Protein AF-A0A923PJD8-F1 (afdb_monomer)

Organism: NCBI:txid1517758

Solvent-accessible surface area (backbone atoms only — not comparable to full-atom values): 26876 Å² total; per-residue (Å²): 124,65,66,47,57,54,46,52,59,72,41,63,91,60,83,82,80,68,60,62,88,42,73,60,31,44,49,24,49,54,50,49,56,49,63,75,71,47,96,70,90,48,65,64,58,57,13,54,79,65,73,49,58,65,87,30,72,68,45,53,50,32,51,55,51,36,38,55,45,40,55,51,50,70,72,38,77,58,95,77,63,70,80,73,82,43,68,71,48,51,51,53,50,33,54,46,30,43,52,54,25,55,50,43,60,77,69,75,48,82,79,53,64,62,36,52,52,37,22,53,53,24,22,52,54,16,58,78,70,65,36,45,67,54,25,19,53,24,21,46,51,45,18,54,43,24,58,74,63,68,64,36,61,70,60,17,54,53,24,45,51,50,18,52,43,27,48,51,33,40,52,54,46,52,52,52,50,49,50,49,48,50,51,50,51,40,54,74,72,66,55,58,55,67,64,48,43,52,51,41,49,55,49,47,54,53,65,70,67,55,54,78,88,48,68,49,71,70,54,55,54,47,49,34,53,43,49,28,52,36,21,55,68,69,68,34,40,68,52,27,39,52,31,28,52,52,47,48,51,53,46,55,76,73,38,87,87,49,65,77,64,47,51,57,35,52,52,51,39,48,52,23,23,57,48,65,60,38,52,69,66,34,49,56,52,44,56,56,46,58,73,75,42,60,77,74,38,74,64,41,54,53,42,33,50,50,49,22,44,37,19,39,50,63,66,41,54,69,60,19,50,55,31,44,51,54,38,53,53,41,33,78,73,59,48,59,56,85,79,47,42,65,58,51,26,50,54,32,27,52,52,42,47,37,41,78,69,65,74,46,81,76,63,97,81,68,58,75,62,60,61,50,52,27,52,46,20,40,64,50,31,66,72,69,80,40,71,66,40,43,30,50,43,23,53,48,50,20,52,52,25,40,64,70,66,39,55,76,59,19,50,53,25,59,73,67,31,75,56,58,89,79,51,79,39,66,52,52,37,30,48,52,51,36,57,49,32,35,63,77,43,25,45,14,31,68,54,24,52,65,70,22,45,70,33,51,55,57,31,71,74,47,68,65,70,71,43,58,90,89,47,64,73,82,55,48,52,43,61,69,58,53,49,55,58,52,51,72,54,39,44,92,53,73,49,81,90,121

InterPro domains:
  IPR011990 Tetratricopeptide-like helical domain superfamily [SSF48452] (262-332)

Radius of gyration: 31.52 Å; Cα contacts (8 Å, |Δi|>4): 549; chains: 1; bounding box: 89×40×90 Å

pLDDT: mean 88.21, std 11.31, range [38.97, 98.25]

Mean predicted aligned error: 10.38 Å

Structure (mmCIF, N/CA/C/O backbone):
data_AF-A0A923PJD8-F1
#
_entry.id   AF-A0A923PJD8-F1
#
loop_
_atom_site.group_PDB
_atom_site.id
_atom_site.type_symbol
_atom_site.label_atom_id
_atom_site.label_alt_id
_atom_site.label_comp_id
_atom_site.label_asym_id
_atom_site.label_entity_id
_atom_site.label_seq_id
_atom_site.pdbx_PDB_ins_code
_atom_site.Cartn_x
_atom_site.Cartn_y
_atom_site.Cartn_z
_atom_site.occupancy
_atom_site.B_iso_or_equiv
_atom_site.auth_seq_id
_atom_site.auth_comp_id
_atom_site.auth_asym_id
_atom_site.auth_atom_id
_atom_site.pdbx_PDB_model_num
ATOM 1 N N . MET A 1 1 ? 44.637 11.393 -7.443 1.00 56.53 1 MET A N 1
ATOM 2 C CA . MET A 1 1 ? 44.831 10.273 -8.394 1.00 56.53 1 MET A CA 1
ATOM 3 C C . MET A 1 1 ? 44.338 8.960 -7.796 1.00 56.53 1 MET A C 1
ATOM 5 O O . MET A 1 1 ? 44.104 8.027 -8.547 1.00 56.53 1 MET A O 1
ATOM 9 N N . ASP A 1 2 ? 44.036 8.959 -6.496 1.00 68.81 2 ASP A N 1
ATOM 10 C CA . ASP A 1 2 ? 43.613 7.799 -5.706 1.00 68.81 2 ASP A CA 1
ATOM 11 C C . ASP A 1 2 ? 42.324 7.118 -6.192 1.00 68.81 2 ASP A C 1
ATOM 13 O O . ASP A 1 2 ? 42.168 5.907 -6.085 1.00 68.81 2 ASP A O 1
ATOM 17 N N . TYR A 1 3 ? 41.452 7.881 -6.853 1.00 77.38 3 TYR A N 1
ATOM 18 C CA . TYR A 1 3 ? 40.169 7.400 -7.360 1.00 77.38 3 TYR A CA 1
ATOM 19 C C . TYR A 1 3 ? 40.280 6.242 -8.370 1.00 77.38 3 TYR A C 1
ATOM 21 O O . TYR A 1 3 ? 39.434 5.356 -8.379 1.00 77.38 3 TYR A O 1
ATOM 29 N N . VAL A 1 4 ? 41.321 6.198 -9.214 1.00 87.19 4 VAL A N 1
ATOM 30 C CA . VAL A 1 4 ? 41.488 5.084 -10.170 1.00 87.19 4 VAL A CA 1
ATOM 31 C C . VAL A 1 4 ? 41.769 3.773 -9.439 1.00 87.19 4 VAL A C 1
ATOM 33 O O . VAL A 1 4 ? 41.239 2.742 -9.846 1.00 87.19 4 VAL A O 1
ATOM 36 N N . TYR A 1 5 ? 42.550 3.807 -8.358 1.00 89.69 5 TYR A N 1
ATOM 37 C CA . TYR A 1 5 ? 42.891 2.613 -7.581 1.00 89.69 5 TYR A CA 1
ATOM 38 C C . TYR A 1 5 ? 41.666 2.061 -6.859 1.00 89.69 5 TYR A C 1
ATOM 40 O O . TYR A 1 5 ? 41.409 0.860 -6.937 1.00 89.69 5 TYR A O 1
ATOM 48 N N . ASP A 1 6 ? 40.844 2.939 -6.278 1.00 80.94 6 ASP A N 1
ATOM 49 C CA . ASP A 1 6 ? 39.568 2.553 -5.670 1.00 80.94 6 ASP A CA 1
ATOM 50 C C . ASP A 1 6 ? 38.653 1.862 -6.687 1.00 80.94 6 ASP A C 1
ATOM 52 O O . ASP A 1 6 ? 38.054 0.827 -6.393 1.00 80.94 6 ASP A O 1
ATOM 56 N N . LEU A 1 7 ? 38.575 2.385 -7.916 1.00 78.69 7 LEU A N 1
ATOM 57 C CA . LEU A 1 7 ? 37.786 1.768 -8.984 1.00 78.69 7 LEU A CA 1
ATOM 58 C C . LEU A 1 7 ? 38.367 0.415 -9.435 1.00 78.69 7 LEU A C 1
ATOM 60 O O . LEU A 1 7 ? 37.611 -0.498 -9.768 1.00 78.69 7 LEU A O 1
ATOM 64 N N . VAL A 1 8 ? 39.692 0.239 -9.445 1.00 90.69 8 VAL A N 1
ATOM 65 C CA . VAL A 1 8 ? 40.304 -1.075 -9.717 1.00 90.69 8 VAL A CA 1
ATOM 66 C C . VAL A 1 8 ? 39.979 -2.067 -8.597 1.00 90.69 8 VAL A C 1
ATOM 68 O O . VAL A 1 8 ? 39.577 -3.191 -8.895 1.00 90.69 8 VAL A O 1
ATOM 71 N N . GLY A 1 9 ? 40.060 -1.646 -7.332 1.00 85.56 9 GLY A N 1
ATOM 72 C CA . GLY A 1 9 ? 39.686 -2.469 -6.180 1.00 85.56 9 GLY A CA 1
ATOM 73 C C . GLY A 1 9 ? 38.211 -2.878 -6.213 1.00 85.56 9 GLY A C 1
ATOM 74 O O . GLY A 1 9 ? 37.884 -4.054 -6.062 1.00 85.56 9 GLY A O 1
ATOM 75 N N . GLN A 1 10 ? 37.316 -1.936 -6.522 1.00 77.50 10 GLN A N 1
ATOM 76 C CA . GLN A 1 10 ? 35.880 -2.198 -6.679 1.00 77.50 10 GLN A CA 1
ATOM 77 C C . GLN A 1 10 ? 35.563 -3.142 -7.846 1.00 77.50 10 GLN A C 1
ATOM 79 O O . GLN A 1 10 ? 34.545 -3.836 -7.815 1.00 77.50 10 GLN A O 1
ATOM 84 N N . MET A 1 11 ? 36.407 -3.189 -8.885 1.00 82.62 11 MET A N 1
ATOM 85 C CA . MET A 1 11 ? 36.222 -4.138 -9.985 1.00 82.62 11 MET A CA 1
ATOM 86 C C . MET A 1 11 ? 36.433 -5.582 -9.522 1.00 82.62 11 MET A C 1
ATOM 88 O O . MET A 1 11 ? 35.834 -6.483 -10.108 1.00 82.62 11 MET A O 1
ATOM 92 N N . GLY A 1 12 ? 37.236 -5.822 -8.479 1.00 85.69 12 GLY A N 1
ATOM 93 C CA . GLY A 1 12 ? 37.524 -7.162 -7.971 1.00 85.69 12 GLY A CA 1
ATOM 94 C C . GLY A 1 12 ? 37.970 -8.111 -9.091 1.00 85.69 12 GLY A C 1
ATOM 95 O O . GLY A 1 12 ? 38.872 -7.797 -9.867 1.00 85.69 12 GLY A O 1
ATOM 96 N N . SER A 1 13 ? 37.291 -9.255 -9.215 1.00 81.88 13 SER A N 1
ATOM 97 C CA . SER A 1 13 ? 37.525 -10.263 -10.261 1.00 81.88 13 SER A CA 1
ATOM 98 C C . SER A 1 13 ? 36.772 -10.010 -11.579 1.00 81.88 13 SER A C 1
ATOM 100 O O . SER A 1 13 ? 36.813 -10.847 -12.485 1.00 81.88 13 SER A O 1
ATOM 102 N N . ARG A 1 14 ? 36.061 -8.881 -11.721 1.00 73.88 14 ARG A N 1
ATOM 103 C CA . ARG A 1 14 ? 35.275 -8.578 -12.927 1.00 73.88 14 ARG A CA 1
ATOM 104 C C . ARG A 1 14 ? 36.188 -8.352 -14.129 1.00 73.88 14 ARG A C 1
ATOM 106 O O . ARG A 1 14 ? 37.210 -7.677 -14.046 1.00 73.88 14 ARG A O 1
ATOM 113 N N . ARG A 1 15 ? 35.774 -8.850 -15.296 1.00 80.75 15 ARG A N 1
ATOM 114 C CA . ARG A 1 15 ? 36.502 -8.632 -16.551 1.00 80.75 15 ARG A CA 1
ATOM 115 C C . ARG A 1 15 ? 36.301 -7.195 -17.046 1.00 80.75 15 ARG A C 1
ATOM 117 O O . ARG A 1 15 ? 35.169 -6.779 -17.289 1.00 80.75 15 ARG A O 1
ATOM 124 N N . LEU A 1 16 ? 37.398 -6.464 -17.256 1.00 85.38 16 LEU A N 1
ATOM 125 C CA . LEU A 1 16 ? 37.377 -5.124 -17.849 1.00 85.38 16 LEU A CA 1
ATOM 126 C C . LEU A 1 16 ? 37.065 -5.192 -19.352 1.00 85.38 16 LEU A C 1
ATOM 128 O O . LEU A 1 16 ? 37.858 -5.705 -20.144 1.00 85.38 16 LEU A O 1
ATOM 132 N N . SER A 1 17 ? 35.928 -4.632 -19.759 1.00 79.31 17 SER A N 1
ATOM 133 C CA . SER A 1 17 ? 35.570 -4.449 -21.167 1.00 79.31 17 SER A CA 1
ATOM 134 C C . SER A 1 17 ? 36.171 -3.147 -21.696 1.00 79.31 17 SER A C 1
ATOM 136 O O . SER A 1 17 ? 35.693 -2.054 -21.381 1.00 79.31 17 SER A O 1
ATOM 138 N N . ILE A 1 18 ? 37.225 -3.264 -22.506 1.00 85.25 18 ILE A N 1
ATOM 139 C CA . ILE A 1 18 ? 37.975 -2.145 -23.089 1.00 85.25 18 ILE A CA 1
ATOM 140 C C . ILE A 1 18 ? 38.384 -2.462 -24.534 1.00 85.25 18 ILE A C 1
ATOM 142 O O . ILE A 1 18 ? 38.711 -3.603 -24.856 1.00 85.25 18 ILE A O 1
ATOM 146 N N . ASP A 1 19 ? 38.359 -1.465 -25.424 1.00 80.44 19 ASP A N 1
ATOM 147 C CA . ASP A 1 19 ? 38.733 -1.663 -26.829 1.00 80.44 19 ASP A CA 1
ATOM 148 C C . ASP A 1 19 ? 40.255 -1.757 -27.015 1.00 80.44 19 ASP A C 1
ATOM 150 O O . ASP A 1 19 ? 40.964 -0.753 -27.124 1.00 80.44 19 ASP A O 1
ATOM 154 N N . LEU A 1 20 ? 40.741 -2.993 -27.105 1.00 85.94 20 LEU A N 1
ATOM 155 C CA . LEU A 1 20 ? 42.146 -3.329 -27.319 1.00 85.94 20 LEU A CA 1
ATOM 156 C C . LEU A 1 20 ? 42.661 -3.032 -28.735 1.00 85.94 20 LEU A C 1
ATOM 158 O O . LEU A 1 20 ? 43.854 -3.208 -28.981 1.00 85.94 20 LEU A O 1
ATOM 162 N N . LYS A 1 21 ? 41.825 -2.590 -29.681 1.00 81.31 21 LYS A N 1
ATOM 163 C CA . LYS A 1 21 ? 42.302 -2.190 -31.014 1.00 81.31 21 LYS A CA 1
ATOM 164 C C . LYS A 1 21 ? 42.995 -0.830 -30.977 1.00 81.31 21 LYS A C 1
ATOM 166 O O . LYS A 1 21 ? 43.940 -0.604 -31.731 1.00 81.31 21 LYS A O 1
ATOM 171 N N . THR A 1 22 ? 42.594 0.044 -30.055 1.00 85.38 22 THR A N 1
ATOM 172 C CA . THR A 1 22 ? 43.177 1.384 -29.920 1.00 85.38 22 THR A CA 1
ATOM 173 C C . THR A 1 22 ? 44.480 1.377 -29.104 1.00 85.38 22 THR A C 1
ATOM 175 O O . THR A 1 22 ? 44.609 0.616 -28.139 1.00 85.38 22 THR A O 1
ATOM 178 N N . PRO A 1 23 ? 45.452 2.262 -29.408 1.00 89.25 23 PRO A N 1
ATOM 179 C CA . PRO A 1 23 ? 46.665 2.411 -28.598 1.00 89.25 23 PRO A CA 1
ATOM 180 C C . PRO A 1 23 ? 46.371 2.755 -27.131 1.00 89.25 23 PRO A C 1
ATOM 182 O O . PRO A 1 23 ? 47.037 2.245 -26.230 1.00 89.25 23 PRO A O 1
ATOM 185 N N . ASN A 1 24 ? 45.351 3.584 -26.884 1.00 87.31 24 ASN A N 1
ATOM 186 C CA . ASN A 1 24 ? 44.937 3.968 -25.534 1.00 87.31 24 ASN A CA 1
ATOM 187 C C . ASN A 1 24 ? 44.294 2.801 -24.779 1.00 87.31 24 ASN A C 1
ATOM 189 O O . ASN A 1 24 ? 44.590 2.620 -23.604 1.00 87.31 24 ASN A O 1
ATOM 193 N N . GLY A 1 25 ? 43.482 1.973 -25.443 1.00 86.12 25 GLY A N 1
ATOM 194 C CA . GLY A 1 25 ? 42.905 0.778 -24.832 1.00 86.12 25 GLY A CA 1
ATOM 195 C C . GLY A 1 25 ? 43.941 -0.281 -24.478 1.00 86.12 25 GLY A C 1
ATOM 196 O O . GLY A 1 25 ? 43.904 -0.801 -23.368 1.00 86.12 25 GLY A O 1
ATOM 197 N N . LYS A 1 26 ? 44.933 -0.531 -25.346 1.00 94.62 26 LYS A N 1
ATOM 198 C CA . LYS A 1 26 ? 46.056 -1.435 -25.023 1.00 94.62 26 LYS A CA 1
ATOM 199 C C . LYS A 1 26 ? 46.841 -0.956 -23.801 1.00 94.62 26 LYS A C 1
ATOM 201 O O . LYS A 1 26 ? 47.158 -1.751 -22.922 1.00 94.62 26 LYS A O 1
ATOM 206 N N . ARG A 1 27 ? 47.151 0.343 -23.746 1.00 95.88 27 ARG A N 1
ATOM 207 C CA . ARG A 1 27 ? 47.881 0.965 -22.630 1.00 95.88 27 ARG A CA 1
ATOM 208 C C . ARG A 1 27 ? 47.083 0.920 -21.330 1.00 95.88 27 ARG A C 1
ATOM 210 O O . ARG A 1 27 ? 47.610 0.476 -20.319 1.00 95.88 27 ARG A O 1
ATOM 217 N N . ALA A 1 28 ? 45.812 1.308 -21.371 1.00 95.12 28 ALA A N 1
ATOM 218 C CA . ALA A 1 28 ? 44.941 1.282 -20.201 1.00 95.12 28 ALA A CA 1
ATOM 219 C C . ALA A 1 28 ? 44.691 -0.141 -19.688 1.00 95.12 28 ALA A C 1
ATOM 221 O O . ALA A 1 28 ? 44.664 -0.343 -18.482 1.00 95.12 28 ALA A O 1
ATOM 222 N N . PHE A 1 29 ? 44.580 -1.138 -20.571 1.00 96.00 29 PHE A N 1
ATOM 223 C CA . PHE A 1 29 ? 44.456 -2.535 -20.152 1.00 96.00 29 PHE A CA 1
ATOM 224 C C . PHE A 1 29 ? 45.727 -3.060 -19.473 1.00 96.00 29 PHE A C 1
ATOM 226 O O . PHE A 1 29 ? 45.631 -3.699 -18.432 1.00 96.00 29 PHE A O 1
ATOM 233 N N . ARG A 1 30 ? 46.918 -2.744 -20.006 1.00 96.94 30 ARG A N 1
ATOM 234 C CA . ARG A 1 30 ? 48.192 -3.086 -19.343 1.00 96.94 30 ARG A CA 1
ATOM 235 C C . ARG A 1 30 ? 48.306 -2.439 -17.966 1.00 96.94 30 ARG A C 1
ATOM 237 O O . ARG A 1 30 ? 48.694 -3.106 -17.015 1.00 96.94 30 ARG A O 1
ATOM 244 N N . LEU A 1 31 ? 47.935 -1.161 -17.867 1.00 97.00 31 LEU A N 1
ATOM 245 C CA . LEU A 1 31 ? 47.909 -0.449 -16.593 1.00 97.00 31 LEU A CA 1
ATOM 246 C C . LEU A 1 31 ? 46.929 -1.107 -15.613 1.00 97.00 31 LEU A C 1
ATOM 248 O O . LEU A 1 31 ? 47.289 -1.342 -14.471 1.00 97.00 31 LEU A O 1
ATOM 252 N N . TYR A 1 32 ? 45.729 -1.476 -16.063 1.00 96.38 32 TYR A N 1
ATOM 253 C CA . TYR A 1 32 ? 44.750 -2.189 -15.242 1.00 96.38 32 TYR A CA 1
ATOM 254 C C . TYR A 1 32 ? 45.272 -3.532 -14.714 1.00 96.38 32 TYR A C 1
ATOM 256 O O . TYR A 1 32 ? 45.138 -3.804 -13.527 1.00 96.38 32 TYR A O 1
ATOM 264 N N . GLN A 1 33 ? 45.899 -4.349 -15.569 1.00 96.12 33 GLN A N 1
ATOM 265 C CA . GLN A 1 33 ? 46.482 -5.633 -15.157 1.00 96.12 33 GLN A CA 1
ATOM 266 C C . GLN A 1 33 ? 47.574 -5.452 -14.101 1.00 96.12 33 GLN A C 1
ATOM 268 O O . GLN A 1 33 ? 47.616 -6.206 -13.135 1.00 96.12 33 GLN A O 1
ATOM 273 N N . TYR A 1 34 ? 48.424 -4.435 -14.269 1.00 96.62 34 TYR A N 1
ATOM 274 C CA . TYR A 1 34 ? 49.423 -4.068 -13.271 1.00 96.62 34 TYR A CA 1
ATOM 275 C C . TYR A 1 34 ? 48.769 -3.662 -11.942 1.00 96.62 34 TYR A C 1
ATOM 277 O O . TYR A 1 34 ? 49.129 -4.191 -10.894 1.00 96.62 34 TYR A O 1
ATOM 285 N N . LEU A 1 35 ? 47.766 -2.778 -11.984 1.00 94.88 35 LEU A N 1
ATOM 286 C CA . LEU A 1 35 ? 47.069 -2.310 -10.784 1.00 94.88 35 LEU A CA 1
ATOM 287 C C . LEU A 1 35 ? 46.287 -3.425 -10.069 1.00 94.88 35 LEU A C 1
ATOM 289 O O . LEU A 1 35 ? 46.108 -3.344 -8.865 1.00 94.88 35 LEU A O 1
ATOM 293 N N . GLN A 1 36 ? 45.852 -4.482 -10.762 1.00 94.12 36 GLN A N 1
ATOM 294 C CA . GLN A 1 36 ? 45.233 -5.647 -10.111 1.00 94.12 36 GLN A CA 1
ATOM 295 C C . GLN A 1 36 ? 46.226 -6.534 -9.347 1.00 94.12 36 GLN A C 1
ATOM 297 O O . GLN A 1 36 ? 45.802 -7.311 -8.497 1.00 94.12 36 GLN A O 1
ATOM 302 N N . GLN A 1 37 ? 47.515 -6.480 -9.692 1.00 93.56 37 GLN A N 1
ATOM 303 C CA . GLN A 1 37 ? 48.542 -7.385 -9.162 1.00 93.56 37 GLN A CA 1
ATOM 304 C C . GLN A 1 37 ? 49.481 -6.715 -8.156 1.00 93.56 37 GLN A C 1
ATOM 306 O O . GLN A 1 37 ? 50.167 -7.410 -7.415 1.00 93.56 37 GLN A O 1
ATOM 311 N N . ALA A 1 38 ? 49.565 -5.387 -8.164 1.00 91.25 38 ALA A N 1
ATOM 312 C CA . ALA A 1 38 ? 50.477 -4.645 -7.308 1.00 91.25 38 ALA A CA 1
ATOM 313 C C . ALA A 1 38 ? 49.861 -4.386 -5.923 1.00 91.25 38 ALA A C 1
ATOM 315 O O . ALA A 1 38 ? 48.805 -3.771 -5.832 1.00 91.25 38 ALA A O 1
ATOM 316 N N . ASP A 1 39 ? 50.562 -4.768 -4.852 1.00 83.88 39 ASP A N 1
ATOM 317 C CA . ASP A 1 39 ? 50.150 -4.468 -3.468 1.00 83.88 39 ASP A CA 1
ATOM 318 C C . ASP A 1 39 ? 50.312 -2.976 -3.116 1.00 83.88 39 ASP A C 1
ATOM 320 O O . ASP A 1 39 ? 49.601 -2.428 -2.271 1.00 83.88 39 ASP A O 1
ATOM 324 N N . HIS A 1 40 ? 51.247 -2.295 -3.787 1.00 84.75 40 HIS A N 1
ATOM 325 C CA . HIS A 1 40 ? 51.512 -0.867 -3.635 1.00 84.75 40 HIS A CA 1
ATOM 326 C C . HIS A 1 40 ? 51.662 -0.206 -5.006 1.00 84.75 40 HIS A C 1
ATOM 328 O O . HIS A 1 40 ? 52.452 -0.646 -5.844 1.00 84.75 40 HIS A O 1
ATOM 334 N N . HIS A 1 41 ? 50.908 0.866 -5.240 1.00 84.75 41 HIS A N 1
ATOM 335 C CA . HIS A 1 41 ? 50.941 1.607 -6.498 1.00 84.75 41 HIS A CA 1
ATOM 336 C C . HIS A 1 41 ? 51.825 2.849 -6.351 1.00 84.75 41 HIS A C 1
ATOM 338 O O . HIS A 1 41 ? 51.601 3.679 -5.472 1.00 84.75 41 HIS A O 1
ATOM 344 N N . ALA A 1 42 ? 52.831 2.971 -7.219 1.00 92.38 42 ALA A N 1
ATOM 345 C CA . ALA A 1 42 ? 53.692 4.143 -7.324 1.00 92.38 42 ALA A CA 1
ATOM 346 C C . ALA A 1 42 ? 53.631 4.698 -8.762 1.00 92.38 42 ALA A C 1
ATOM 348 O O . ALA A 1 42 ? 53.748 3.906 -9.709 1.00 92.38 42 ALA A O 1
ATOM 349 N N . PRO A 1 43 ? 53.496 6.025 -8.959 1.00 93.81 43 PRO A N 1
ATOM 350 C CA . PRO A 1 43 ? 53.453 6.650 -10.286 1.00 93.81 43 PRO A CA 1
ATOM 351 C C . PRO A 1 43 ? 54.644 6.291 -11.189 1.00 93.81 43 PRO A C 1
ATOM 353 O O . PRO A 1 43 ? 54.515 6.245 -12.412 1.00 93.81 43 PRO A O 1
ATOM 356 N N . GLU A 1 44 ? 55.807 6.023 -10.596 1.00 95.12 44 GLU A N 1
ATOM 357 C CA . GLU A 1 44 ? 57.034 5.587 -11.264 1.00 95.12 44 GLU A CA 1
ATOM 358 C C . GLU A 1 44 ? 56.868 4.215 -11.920 1.00 95.12 44 GLU A C 1
ATOM 360 O O . GLU A 1 44 ? 57.247 4.021 -13.077 1.00 95.12 44 GLU A O 1
ATOM 365 N N . ALA A 1 45 ? 56.254 3.274 -11.206 1.00 93.62 45 ALA A N 1
ATOM 366 C CA . ALA A 1 45 ? 56.015 1.925 -11.694 1.00 93.62 45 ALA A CA 1
ATOM 367 C C . ALA A 1 45 ? 54.892 1.892 -12.746 1.00 93.62 45 ALA A C 1
ATOM 369 O O . ALA A 1 45 ? 55.011 1.200 -13.757 1.00 93.62 45 ALA A O 1
ATOM 370 N N . GLU A 1 46 ? 53.851 2.714 -12.583 1.00 95.44 46 GLU A N 1
ATOM 371 C CA . GLU A 1 46 ? 52.803 2.902 -13.599 1.00 95.44 46 GLU A CA 1
ATOM 372 C C . GLU A 1 46 ? 53.380 3.427 -14.918 1.00 95.44 46 GLU A C 1
ATOM 374 O O . GLU A 1 46 ? 53.102 2.902 -16.002 1.00 95.44 46 GLU A O 1
ATOM 379 N N . ALA A 1 47 ? 54.223 4.458 -14.830 1.00 95.31 47 ALA A N 1
ATOM 380 C CA . ALA A 1 47 ? 54.866 5.059 -15.984 1.00 95.31 47 ALA A CA 1
ATOM 381 C C . ALA A 1 47 ? 55.839 4.080 -16.667 1.00 95.31 47 ALA A C 1
ATOM 383 O O . ALA A 1 47 ? 55.881 4.031 -17.902 1.00 95.31 47 ALA A O 1
ATOM 384 N N . ALA A 1 48 ? 56.538 3.244 -15.886 1.00 95.69 48 ALA A N 1
ATOM 385 C CA . ALA A 1 48 ? 57.399 2.175 -16.387 1.00 95.69 48 ALA A CA 1
ATOM 386 C C . ALA A 1 48 ? 56.614 1.102 -17.166 1.00 95.69 48 ALA A C 1
ATOM 388 O O . ALA A 1 48 ? 57.000 0.769 -18.287 1.00 95.69 48 ALA A O 1
ATOM 389 N N . VAL A 1 49 ? 55.469 0.632 -16.649 1.00 96.25 49 VAL A N 1
ATOM 390 C CA . VAL A 1 49 ? 54.574 -0.324 -17.345 1.00 96.25 49 VAL A CA 1
ATOM 391 C C . VAL A 1 49 ? 54.077 0.233 -18.682 1.00 96.25 49 VAL A C 1
ATOM 393 O O . VAL A 1 49 ? 53.883 -0.499 -19.658 1.00 96.25 49 VAL A O 1
ATOM 396 N N . LEU A 1 50 ? 53.887 1.549 -18.748 1.00 95.38 50 LEU A N 1
ATOM 397 C CA . LEU A 1 50 ? 53.444 2.248 -19.950 1.00 95.38 50 LEU A CA 1
ATOM 398 C C . LEU A 1 50 ? 54.585 2.659 -20.893 1.00 95.38 50 LEU A C 1
ATOM 400 O O . LEU A 1 50 ? 54.296 3.092 -22.013 1.00 95.38 50 LEU A O 1
ATOM 404 N N . GLY A 1 51 ? 55.847 2.522 -20.473 1.00 95.88 51 GLY A N 1
ATOM 405 C CA . GLY A 1 51 ? 57.024 2.957 -21.227 1.00 95.88 51 GLY A CA 1
ATOM 406 C C . GLY A 1 51 ? 57.046 4.468 -21.476 1.00 95.88 51 GLY A C 1
ATOM 407 O O . GLY A 1 51 ? 57.315 4.907 -22.594 1.00 95.88 51 GLY A O 1
ATOM 408 N N . CYS A 1 52 ? 56.679 5.274 -20.477 1.00 96.19 52 CYS A N 1
ATOM 409 C CA . CYS A 1 52 ? 56.565 6.730 -20.605 1.00 96.19 52 CYS A CA 1
ATOM 410 C C . CYS A 1 52 ? 57.073 7.459 -19.344 1.00 96.19 52 CYS A C 1
ATOM 412 O O . CYS A 1 52 ? 57.227 6.820 -18.308 1.00 96.19 52 CYS A O 1
ATOM 414 N N . PRO A 1 53 ? 57.353 8.777 -19.393 1.00 95.50 53 PRO A N 1
ATOM 415 C CA . PRO A 1 53 ? 57.775 9.523 -18.209 1.00 95.50 53 PRO A CA 1
ATOM 416 C C . PRO A 1 53 ? 56.614 9.753 -17.231 1.00 95.50 53 PRO A C 1
ATOM 418 O O . PRO A 1 53 ? 55.477 10.021 -17.645 1.00 95.50 53 PRO A O 1
ATOM 421 N N . VAL A 1 54 ? 56.923 9.715 -15.931 1.00 96.56 54 VAL A N 1
ATOM 422 C CA . VAL A 1 54 ? 55.976 10.007 -14.843 1.00 96.56 54 VAL A CA 1
ATOM 423 C C . VAL A 1 54 ? 55.362 11.391 -15.044 1.00 96.56 54 VAL A C 1
ATOM 425 O O . VAL A 1 54 ? 56.037 12.359 -15.385 1.00 96.56 54 VAL A O 1
ATOM 428 N N . GLY A 1 55 ? 54.041 11.480 -14.903 1.00 92.31 55 GLY A N 1
ATOM 429 C CA . GLY A 1 55 ? 53.279 12.720 -15.125 1.00 92.31 55 GLY A CA 1
ATOM 430 C C . GLY A 1 55 ? 53.203 13.201 -16.587 1.00 92.31 55 GLY A C 1
ATOM 431 O O . GLY A 1 55 ? 52.522 14.192 -16.879 1.00 92.31 55 GLY A O 1
ATOM 432 N N . GLY A 1 56 ? 53.827 12.492 -17.533 1.00 93.75 56 GLY A N 1
ATOM 433 C CA . GLY A 1 56 ? 53.777 12.808 -18.957 1.00 93.75 56 GLY A CA 1
ATOM 434 C C . GLY A 1 56 ? 52.358 12.779 -19.539 1.00 93.75 56 GLY A C 1
ATOM 435 O O . GLY A 1 56 ? 51.418 12.226 -18.963 1.00 93.75 56 GLY A O 1
ATOM 436 N N . THR A 1 57 ? 52.177 13.367 -20.724 1.00 94.94 57 THR A N 1
ATOM 437 C CA . THR A 1 57 ? 50.863 13.443 -21.394 1.00 94.94 57 THR A CA 1
ATOM 438 C C . THR A 1 57 ? 50.255 12.061 -21.642 1.00 94.94 57 THR A C 1
ATOM 440 O O . THR A 1 57 ? 49.052 11.880 -21.464 1.00 94.94 57 THR A O 1
ATOM 443 N N . VAL A 1 58 ? 51.077 11.074 -22.016 1.00 93.75 58 VAL A N 1
ATOM 444 C CA . VAL A 1 58 ? 50.639 9.682 -22.221 1.00 93.75 58 VAL A CA 1
ATOM 445 C C . VAL A 1 58 ? 50.198 9.046 -20.904 1.00 93.75 58 VAL A C 1
ATOM 447 O O . VAL A 1 58 ? 49.134 8.430 -20.871 1.00 93.75 58 VAL A O 1
ATOM 450 N N . HIS A 1 59 ? 50.956 9.259 -19.825 1.00 95.75 59 HIS A N 1
ATOM 451 C CA . HIS A 1 59 ? 50.634 8.767 -18.486 1.00 95.75 59 HIS A CA 1
ATOM 452 C C . HIS A 1 59 ? 49.269 9.294 -18.014 1.00 95.75 59 HIS A C 1
ATOM 454 O O . HIS A 1 59 ? 48.335 8.524 -17.796 1.00 95.75 59 HIS A O 1
ATOM 460 N N . ARG A 1 60 ? 49.097 10.625 -17.998 1.00 93.94 60 ARG A N 1
ATOM 461 C CA . ARG A 1 60 ? 47.854 11.281 -17.550 1.00 93.94 60 ARG A CA 1
ATOM 462 C C . ARG A 1 60 ? 46.640 10.930 -18.412 1.00 93.94 60 ARG A C 1
ATOM 464 O O . ARG A 1 60 ? 45.549 10.736 -17.879 1.00 93.94 60 ARG A O 1
ATOM 471 N N . ARG A 1 61 ? 46.803 10.847 -19.740 1.00 91.81 61 ARG A N 1
ATOM 472 C CA . ARG A 1 61 ? 45.709 10.454 -20.648 1.00 91.81 61 ARG A CA 1
ATOM 473 C C . ARG A 1 61 ? 45.297 9.002 -20.446 1.00 91.81 61 ARG A C 1
ATOM 475 O O . ARG A 1 61 ? 44.106 8.722 -20.491 1.00 91.81 61 ARG A O 1
ATOM 482 N N . THR A 1 62 ? 46.254 8.106 -20.217 1.00 95.06 62 THR A N 1
ATOM 483 C CA . THR A 1 62 ? 45.966 6.684 -19.992 1.00 95.06 62 THR A CA 1
ATOM 484 C C . THR A 1 62 ? 45.238 6.479 -18.667 1.00 95.06 62 THR A C 1
ATOM 486 O O . THR A 1 62 ? 44.242 5.766 -18.659 1.00 95.06 62 THR A O 1
ATOM 489 N N . LEU A 1 63 ? 45.653 7.167 -17.595 1.00 93.50 63 LEU A N 1
ATOM 490 C CA . LEU A 1 63 ? 44.961 7.144 -16.300 1.00 93.50 63 LEU A CA 1
ATOM 491 C C . LEU A 1 63 ? 43.517 7.644 -16.407 1.00 93.50 63 LEU A C 1
ATOM 493 O O . LEU A 1 63 ? 42.601 6.913 -16.054 1.00 93.50 63 LEU A O 1
ATOM 497 N N . ARG A 1 64 ? 43.289 8.833 -16.985 1.00 88.50 64 ARG A N 1
ATOM 498 C CA . ARG A 1 64 ? 41.925 9.365 -17.181 1.00 88.50 64 ARG A CA 1
ATOM 499 C C . ARG A 1 64 ? 41.065 8.485 -18.088 1.00 88.50 64 ARG A C 1
ATOM 501 O O . ARG A 1 64 ? 39.860 8.365 -17.887 1.00 88.50 64 ARG A O 1
ATOM 508 N N . TYR A 1 65 ? 41.666 7.891 -19.119 1.00 88.94 65 TYR A N 1
ATOM 509 C CA . TYR A 1 65 ? 40.957 6.968 -20.000 1.00 88.94 65 TYR A CA 1
ATOM 510 C C . TYR A 1 65 ? 40.569 5.687 -19.253 1.00 88.94 65 TYR A C 1
ATOM 512 O O . TYR A 1 65 ? 39.421 5.259 -19.350 1.00 88.94 65 TYR A O 1
ATOM 520 N N . LEU A 1 66 ? 41.487 5.115 -18.469 1.00 92.88 66 LEU A N 1
ATOM 521 C CA . LEU A 1 66 ? 41.221 3.948 -17.635 1.00 92.88 66 LEU A CA 1
ATOM 522 C C . LEU A 1 66 ? 40.154 4.246 -16.575 1.00 92.88 66 LEU A C 1
ATOM 524 O O . LEU A 1 66 ? 39.229 3.458 -16.439 1.00 92.88 66 LEU A O 1
ATOM 528 N N . GLU A 1 67 ? 40.219 5.395 -15.903 1.00 89.62 67 GLU A N 1
ATOM 529 C CA . GLU A 1 67 ? 39.207 5.879 -14.953 1.00 89.62 67 GLU A CA 1
ATOM 530 C C . GLU A 1 67 ? 37.805 5.865 -15.570 1.00 89.62 67 GLU A C 1
ATOM 532 O O . GLU A 1 67 ? 36.885 5.241 -15.045 1.00 89.62 67 GLU A O 1
ATOM 537 N N . GLY A 1 68 ? 37.658 6.483 -16.747 1.00 77.50 68 GLY A N 1
ATOM 538 C CA . GLY A 1 68 ? 36.392 6.504 -17.470 1.00 77.50 68 GLY A CA 1
ATOM 539 C C . GLY A 1 68 ? 35.924 5.106 -17.875 1.00 77.50 68 GLY A C 1
ATOM 540 O O . GLY A 1 68 ? 34.732 4.813 -17.805 1.00 77.50 68 GLY A O 1
ATOM 541 N N . VAL A 1 69 ? 36.839 4.220 -18.279 1.00 82.06 69 VAL A N 1
ATOM 542 C CA . VAL A 1 69 ? 36.511 2.828 -18.619 1.00 82.06 69 VAL A CA 1
ATOM 543 C C . VAL A 1 69 ? 36.094 2.038 -17.376 1.00 82.06 69 VAL A C 1
ATOM 545 O O . VAL A 1 69 ? 35.116 1.300 -17.451 1.00 82.06 69 VAL A O 1
ATOM 548 N N . LEU A 1 70 ? 36.771 2.200 -16.241 1.00 83.69 70 LEU A N 1
ATOM 549 C CA . LEU A 1 70 ? 36.457 1.516 -14.986 1.00 83.69 70 LEU A CA 1
ATOM 550 C C . LEU A 1 70 ? 35.126 1.982 -14.415 1.00 83.69 70 LEU A C 1
ATOM 552 O O . LEU A 1 70 ? 34.276 1.146 -14.132 1.00 83.69 70 LEU A O 1
ATOM 556 N N . ALA A 1 71 ? 34.892 3.294 -14.346 1.00 74.88 71 ALA A N 1
ATOM 557 C CA . ALA A 1 71 ? 33.607 3.845 -13.930 1.00 74.88 71 ALA A CA 1
ATOM 558 C C . ALA A 1 71 ? 32.467 3.304 -14.807 1.00 74.88 71 ALA A C 1
ATOM 560 O O . ALA A 1 71 ? 31.419 2.907 -14.298 1.00 74.88 71 ALA A O 1
ATOM 561 N N . ASN A 1 72 ? 32.689 3.190 -16.121 1.00 72.25 72 ASN A N 1
ATOM 562 C CA . ASN A 1 72 ? 31.720 2.589 -17.039 1.00 72.25 72 ASN A CA 1
ATOM 563 C C . ASN A 1 72 ? 31.534 1.084 -16.821 1.00 72.25 72 ASN A C 1
ATOM 565 O O . ASN A 1 72 ? 30.424 0.602 -16.988 1.00 72.25 72 ASN A O 1
ATOM 569 N N . ASN A 1 73 ? 32.591 0.338 -16.493 1.00 77.88 73 ASN A N 1
ATOM 570 C CA . ASN A 1 73 ? 32.517 -1.108 -16.258 1.00 77.88 73 ASN A CA 1
ATOM 571 C C . ASN A 1 73 ? 31.892 -1.442 -14.895 1.00 77.88 73 ASN A C 1
ATOM 573 O O . ASN A 1 73 ? 31.152 -2.411 -14.794 1.00 77.88 73 ASN A O 1
ATOM 577 N N . LEU A 1 74 ? 32.133 -0.622 -13.873 1.00 70.44 74 LEU A N 1
ATOM 578 C CA . LEU A 1 74 ? 31.534 -0.753 -12.545 1.00 70.44 74 LEU A CA 1
ATOM 579 C C . LEU A 1 74 ? 30.059 -0.373 -12.530 1.00 70.44 74 LEU A C 1
ATOM 581 O O . LEU A 1 74 ? 29.256 -1.047 -11.891 1.00 70.44 74 LEU A O 1
ATOM 585 N N . SER A 1 75 ? 29.699 0.678 -13.271 1.00 64.00 75 SER A N 1
ATOM 586 C CA . SER A 1 75 ? 28.301 1.073 -13.480 1.00 64.00 75 SER A CA 1
ATOM 587 C C . SER A 1 75 ? 27.579 0.212 -14.523 1.00 64.00 75 SER A C 1
ATOM 589 O O . SER A 1 75 ? 26.359 0.306 -14.671 1.00 64.00 75 SER A O 1
ATOM 591 N N . ALA A 1 76 ? 28.298 -0.650 -15.248 1.00 58.78 76 ALA A N 1
ATOM 592 C CA . ALA A 1 76 ? 27.715 -1.576 -16.201 1.00 58.78 76 ALA A CA 1
ATOM 593 C C . ALA A 1 76 ? 27.368 -2.912 -15.537 1.00 58.78 76 ALA A C 1
ATOM 595 O O . ALA A 1 76 ? 28.255 -3.667 -15.164 1.00 58.78 76 ALA A O 1
ATOM 596 N N . LEU A 1 77 ? 26.078 -3.267 -15.529 1.00 48.81 77 LEU A N 1
ATOM 597 C CA . LEU A 1 77 ? 25.641 -4.638 -15.220 1.00 48.81 77 LEU A CA 1
ATOM 598 C C . LEU A 1 77 ? 26.307 -5.646 -16.179 1.00 48.81 77 LEU A C 1
ATOM 600 O O . LEU A 1 77 ? 26.215 -5.453 -17.388 1.00 48.81 77 LEU A O 1
ATOM 604 N N . GLN A 1 78 ? 27.004 -6.686 -15.739 1.00 48.69 78 GLN A N 1
ATOM 605 C CA . GLN A 1 78 ? 27.634 -7.624 -16.688 1.00 48.69 78 GLN A CA 1
ATOM 606 C C . GLN A 1 78 ? 26.572 -8.221 -17.649 1.00 48.69 78 GLN A C 1
ATOM 608 O O . GLN A 1 78 ? 25.441 -8.478 -17.230 1.00 48.69 78 GLN A O 1
ATOM 613 N N . PRO A 1 79 ? 26.866 -8.427 -18.950 1.00 38.97 79 PRO A N 1
ATOM 614 C CA . PRO A 1 79 ? 26.012 -9.250 -19.807 1.00 38.97 79 PRO A CA 1
ATOM 615 C C . PRO A 1 79 ? 25.852 -10.629 -19.150 1.00 38.97 79 PRO A C 1
ATOM 617 O O . PRO A 1 79 ? 26.850 -11.302 -18.907 1.00 38.97 79 PRO A O 1
ATOM 620 N N . GLY A 1 80 ? 24.620 -11.005 -18.799 1.00 43.31 80 GLY A N 1
ATOM 621 C CA . GLY A 1 80 ? 24.327 -12.177 -17.958 1.00 43.31 80 GLY A CA 1
ATOM 622 C C . GLY A 1 80 ? 23.743 -11.848 -16.577 1.00 43.31 80 GLY A C 1
ATOM 623 O O . GLY A 1 80 ? 23.247 -12.744 -15.908 1.00 43.31 80 GLY A O 1
ATOM 624 N N . GLU A 1 81 ? 23.699 -10.575 -16.170 1.00 44.50 81 GLU A N 1
ATOM 625 C CA . GLU A 1 81 ? 23.021 -10.132 -14.938 1.00 44.50 81 GLU A CA 1
ATOM 626 C C . GLU A 1 81 ? 21.501 -9.909 -15.107 1.00 44.50 81 GLU A C 1
ATOM 628 O O . GLU A 1 81 ? 20.881 -9.193 -14.323 1.00 44.50 81 GLU A O 1
ATOM 633 N N . MET A 1 82 ? 20.850 -10.557 -16.082 1.00 43.72 82 MET A N 1
ATOM 634 C CA . MET A 1 82 ? 19.439 -10.928 -15.901 1.00 43.72 82 MET A CA 1
ATOM 635 C C . MET A 1 82 ? 19.413 -12.113 -14.934 1.00 43.72 82 MET A C 1
ATOM 637 O O . MET A 1 82 ? 19.230 -13.259 -15.327 1.00 43.72 82 MET A O 1
ATOM 641 N N . THR A 1 83 ? 19.654 -11.849 -13.654 1.00 45.38 83 THR A N 1
ATOM 642 C CA . THR A 1 83 ? 19.765 -12.902 -12.636 1.00 45.38 83 THR A CA 1
ATOM 643 C C . THR A 1 83 ? 18.422 -13.530 -12.279 1.00 45.38 83 THR A C 1
ATOM 645 O O . THR A 1 83 ? 18.402 -14.541 -11.583 1.00 45.38 83 THR A O 1
ATOM 648 N N . SER A 1 84 ? 17.294 -12.962 -12.725 1.00 52.00 84 SER A N 1
ATOM 649 C CA . SER A 1 84 ? 15.992 -13.416 -12.231 1.00 52.00 84 SER A CA 1
ATOM 650 C C . SER A 1 84 ? 14.799 -13.320 -13.190 1.00 52.00 84 SER A C 1
ATOM 652 O O . SER A 1 84 ? 13.710 -13.745 -12.817 1.00 52.00 84 SER A O 1
ATOM 654 N N . GLY A 1 85 ? 14.945 -12.736 -14.388 1.00 55.28 85 GLY A N 1
ATOM 655 C CA . GLY A 1 85 ? 13.798 -12.473 -15.275 1.00 55.28 85 GLY A CA 1
ATOM 656 C C . GLY A 1 85 ? 12.770 -11.472 -14.715 1.00 55.28 85 GLY A C 1
ATOM 657 O O . GLY A 1 85 ? 11.738 -11.241 -15.339 1.00 55.28 85 GLY A O 1
ATOM 658 N N . LYS A 1 86 ? 13.038 -10.854 -13.554 1.00 71.62 86 LYS A N 1
ATOM 659 C CA . LYS A 1 86 ? 12.149 -9.873 -12.918 1.00 71.62 86 LYS A CA 1
ATOM 660 C C . LYS A 1 86 ? 12.078 -8.582 -13.728 1.00 71.62 86 LYS A C 1
ATOM 662 O O . LYS A 1 86 ? 13.073 -8.117 -14.292 1.00 71.62 86 LYS A O 1
ATOM 667 N N . LEU A 1 87 ? 10.906 -7.947 -13.726 1.00 78.81 87 LEU A N 1
ATOM 668 C CA . LEU A 1 87 ? 10.635 -6.735 -14.506 1.00 78.81 87 LEU A CA 1
ATOM 669 C C . LEU A 1 87 ? 11.566 -5.577 -14.113 1.00 78.81 87 LEU A C 1
ATOM 671 O O . LEU A 1 87 ? 11.966 -4.782 -14.967 1.00 78.81 87 LEU A O 1
ATOM 675 N N . ALA A 1 88 ? 11.938 -5.484 -12.834 1.00 77.56 88 ALA A N 1
ATOM 676 C CA . ALA A 1 88 ? 12.897 -4.494 -12.351 1.00 77.56 88 ALA A CA 1
ATOM 677 C C . ALA A 1 88 ? 14.289 -4.645 -12.994 1.00 77.56 88 ALA A C 1
ATOM 679 O O . ALA A 1 88 ? 14.903 -3.641 -13.370 1.00 77.56 88 ALA A O 1
ATOM 680 N N . ASP A 1 89 ? 14.766 -5.879 -13.165 1.00 81.06 89 ASP A N 1
ATOM 681 C CA . ASP A 1 89 ? 16.069 -6.166 -13.771 1.00 81.06 89 ASP A CA 1
ATOM 682 C C . ASP A 1 89 ? 16.025 -5.922 -15.281 1.00 81.06 89 ASP A C 1
ATOM 684 O O . ASP A 1 89 ? 16.900 -5.240 -15.817 1.00 81.06 89 ASP A O 1
ATOM 688 N N . VAL A 1 90 ? 14.943 -6.354 -15.947 1.00 84.75 90 VAL A N 1
ATOM 689 C CA . VAL A 1 90 ? 14.684 -6.048 -17.365 1.00 84.75 90 VAL A CA 1
ATOM 690 C C . VAL A 1 90 ? 14.689 -4.538 -17.600 1.00 84.75 90 VAL A C 1
ATOM 692 O O . VAL A 1 90 ? 15.367 -4.051 -18.503 1.00 84.75 90 VAL A O 1
ATOM 695 N N . ARG A 1 91 ? 14.002 -3.764 -16.750 1.00 85.81 91 ARG A N 1
ATOM 696 C CA . ARG A 1 91 ? 13.976 -2.298 -16.837 1.00 85.81 91 ARG A CA 1
ATOM 697 C C . ARG A 1 91 ? 15.379 -1.703 -16.736 1.00 85.81 91 ARG A C 1
ATOM 699 O O . ARG A 1 91 ? 15.734 -0.865 -17.564 1.00 85.81 91 ARG A O 1
ATOM 706 N N . LYS A 1 92 ? 16.172 -2.107 -15.738 1.00 85.00 92 LYS A N 1
ATOM 707 C CA . LYS A 1 92 ? 17.554 -1.622 -15.567 1.00 85.00 92 LYS A CA 1
ATOM 708 C C . LYS A 1 92 ? 18.410 -1.960 -16.785 1.00 85.00 92 LYS A C 1
ATOM 710 O O . LYS A 1 92 ? 19.126 -1.095 -17.288 1.00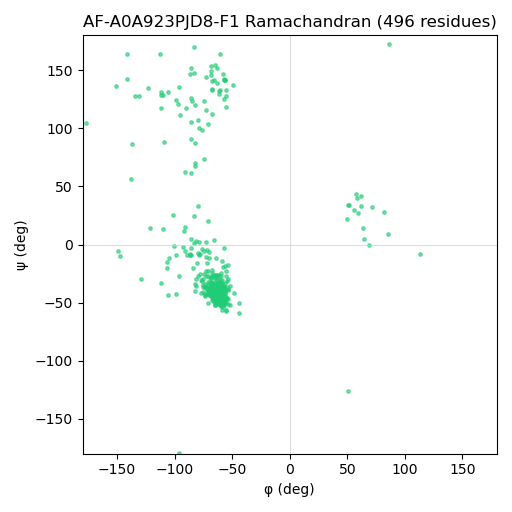 85.00 92 LYS A O 1
ATOM 715 N N . TYR A 1 93 ? 18.302 -3.192 -17.275 1.00 86.38 93 TYR A N 1
ATOM 716 C CA . TYR A 1 93 ? 19.062 -3.676 -18.419 1.00 86.38 93 TYR A CA 1
ATOM 717 C C . TYR A 1 93 ? 18.718 -2.921 -19.709 1.00 86.38 93 TYR A C 1
ATOM 719 O O . TYR A 1 93 ? 19.612 -2.376 -20.355 1.00 86.38 93 TYR A O 1
ATOM 727 N N . VAL A 1 94 ? 17.430 -2.775 -20.032 1.00 89.50 94 VAL A N 1
ATOM 728 C CA . VAL A 1 94 ? 16.949 -2.021 -21.203 1.00 89.50 94 VAL A CA 1
ATOM 729 C C . VAL A 1 94 ? 17.468 -0.580 -21.189 1.00 89.50 94 VAL A C 1
ATOM 731 O O . VAL A 1 94 ? 18.041 -0.109 -22.173 1.00 89.50 94 VAL A O 1
ATOM 734 N N . TRP A 1 95 ? 17.325 0.133 -20.067 1.00 90.25 95 TRP A N 1
ATOM 735 C CA . TRP A 1 95 ? 17.811 1.514 -19.965 1.00 90.25 95 TRP A CA 1
ATOM 736 C C . TRP A 1 95 ? 19.324 1.619 -20.090 1.00 90.25 95 TRP A C 1
ATOM 738 O O . TRP A 1 95 ? 19.837 2.566 -20.692 1.00 90.25 95 TRP A O 1
ATOM 748 N N . LYS A 1 96 ? 20.042 0.626 -19.568 1.00 85.56 96 LYS A N 1
ATOM 749 C CA . LYS A 1 96 ? 21.485 0.531 -19.723 1.00 85.56 96 LYS A CA 1
ATOM 750 C C . LYS A 1 96 ? 21.880 0.358 -21.194 1.00 85.56 96 LYS A C 1
ATOM 752 O O . LYS A 1 96 ? 22.772 1.072 -21.657 1.00 85.56 96 LYS A O 1
ATOM 757 N N . LEU A 1 97 ? 21.233 -0.547 -21.931 1.00 87.88 97 LEU A N 1
ATOM 758 C CA . LEU A 1 97 ? 21.484 -0.746 -23.363 1.00 87.88 97 LEU A CA 1
ATOM 759 C C . LEU A 1 97 ? 21.269 0.555 -24.149 1.00 87.88 97 LEU A C 1
ATOM 761 O O . LEU A 1 97 ? 22.143 0.966 -24.917 1.00 87.88 97 LEU A O 1
ATOM 765 N N . ILE A 1 98 ? 20.162 1.256 -23.876 1.00 91.00 98 ILE A N 1
ATOM 766 C CA . ILE A 1 98 ? 19.859 2.568 -24.466 1.00 91.00 98 ILE A CA 1
ATOM 767 C C . ILE A 1 98 ? 20.971 3.582 -24.152 1.00 91.00 98 ILE A C 1
ATOM 769 O O . ILE A 1 98 ? 21.446 4.278 -25.052 1.00 91.00 98 ILE A O 1
ATOM 773 N N . ALA A 1 99 ? 21.418 3.669 -22.896 1.00 86.81 99 ALA A N 1
ATOM 774 C CA . ALA A 1 99 ? 22.454 4.613 -22.481 1.00 86.81 99 ALA A CA 1
ATOM 775 C C . ALA A 1 99 ? 23.810 4.338 -23.157 1.00 86.81 99 ALA A C 1
ATOM 777 O O . ALA A 1 99 ? 24.445 5.266 -23.668 1.00 86.81 99 ALA A O 1
ATOM 778 N N . ILE A 1 100 ? 24.241 3.070 -23.213 1.00 84.25 100 ILE A N 1
ATOM 779 C CA . ILE A 1 100 ? 25.490 2.668 -23.882 1.00 84.25 100 ILE A CA 1
ATOM 780 C C . ILE A 1 100 ? 25.432 3.009 -25.370 1.00 84.25 100 ILE A C 1
ATOM 782 O O . ILE A 1 100 ? 26.383 3.591 -25.900 1.00 84.25 100 ILE A O 1
ATOM 786 N N . ALA A 1 101 ? 24.324 2.678 -26.036 1.00 86.38 101 ALA A N 1
ATOM 787 C CA . ALA A 1 101 ? 24.155 2.956 -27.453 1.00 86.38 101 ALA A CA 1
ATOM 788 C C . ALA A 1 101 ? 24.204 4.464 -27.744 1.00 86.38 101 ALA A C 1
ATOM 790 O O . ALA A 1 101 ? 24.988 4.892 -28.590 1.00 86.38 101 ALA A O 1
ATOM 791 N N . ARG A 1 102 ? 23.463 5.288 -26.986 1.00 85.62 102 ARG A N 1
ATOM 792 C CA . ARG A 1 102 ? 23.469 6.756 -27.147 1.00 85.62 102 ARG A CA 1
ATOM 793 C C . ARG A 1 102 ? 24.849 7.368 -26.911 1.00 85.62 102 ARG A C 1
ATOM 795 O O . ARG A 1 102 ? 25.255 8.260 -27.648 1.00 85.62 102 ARG A O 1
ATOM 802 N N . ARG A 1 103 ? 25.606 6.886 -25.920 1.00 82.31 103 ARG A N 1
ATOM 803 C CA . ARG A 1 103 ? 26.954 7.407 -25.647 1.00 82.31 103 ARG A CA 1
ATOM 804 C C . ARG A 1 103 ? 27.944 7.088 -26.764 1.00 82.31 103 ARG A C 1
ATOM 806 O O . ARG A 1 103 ? 28.746 7.947 -27.122 1.00 82.31 103 ARG A O 1
ATOM 813 N N . ARG A 1 104 ? 27.908 5.866 -27.306 1.00 74.81 104 ARG A N 1
ATOM 814 C CA . ARG A 1 104 ? 28.803 5.465 -28.409 1.00 74.81 104 ARG A CA 1
ATOM 815 C C . ARG A 1 104 ? 28.603 6.326 -29.648 1.00 74.81 104 ARG A C 1
ATOM 817 O O . ARG A 1 104 ? 29.572 6.677 -30.310 1.00 74.81 104 ARG A O 1
ATOM 824 N N . VAL A 1 105 ? 27.358 6.706 -29.885 1.00 69.69 105 VAL A N 1
ATOM 825 C CA . VAL A 1 105 ? 26.951 7.556 -31.002 1.00 69.69 105 VAL A CA 1
ATOM 826 C C . VAL A 1 105 ? 27.519 8.956 -30.877 1.00 69.69 105 VAL A C 1
ATOM 828 O O . VAL A 1 105 ? 28.027 9.496 -31.849 1.00 69.69 105 VAL A O 1
ATOM 831 N N . ILE A 1 106 ? 27.440 9.539 -29.681 1.00 69.62 106 ILE A N 1
ATOM 832 C CA . ILE A 1 106 ? 27.918 10.903 -29.453 1.00 69.62 106 ILE A CA 1
ATOM 833 C C . ILE A 1 106 ? 29.443 10.973 -29.588 1.00 69.62 106 ILE A C 1
ATOM 835 O O . ILE A 1 106 ? 29.968 12.007 -29.992 1.00 69.62 106 ILE A O 1
ATOM 839 N N . HIS A 1 107 ? 30.161 9.900 -29.236 1.00 61.41 107 HIS A N 1
ATOM 840 C CA . HIS A 1 107 ? 31.588 10.023 -28.966 1.00 61.41 107 HIS A CA 1
ATOM 841 C C . HIS A 1 107 ? 32.561 9.361 -29.942 1.00 61.41 107 HIS A C 1
ATOM 843 O O . HIS A 1 107 ? 33.647 9.925 -30.050 1.00 61.41 107 HIS A O 1
ATOM 849 N N . LEU A 1 108 ? 32.299 8.215 -30.596 1.00 52.81 108 LEU A N 1
ATOM 850 C CA . LEU A 1 108 ? 33.467 7.411 -31.022 1.00 52.81 108 LEU A CA 1
ATOM 851 C C . LEU A 1 108 ? 33.443 6.575 -32.308 1.00 52.81 108 LEU A C 1
ATOM 853 O O . LEU A 1 108 ? 34.521 6.132 -32.663 1.00 52.81 108 LEU A O 1
ATOM 857 N N . ASP A 1 109 ? 32.342 6.362 -33.026 1.00 58.19 109 ASP A N 1
ATOM 858 C CA . ASP A 1 109 ? 32.408 5.781 -34.385 1.00 58.19 109 ASP A CA 1
ATOM 859 C C . ASP A 1 109 ? 31.001 5.732 -34.982 1.00 58.19 109 ASP A C 1
ATOM 861 O O . ASP A 1 109 ? 30.193 4.866 -34.635 1.00 58.19 109 ASP A O 1
ATOM 865 N N . ALA A 1 110 ? 30.707 6.639 -35.914 1.00 57.12 110 ALA A N 1
ATOM 866 C CA . ALA A 1 110 ? 29.471 6.618 -36.699 1.00 57.12 110 ALA A CA 1
ATOM 867 C C . ALA A 1 110 ? 29.303 5.301 -37.500 1.00 57.12 110 ALA A C 1
ATOM 869 O O . ALA A 1 110 ? 28.218 4.982 -37.965 1.00 57.12 110 ALA A O 1
ATOM 870 N N . SER A 1 111 ? 30.363 4.499 -37.625 1.00 58.72 111 SER A N 1
ATOM 871 C CA . SER A 1 111 ? 30.397 3.208 -38.320 1.00 58.72 111 SER A CA 1
ATOM 872 C C . SER A 1 111 ? 30.080 1.990 -37.432 1.00 58.72 111 SER A C 1
ATOM 874 O O . SER A 1 111 ? 30.002 0.867 -37.933 1.00 58.72 111 SER A O 1
ATOM 876 N N . SER A 1 112 ? 29.916 2.152 -36.111 1.00 66.25 112 SER A N 1
ATOM 877 C CA . SER A 1 112 ? 29.776 1.007 -35.200 1.00 66.25 112 SER A CA 1
ATOM 878 C C . SER A 1 112 ? 28.360 0.412 -35.218 1.00 66.25 112 SER A C 1
ATOM 880 O O . SER A 1 112 ? 27.462 0.874 -34.510 1.00 66.25 112 SER A O 1
ATOM 882 N N . SER A 1 113 ? 28.175 -0.691 -35.954 1.00 78.06 113 SER A N 1
ATOM 883 C CA . SER A 1 113 ? 26.923 -1.474 -35.999 1.00 78.06 113 SER A CA 1
ATOM 884 C C . SER A 1 113 ? 26.438 -1.955 -34.623 1.00 78.06 113 SER A C 1
ATOM 886 O O . SER A 1 113 ? 25.245 -2.188 -34.421 1.00 78.06 113 SER A O 1
ATOM 888 N N . LEU A 1 114 ? 27.346 -2.052 -33.645 1.00 79.94 114 LEU A N 1
ATOM 889 C CA . LEU A 1 114 ? 27.046 -2.508 -32.291 1.00 79.94 114 LEU A CA 1
ATOM 890 C C . LEU A 1 114 ? 25.991 -1.637 -31.594 1.00 79.94 114 LEU A C 1
ATOM 892 O O . LEU A 1 114 ? 25.143 -2.170 -30.887 1.00 79.94 114 LEU A O 1
ATOM 896 N N . GLY A 1 115 ? 26.006 -0.313 -31.796 1.00 83.50 115 GLY A N 1
ATOM 897 C CA . GLY A 1 115 ? 25.025 0.583 -31.170 1.00 83.50 115 GLY A CA 1
ATOM 898 C C . GLY A 1 115 ? 23.589 0.275 -31.602 1.00 83.50 115 GLY A C 1
ATOM 899 O O . GLY A 1 115 ? 22.681 0.263 -30.773 1.00 83.50 115 GLY A O 1
ATOM 900 N N . ILE A 1 116 ? 23.400 -0.049 -32.884 1.00 86.81 116 ILE A N 1
ATOM 901 C CA . ILE A 1 116 ? 22.100 -0.444 -33.437 1.00 86.81 116 ILE A CA 1
ATOM 902 C C . ILE A 1 116 ? 21.672 -1.800 -32.870 1.00 86.81 116 ILE A C 1
ATOM 904 O O . ILE A 1 116 ? 20.517 -1.942 -32.483 1.00 86.81 116 ILE A O 1
ATOM 908 N N . HIS A 1 117 ? 22.582 -2.776 -32.768 1.00 87.06 117 HIS A N 1
ATOM 909 C CA . HIS A 1 117 ? 22.268 -4.080 -32.170 1.00 87.06 117 HIS A CA 1
ATOM 910 C C . HIS A 1 117 ? 21.768 -3.952 -30.727 1.00 87.06 117 HIS A C 1
ATOM 912 O O . HIS A 1 117 ? 20.703 -4.478 -30.414 1.00 87.06 117 HIS A O 1
ATOM 918 N N . LEU A 1 118 ? 22.468 -3.177 -29.891 1.00 88.56 118 LEU A N 1
ATOM 919 C CA . LEU A 1 118 ? 22.064 -2.943 -28.499 1.00 88.56 118 LEU A CA 1
ATOM 920 C C . LEU A 1 118 ? 20.691 -2.264 -28.404 1.00 88.56 118 LEU A C 1
ATOM 922 O O . LEU A 1 118 ? 19.906 -2.580 -27.516 1.00 88.56 118 LEU A O 1
ATOM 926 N N . LEU A 1 119 ? 20.379 -1.333 -29.311 1.00 92.88 119 LEU A N 1
ATOM 927 C CA . LEU A 1 119 ? 19.068 -0.683 -29.322 1.00 92.88 119 LEU A CA 1
ATOM 928 C C . LEU A 1 119 ? 17.954 -1.606 -29.806 1.00 92.88 119 LEU A C 1
ATOM 930 O O . LEU A 1 119 ? 16.853 -1.516 -29.276 1.00 92.88 119 LEU A O 1
ATOM 934 N N . LYS A 1 120 ? 18.211 -2.470 -30.795 1.00 93.81 120 LYS A N 1
ATOM 935 C CA . LYS A 1 120 ? 17.228 -3.458 -31.262 1.00 93.81 120 LYS A CA 1
ATOM 936 C C . LYS A 1 120 ? 16.875 -4.444 -30.153 1.00 93.81 120 LYS A C 1
ATOM 938 O O . LYS A 1 120 ? 15.697 -4.700 -29.936 1.00 93.81 120 LYS A O 1
ATOM 943 N N . GLU A 1 121 ? 17.882 -4.920 -29.427 1.00 91.56 121 GLU A N 1
ATOM 944 C CA . GLU A 1 121 ? 17.702 -5.760 -28.242 1.00 91.56 121 GLU A CA 1
ATOM 945 C C . GLU A 1 121 ? 16.915 -5.020 -27.150 1.00 91.56 121 GLU A C 1
ATOM 947 O O . GLU A 1 121 ? 15.897 -5.516 -26.673 1.00 91.56 121 GLU A O 1
ATOM 952 N N . ALA A 1 122 ? 17.308 -3.782 -26.825 1.00 93.50 122 ALA A N 1
ATOM 953 C CA . ALA A 1 122 ? 16.587 -2.956 -25.857 1.00 93.50 122 ALA A CA 1
ATOM 954 C C . ALA A 1 122 ? 15.125 -2.722 -26.258 1.00 93.50 122 ALA A C 1
ATOM 956 O O . ALA A 1 122 ? 14.245 -2.745 -25.403 1.00 93.50 122 ALA A O 1
ATOM 957 N N . PHE A 1 123 ? 14.871 -2.482 -27.547 1.00 96.69 123 PHE A N 1
ATOM 958 C CA . PHE A 1 123 ? 13.535 -2.286 -28.094 1.00 96.69 123 PHE A CA 1
ATOM 959 C C . PHE A 1 123 ? 12.691 -3.550 -27.950 1.00 96.69 123 PHE A C 1
ATOM 961 O O . PHE A 1 123 ? 11.606 -3.464 -27.389 1.00 96.69 123 PHE A O 1
ATOM 968 N N . GLN A 1 124 ? 13.206 -4.708 -28.371 1.00 94.75 124 GLN A N 1
ATOM 969 C CA . GLN A 1 124 ? 12.499 -5.984 -28.260 1.00 94.75 124 GLN A CA 1
ATOM 970 C C . GLN A 1 124 ? 12.120 -6.286 -26.804 1.00 94.75 124 GLN A C 1
ATOM 972 O O . GLN A 1 124 ? 10.950 -6.498 -26.499 1.00 94.75 124 GLN A O 1
ATOM 977 N N . MET A 1 125 ? 13.086 -6.205 -25.886 1.00 91.94 125 MET A N 1
ATOM 978 C CA . MET A 1 125 ? 12.830 -6.438 -24.462 1.00 91.94 125 MET A CA 1
ATOM 979 C C . MET A 1 125 ? 11.864 -5.404 -23.870 1.00 91.94 125 MET A C 1
ATOM 981 O O . MET A 1 125 ? 11.077 -5.719 -22.979 1.00 91.94 125 MET A O 1
ATOM 985 N N . ALA A 1 126 ? 11.912 -4.155 -24.345 1.00 93.44 126 ALA A N 1
ATOM 986 C CA . ALA A 1 126 ? 10.974 -3.123 -23.928 1.00 93.44 126 ALA A CA 1
ATOM 987 C C . ALA A 1 126 ? 9.550 -3.382 -24.439 1.00 93.44 126 ALA A C 1
ATOM 989 O O . ALA A 1 126 ? 8.615 -3.131 -23.681 1.00 93.44 126 ALA A O 1
ATOM 990 N N . GLU A 1 127 ? 9.368 -3.868 -25.673 1.00 92.75 127 GLU A N 1
ATOM 991 C CA . GLU A 1 127 ? 8.052 -4.259 -26.197 1.00 92.75 127 GLU A CA 1
ATOM 992 C C . GLU A 1 127 ? 7.490 -5.440 -25.392 1.00 92.75 127 GLU A C 1
ATOM 994 O O . GLU A 1 127 ? 6.385 -5.337 -24.861 1.00 92.75 127 GLU A O 1
ATOM 999 N N . GLU A 1 128 ? 8.281 -6.504 -25.211 1.00 88.94 128 GLU A N 1
ATOM 1000 C CA . GLU A 1 128 ? 7.893 -7.708 -24.458 1.00 88.94 128 GLU A CA 1
ATOM 1001 C C . GLU A 1 128 ? 7.517 -7.382 -23.000 1.00 88.94 128 GLU A C 1
ATOM 1003 O O . GLU A 1 128 ? 6.517 -7.870 -22.478 1.00 88.94 128 GLU A O 1
ATOM 1008 N N . ALA A 1 129 ? 8.269 -6.491 -22.344 1.00 86.88 129 ALA A N 1
ATOM 1009 C CA . ALA A 1 129 ? 8.004 -6.076 -20.966 1.00 86.88 129 ALA A CA 1
ATOM 1010 C C . ALA A 1 129 ? 6.985 -4.918 -20.831 1.00 86.88 129 ALA A C 1
ATOM 1012 O O . ALA A 1 129 ? 6.669 -4.480 -19.713 1.00 86.88 129 ALA A O 1
ATOM 1013 N N . GLY A 1 130 ? 6.490 -4.371 -21.948 1.00 89.31 130 GLY A N 1
ATOM 1014 C CA . GLY A 1 130 ? 5.596 -3.208 -21.989 1.00 89.31 130 GLY A CA 1
ATOM 1015 C C . GLY A 1 130 ? 6.190 -1.919 -21.413 1.00 89.31 130 GLY A C 1
ATOM 1016 O O . GLY A 1 130 ? 5.472 -1.118 -20.803 1.00 89.31 130 GLY A O 1
ATOM 1017 N N . LEU A 1 131 ? 7.500 -1.714 -21.560 1.00 92.19 131 LEU A N 1
ATOM 1018 C CA . LEU A 1 131 ? 8.228 -0.512 -21.151 1.00 92.19 131 LEU A CA 1
ATOM 1019 C C . LEU A 1 131 ? 8.096 0.589 -22.218 1.00 92.19 131 LEU A C 1
ATOM 1021 O O . LEU A 1 131 ? 9.063 0.947 -22.887 1.00 92.19 131 LEU A O 1
ATOM 1025 N N . VAL A 1 132 ? 6.893 1.155 -22.344 1.00 95.25 132 VAL A N 1
ATOM 1026 C CA . VAL A 1 132 ? 6.491 2.130 -23.383 1.00 95.25 132 VAL A CA 1
ATOM 1027 C C . VAL A 1 132 ? 7.530 3.234 -23.632 1.00 95.25 132 VAL A C 1
ATOM 1029 O O . VAL A 1 132 ? 7.922 3.468 -24.774 1.00 95.25 132 VAL A O 1
ATOM 1032 N N . LEU A 1 133 ? 8.019 3.903 -22.580 1.00 94.75 133 LEU A N 1
ATOM 1033 C CA . LEU A 1 133 ? 8.995 4.992 -22.727 1.00 94.75 133 LEU A CA 1
ATOM 1034 C C . LEU A 1 133 ? 10.346 4.501 -23.272 1.00 94.75 133 LEU A C 1
ATOM 1036 O O . LEU A 1 133 ? 10.977 5.185 -24.077 1.00 94.75 133 LEU A O 1
ATOM 1040 N N . ALA A 1 134 ? 10.790 3.320 -22.844 1.00 94.94 134 ALA A N 1
ATOM 1041 C CA . ALA A 1 134 ? 12.033 2.739 -23.328 1.00 94.94 134 ALA A CA 1
ATOM 1042 C C . ALA A 1 134 ? 11.894 2.287 -24.789 1.00 94.94 134 ALA A C 1
ATOM 1044 O O . ALA A 1 134 ? 12.767 2.599 -25.596 1.00 94.94 134 ALA A O 1
ATOM 1045 N N . ALA A 1 135 ? 10.770 1.656 -25.149 1.00 97.62 135 ALA A N 1
ATOM 1046 C CA . ALA A 1 135 ? 10.460 1.274 -26.526 1.00 97.62 135 ALA A CA 1
ATOM 1047 C C . ALA A 1 135 ? 10.402 2.502 -27.453 1.00 97.62 135 ALA A C 1
ATOM 1049 O O . ALA A 1 135 ? 10.994 2.492 -28.535 1.00 97.62 135 ALA A O 1
ATOM 1050 N N . LYS A 1 136 ? 9.787 3.603 -26.993 1.00 97.62 136 LYS A N 1
ATOM 1051 C CA . LYS A 1 136 ? 9.802 4.902 -27.684 1.00 97.62 136 LYS A CA 1
ATOM 1052 C C . LYS A 1 136 ? 11.231 5.378 -27.948 1.00 97.62 136 LYS A C 1
ATOM 1054 O O . LYS A 1 136 ? 11.591 5.635 -29.090 1.00 97.62 136 LYS A O 1
ATOM 1059 N N . ILE A 1 137 ? 12.052 5.502 -26.905 1.00 96.31 137 ILE A N 1
ATOM 1060 C CA . ILE A 1 137 ? 13.405 6.061 -27.043 1.00 96.31 137 ILE A CA 1
ATOM 1061 C C . ILE A 1 137 ? 14.282 5.153 -27.904 1.00 96.31 137 ILE A C 1
ATOM 1063 O O . ILE A 1 137 ? 15.030 5.653 -28.744 1.00 96.31 137 ILE A O 1
ATOM 1067 N N . ALA A 1 138 ? 14.193 3.835 -27.722 1.00 96.75 138 ALA A N 1
ATOM 1068 C CA . ALA A 1 138 ? 14.957 2.883 -28.511 1.00 96.75 138 ALA A CA 1
ATOM 1069 C C . ALA A 1 138 ? 14.592 2.987 -29.999 1.00 96.75 138 ALA A C 1
ATOM 1071 O O . ALA A 1 138 ? 15.482 3.212 -30.815 1.00 96.75 138 ALA A O 1
ATOM 1072 N N . SER A 1 139 ? 13.303 2.932 -30.349 1.00 97.69 139 SER A N 1
ATOM 1073 C CA . SER A 1 139 ? 12.842 3.050 -31.743 1.00 97.69 139 SER A CA 1
ATOM 1074 C C . SER A 1 139 ? 13.169 4.408 -32.378 1.00 97.69 139 SER A C 1
ATOM 1076 O O . SER A 1 139 ? 13.675 4.434 -33.498 1.00 97.69 139 SER A O 1
ATOM 1078 N N . GLU A 1 140 ? 12.987 5.527 -31.662 1.00 96.50 140 GLU A N 1
ATOM 1079 C CA . GLU A 1 140 ? 13.390 6.865 -32.134 1.00 96.50 140 GLU A CA 1
ATOM 1080 C C . GLU A 1 140 ? 14.890 6.913 -32.447 1.00 96.50 140 GLU A C 1
ATOM 1082 O O . GLU A 1 140 ? 15.300 7.403 -33.500 1.00 96.50 140 GLU A O 1
ATOM 1087 N N . THR A 1 141 ? 15.713 6.362 -31.553 1.00 94.00 141 THR A N 1
ATOM 1088 C CA . THR A 1 141 ? 17.168 6.381 -31.714 1.00 94.00 141 THR A CA 1
ATOM 1089 C C . THR A 1 141 ? 17.614 5.454 -32.858 1.00 94.00 141 THR A C 1
ATOM 1091 O O . THR A 1 141 ? 18.477 5.838 -33.645 1.00 94.00 141 THR A O 1
ATOM 1094 N N . ILE A 1 142 ? 17.002 4.270 -33.013 1.00 94.50 142 ILE A N 1
ATOM 1095 C CA . ILE A 1 142 ? 17.288 3.367 -34.142 1.00 94.50 142 ILE A CA 1
ATOM 1096 C C . ILE A 1 142 ? 16.935 4.037 -35.468 1.00 94.50 142 ILE A C 1
ATOM 1098 O O . ILE A 1 142 ? 17.760 4.002 -36.377 1.00 94.50 142 ILE A O 1
ATOM 1102 N N . ALA A 1 143 ? 15.760 4.669 -35.572 1.00 94.31 143 ALA A N 1
ATOM 1103 C CA . ALA A 1 143 ? 15.319 5.331 -36.797 1.00 94.31 143 ALA A CA 1
ATOM 1104 C C . ALA A 1 143 ? 16.332 6.396 -37.255 1.00 94.31 143 ALA A C 1
ATOM 1106 O O . ALA A 1 143 ? 16.736 6.413 -38.419 1.00 94.31 143 ALA A O 1
ATOM 1107 N N . VAL A 1 144 ? 16.811 7.230 -36.326 1.00 90.88 144 VAL A N 1
ATOM 1108 C CA . VAL A 1 144 ? 17.862 8.226 -36.598 1.00 90.88 144 VAL A CA 1
ATOM 1109 C C . VAL A 1 144 ? 19.135 7.552 -37.133 1.00 90.88 144 VAL A C 1
ATOM 1111 O O . VAL A 1 144 ? 19.702 8.020 -38.119 1.00 90.88 144 VAL A O 1
ATOM 1114 N N . PHE A 1 145 ? 19.565 6.420 -36.565 1.00 87.38 145 PHE A N 1
ATOM 1115 C CA . PHE A 1 145 ? 20.757 5.715 -37.061 1.00 87.38 145 PHE A CA 1
ATOM 1116 C C . PHE A 1 145 ? 20.582 5.067 -38.417 1.00 87.38 145 PHE A C 1
ATOM 1118 O O . PHE A 1 145 ? 21.464 5.181 -39.265 1.00 87.38 145 PHE A O 1
ATOM 1125 N N . THR A 1 146 ? 19.457 4.405 -38.649 1.00 89.06 146 THR A N 1
ATOM 1126 C CA . THR A 1 146 ? 19.192 3.775 -39.942 1.00 89.06 146 THR A CA 1
ATOM 1127 C C . THR A 1 146 ? 19.089 4.810 -41.061 1.00 89.06 146 THR A C 1
ATOM 1129 O O . THR A 1 146 ? 19.517 4.517 -42.172 1.00 89.06 146 THR A O 1
ATOM 1132 N N . ALA A 1 147 ? 18.620 6.029 -40.755 1.00 88.81 147 ALA A N 1
ATOM 1133 C CA . ALA A 1 147 ? 18.559 7.134 -41.709 1.00 88.81 147 ALA A CA 1
ATOM 1134 C C . ALA A 1 147 ? 19.935 7.741 -42.029 1.00 88.81 147 ALA A C 1
ATOM 1136 O O . ALA A 1 147 ? 20.220 8.009 -43.190 1.00 88.81 147 ALA A O 1
ATOM 1137 N N . HIS A 1 148 ? 20.778 7.974 -41.015 1.00 84.62 148 HIS A N 1
ATOM 1138 C CA . HIS A 1 148 ? 22.022 8.737 -41.192 1.00 84.62 148 HIS A CA 1
ATOM 1139 C C . HIS A 1 148 ? 23.281 7.892 -41.411 1.00 84.62 148 HIS A C 1
ATOM 1141 O O . HIS A 1 148 ? 24.235 8.395 -41.998 1.00 84.62 148 HIS A O 1
ATOM 1147 N N . LEU A 1 149 ? 23.323 6.655 -40.908 1.00 77.69 149 LEU A N 1
ATOM 1148 C CA . LEU A 1 149 ? 24.550 5.846 -40.886 1.00 77.69 149 LEU A CA 1
ATOM 1149 C C . LEU A 1 149 ? 24.538 4.731 -41.930 1.00 77.69 149 LEU A C 1
ATOM 1151 O O . LEU A 1 149 ? 25.535 4.517 -42.613 1.00 77.69 149 LEU A O 1
ATOM 1155 N N . ASN A 1 150 ? 23.407 4.036 -42.057 1.00 76.06 150 ASN A N 1
ATOM 1156 C CA . ASN A 1 150 ? 23.304 2.846 -42.904 1.00 76.06 150 ASN A CA 1
ATOM 1157 C C . ASN A 1 150 ? 22.508 3.078 -44.192 1.00 76.06 150 ASN A C 1
ATOM 1159 O O . ASN A 1 150 ? 22.568 2.235 -45.081 1.00 76.06 150 ASN A O 1
ATOM 1163 N N . PHE A 1 151 ? 21.745 4.176 -44.271 1.00 86.12 151 PHE A N 1
ATOM 1164 C CA . PHE A 1 151 ? 20.802 4.457 -45.360 1.00 86.12 151 PHE A CA 1
ATOM 1165 C C . PHE A 1 151 ? 19.846 3.278 -45.651 1.00 86.12 151 PHE A C 1
ATOM 1167 O O . PHE A 1 151 ? 19.450 3.041 -46.790 1.00 86.12 151 PHE A O 1
ATOM 1174 N N . ASP A 1 152 ? 19.469 2.528 -44.608 1.00 90.12 152 ASP A N 1
ATOM 1175 C CA . ASP A 1 152 ? 18.523 1.409 -44.691 1.00 90.12 152 ASP A CA 1
ATOM 1176 C C . ASP A 1 152 ? 17.094 1.952 -44.572 1.00 90.12 152 ASP A C 1
ATOM 1178 O O . ASP A 1 152 ? 16.556 2.119 -43.472 1.00 90.12 152 ASP A O 1
ATOM 1182 N N . GLU A 1 153 ? 16.495 2.271 -45.720 1.00 94.69 153 GLU A N 1
ATOM 1183 C CA . GLU A 1 153 ? 15.157 2.863 -45.813 1.00 94.69 153 GLU A CA 1
ATOM 1184 C C . GLU A 1 153 ? 14.085 1.985 -45.156 1.00 94.69 153 GLU A C 1
ATOM 1186 O O . GLU A 1 153 ? 13.238 2.485 -44.412 1.00 94.69 153 GLU A O 1
ATOM 1191 N N . LYS A 1 154 ? 14.139 0.665 -45.374 1.00 96.19 154 LYS A N 1
ATOM 1192 C CA . LYS A 1 154 ? 13.140 -0.267 -44.843 1.00 96.19 154 LYS A CA 1
ATOM 1193 C C . LYS A 1 154 ? 13.171 -0.285 -43.318 1.00 96.19 154 LYS A C 1
ATOM 1195 O O . LYS A 1 154 ? 12.119 -0.186 -42.682 1.00 96.19 154 LYS A O 1
ATOM 1200 N N . ALA A 1 155 ? 14.361 -0.396 -42.726 1.00 93.62 155 ALA A N 1
ATOM 1201 C CA . ALA A 1 155 ? 14.501 -0.350 -41.275 1.00 93.62 155 ALA A CA 1
ATOM 1202 C C . ALA A 1 155 ? 14.112 1.026 -40.715 1.00 93.62 155 ALA A C 1
ATOM 1204 O O . ALA A 1 155 ? 13.416 1.092 -39.701 1.00 93.62 155 ALA A O 1
ATOM 1205 N N . TYR A 1 156 ? 14.499 2.114 -41.387 1.00 95.44 156 TYR A N 1
ATOM 1206 C CA . TYR A 1 156 ? 14.118 3.468 -40.990 1.00 95.44 156 TYR A CA 1
ATOM 1207 C C . TYR A 1 156 ? 12.601 3.644 -40.916 1.00 95.44 156 TYR A C 1
ATOM 1209 O O . TYR A 1 156 ? 12.094 4.081 -39.882 1.00 95.44 156 TYR A O 1
ATOM 1217 N N . LEU A 1 157 ? 11.874 3.288 -41.978 1.00 97.25 157 LEU A N 1
ATOM 1218 C CA . LEU A 1 157 ? 10.420 3.438 -42.025 1.00 97.25 157 LEU A CA 1
ATOM 1219 C C . LEU A 1 157 ? 9.739 2.605 -40.935 1.00 97.25 157 LEU A C 1
ATOM 1221 O O . LEU A 1 157 ? 8.890 3.136 -40.218 1.00 97.25 157 LEU A O 1
ATOM 1225 N N . PHE A 1 158 ? 10.181 1.359 -40.735 1.00 97.31 158 PHE A N 1
ATOM 1226 C CA . PHE A 1 158 ? 9.674 0.492 -39.670 1.00 97.31 158 PHE A CA 1
ATOM 1227 C C . PHE A 1 158 ? 9.858 1.110 -38.273 1.00 97.31 158 PHE A C 1
ATOM 1229 O O . PHE A 1 158 ? 8.896 1.250 -37.517 1.00 97.31 158 PHE A O 1
ATOM 1236 N N . TYR A 1 159 ? 11.079 1.521 -37.911 1.00 97.31 159 TYR A N 1
ATOM 1237 C CA . TYR A 1 159 ? 11.331 2.076 -36.576 1.00 97.31 159 TYR A CA 1
ATOM 1238 C C . TYR A 1 159 ? 10.747 3.478 -36.396 1.00 97.31 159 TYR A C 1
ATOM 1240 O O . TYR A 1 159 ? 10.374 3.833 -35.280 1.00 97.31 159 TYR A O 1
ATOM 1248 N N . ARG A 1 160 ? 10.601 4.264 -37.470 1.00 97.69 160 ARG A N 1
ATOM 1249 C CA . ARG A 1 160 ? 9.882 5.545 -37.439 1.00 97.69 160 ARG A CA 1
ATOM 1250 C C . ARG A 1 160 ? 8.400 5.344 -37.128 1.00 97.69 160 ARG A C 1
ATOM 1252 O O . ARG A 1 160 ? 7.843 6.098 -36.331 1.00 97.69 160 ARG A O 1
ATOM 1259 N N . GLU A 1 161 ? 7.764 4.345 -37.733 1.00 97.75 161 GLU A N 1
ATOM 1260 C CA . GLU A 1 161 ? 6.375 3.988 -37.439 1.00 97.75 161 GLU A CA 1
ATOM 1261 C C . GLU A 1 161 ? 6.219 3.549 -35.977 1.00 97.75 161 GLU A C 1
ATOM 1263 O O . GLU A 1 161 ? 5.390 4.104 -35.254 1.00 97.75 161 GLU A O 1
ATOM 1268 N N . ARG A 1 162 ? 7.096 2.655 -35.499 1.00 97.75 162 ARG A N 1
ATOM 1269 C CA . ARG A 1 162 ? 7.127 2.227 -34.088 1.00 97.75 162 ARG A CA 1
ATOM 1270 C C . ARG A 1 162 ? 7.356 3.389 -33.124 1.00 97.75 162 ARG A C 1
ATOM 1272 O O . ARG A 1 162 ? 6.675 3.480 -32.104 1.00 97.75 162 ARG A O 1
ATOM 1279 N N . ALA A 1 163 ? 8.256 4.309 -33.457 1.00 97.56 163 ALA A N 1
ATOM 1280 C CA . ALA A 1 163 ? 8.502 5.513 -32.674 1.00 97.56 163 ALA A CA 1
ATOM 1281 C C . ALA A 1 163 ? 7.257 6.406 -32.581 1.00 97.56 163 ALA A C 1
ATOM 1283 O O . ALA A 1 163 ? 6.932 6.899 -31.502 1.00 97.56 163 ALA A O 1
ATOM 1284 N N . ASN A 1 164 ? 6.540 6.601 -33.691 1.00 97.31 164 ASN A N 1
ATOM 1285 C CA . ASN A 1 164 ? 5.301 7.377 -33.707 1.00 97.31 164 ASN A CA 1
ATOM 1286 C C . ASN A 1 164 ? 4.205 6.710 -32.864 1.00 97.31 164 ASN A C 1
ATOM 1288 O O . ASN A 1 164 ? 3.583 7.389 -32.045 1.00 97.31 164 ASN A O 1
ATOM 1292 N N . TYR A 1 165 ? 4.034 5.394 -33.006 1.00 97.44 165 TYR A N 1
ATOM 1293 C CA . TYR A 1 165 ? 3.118 4.600 -32.188 1.00 97.44 165 TYR A CA 1
ATOM 1294 C C . TYR A 1 165 ? 3.421 4.761 -30.690 1.00 97.44 165 TYR A C 1
ATOM 1296 O O . TYR A 1 165 ? 2.586 5.250 -29.927 1.00 97.44 165 TYR A O 1
ATOM 1304 N N . TYR A 1 166 ? 4.653 4.466 -30.259 1.00 97.81 166 TYR A N 1
ATOM 1305 C CA . TYR A 1 166 ? 5.025 4.563 -28.846 1.00 97.81 166 TYR A CA 1
ATOM 1306 C C . TYR A 1 166 ? 5.042 6.000 -28.315 1.00 97.81 166 TYR A C 1
ATOM 1308 O O . TYR A 1 166 ? 4.836 6.207 -27.120 1.00 97.81 166 TYR A O 1
ATOM 1316 N N . ARG A 1 167 ? 5.230 7.016 -29.167 1.00 97.25 167 ARG A N 1
ATOM 1317 C CA . ARG A 1 167 ? 5.059 8.423 -28.777 1.00 97.25 167 ARG A CA 1
ATOM 1318 C C . ARG A 1 167 ? 3.607 8.724 -28.415 1.00 97.25 167 ARG A C 1
ATOM 1320 O O . ARG A 1 167 ? 3.379 9.367 -27.391 1.00 97.25 167 ARG A O 1
ATOM 1327 N N . GLN A 1 168 ? 2.656 8.246 -29.215 1.00 97.06 168 GLN A N 1
ATOM 1328 C CA . GLN A 1 168 ? 1.230 8.420 -28.948 1.00 97.06 168 GLN A CA 1
ATOM 1329 C C . GLN A 1 168 ? 0.799 7.659 -27.689 1.00 97.06 168 GLN A C 1
ATOM 1331 O O . GLN A 1 168 ? 0.189 8.254 -26.802 1.00 97.06 168 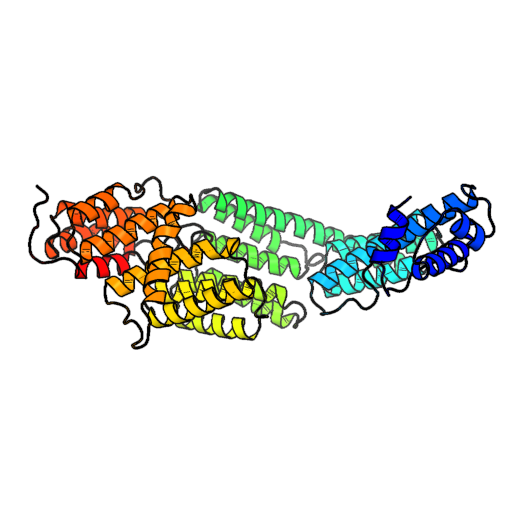GLN A O 1
ATOM 1336 N N . VAL A 1 169 ? 1.192 6.386 -27.560 1.00 96.81 169 VAL A N 1
ATOM 1337 C CA . VAL A 1 169 ? 0.914 5.581 -26.358 1.00 96.81 169 VAL A CA 1
ATOM 1338 C C . VAL A 1 169 ? 1.511 6.237 -25.111 1.00 96.81 169 VAL A C 1
ATOM 1340 O O . VAL A 1 169 ? 0.832 6.358 -24.096 1.00 96.81 169 VAL A O 1
ATOM 1343 N N . ASN A 1 170 ? 2.763 6.709 -25.170 1.00 96.75 170 ASN A N 1
ATOM 1344 C CA . ASN A 1 170 ? 3.416 7.357 -24.030 1.00 96.75 170 ASN A CA 1
ATOM 1345 C C . ASN A 1 170 ? 2.698 8.639 -23.598 1.00 96.75 170 ASN A C 1
ATOM 1347 O O . ASN A 1 170 ? 2.594 8.889 -22.401 1.00 96.75 170 ASN A O 1
ATOM 1351 N N . LEU A 1 171 ? 2.221 9.449 -24.549 1.00 96.12 171 LEU A N 1
ATOM 1352 C CA . LEU A 1 171 ? 1.473 10.669 -24.244 1.00 96.12 171 LEU A CA 1
ATOM 1353 C C . LEU A 1 171 ? 0.190 10.346 -23.467 1.00 96.12 171 LEU A C 1
ATOM 1355 O O . LEU A 1 171 ? -0.036 10.910 -22.398 1.00 96.12 171 LEU A O 1
ATOM 1359 N N . LEU A 1 172 ? -0.604 9.402 -23.975 1.00 96.56 172 LEU A N 1
ATOM 1360 C CA . LEU A 1 172 ? -1.854 8.973 -23.344 1.00 96.56 172 LEU A CA 1
ATOM 1361 C C . LEU A 1 172 ? -1.606 8.338 -21.971 1.00 96.56 172 LEU A C 1
ATOM 1363 O O . LEU A 1 172 ? -2.315 8.625 -21.010 1.00 96.56 172 LEU A O 1
ATOM 1367 N N . LEU A 1 173 ? -0.558 7.518 -21.860 1.00 95.25 173 LEU A N 1
ATOM 1368 C CA . LEU A 1 173 ? -0.184 6.875 -20.606 1.00 95.25 173 LEU A CA 1
ATOM 1369 C C . LEU A 1 173 ? 0.239 7.903 -19.551 1.00 95.25 173 LEU A C 1
ATOM 1371 O O . LEU A 1 173 ? -0.180 7.802 -18.404 1.00 95.25 173 LEU A O 1
ATOM 1375 N N . GLN A 1 174 ? 1.038 8.906 -19.925 1.00 95.81 174 GLN A N 1
ATOM 1376 C CA . GLN A 1 174 ? 1.432 9.981 -19.012 1.00 95.81 174 GLN A CA 1
ATOM 1377 C C . GLN A 1 174 ? 0.227 10.794 -18.540 1.00 95.81 174 GLN A C 1
ATOM 1379 O O . GLN A 1 174 ? 0.122 11.063 -17.348 1.00 95.81 174 GLN A O 1
ATOM 1384 N N . GLN A 1 175 ? -0.695 11.136 -19.444 1.00 96.25 175 GLN A N 1
ATOM 1385 C CA . GLN A 1 175 ? -1.932 11.833 -19.083 1.00 96.25 175 GLN A CA 1
ATOM 1386 C C . GLN A 1 175 ? -2.761 11.023 -18.083 1.00 96.25 175 GLN A C 1
ATOM 1388 O O . GLN A 1 175 ? -3.118 11.540 -17.030 1.00 96.25 175 GLN A O 1
ATOM 1393 N N . GLY A 1 176 ? -2.996 9.738 -18.356 1.00 95.88 176 GLY A N 1
ATOM 1394 C CA . GLY A 1 176 ? -3.763 8.894 -17.443 1.00 95.88 176 GLY A CA 1
ATOM 1395 C C . GLY A 1 176 ? -3.064 8.658 -16.094 1.00 95.88 176 GLY A C 1
ATOM 1396 O O . GLY A 1 176 ? -3.733 8.582 -15.066 1.00 95.88 176 GLY A O 1
ATOM 1397 N N . ILE A 1 177 ? -1.728 8.548 -16.065 1.00 94.12 177 ILE A N 1
ATOM 1398 C CA . ILE A 1 177 ? -0.967 8.440 -14.807 1.00 94.12 177 ILE A CA 1
ATOM 1399 C C . ILE A 1 177 ? -1.123 9.719 -13.983 1.00 94.12 177 ILE A C 1
ATOM 1401 O O . ILE A 1 177 ? -1.333 9.629 -12.775 1.00 94.12 177 ILE A O 1
ATOM 1405 N N . LEU A 1 178 ? -1.041 10.891 -14.617 1.00 95.25 178 LEU A N 1
ATOM 1406 C CA . LEU A 1 178 ? -1.243 12.173 -13.942 1.00 95.25 178 LEU A CA 1
ATOM 1407 C C . LEU A 1 178 ? -2.671 12.304 -13.408 1.00 95.25 178 LEU A C 1
ATOM 1409 O O . LEU A 1 178 ? -2.835 12.701 -12.260 1.00 95.25 178 LEU A O 1
ATOM 1413 N N . ASP A 1 179 ? -3.678 11.897 -14.186 1.00 96.56 179 ASP A N 1
ATOM 1414 C CA . ASP A 1 179 ? -5.072 11.847 -13.735 1.00 96.56 179 ASP A CA 1
ATOM 1415 C C . ASP A 1 179 ? -5.211 10.967 -12.480 1.00 96.56 179 ASP A C 1
ATOM 1417 O O . ASP A 1 179 ? -5.758 11.394 -11.463 1.00 96.56 179 ASP A O 1
ATOM 1421 N N . PHE A 1 180 ? -4.670 9.743 -12.519 1.00 95.56 180 PHE A N 1
ATOM 1422 C CA . PHE A 1 180 ? -4.689 8.821 -11.381 1.00 95.56 180 PHE A CA 1
ATOM 1423 C C . PHE A 1 180 ? -3.986 9.410 -10.148 1.00 95.56 180 PHE A C 1
ATOM 1425 O O . PHE A 1 180 ? -4.527 9.357 -9.043 1.00 95.56 180 PHE A O 1
ATOM 1432 N N . GLN A 1 181 ? -2.796 9.991 -10.330 1.00 93.00 181 GLN A N 1
ATOM 1433 C CA . GLN A 1 181 ? -2.016 10.602 -9.252 1.00 93.00 181 GLN A CA 1
ATOM 1434 C C . GLN A 1 181 ? -2.713 11.825 -8.657 1.00 93.00 181 GLN A C 1
ATOM 1436 O O . GLN A 1 181 ? -2.714 11.975 -7.438 1.00 93.00 181 GLN A O 1
ATOM 1441 N N . GLU A 1 182 ? -3.330 12.673 -9.484 1.00 95.12 182 GLU A N 1
ATOM 1442 C CA . GLU A 1 182 ? -4.094 13.832 -9.026 1.00 95.12 182 GLU A CA 1
ATOM 1443 C C . GLU A 1 182 ? -5.287 13.387 -8.176 1.00 95.12 182 GLU A C 1
ATOM 1445 O O . GLU A 1 182 ? -5.465 13.887 -7.066 1.00 95.12 182 GLU A O 1
ATOM 1450 N N . ILE A 1 183 ? -6.077 12.421 -8.660 1.00 94.94 183 ILE A N 1
ATOM 1451 C CA . ILE A 1 183 ? -7.223 11.884 -7.913 1.00 94.94 183 ILE A CA 1
ATOM 1452 C C . ILE A 1 183 ? -6.747 11.289 -6.586 1.00 94.94 183 ILE A C 1
ATOM 1454 O O . ILE A 1 183 ? -7.342 11.559 -5.544 1.00 94.94 183 ILE A O 1
ATOM 1458 N N . HIS A 1 184 ? -5.666 10.506 -6.608 1.00 90.12 184 HIS A N 1
ATOM 1459 C CA . HIS A 1 184 ? -5.119 9.891 -5.404 1.00 90.12 184 HIS A CA 1
ATOM 1460 C C . HIS A 1 184 ? -4.636 10.942 -4.399 1.00 90.12 184 HIS A C 1
ATOM 1462 O O . HIS A 1 184 ? -5.028 10.891 -3.238 1.00 90.12 184 HIS A O 1
ATOM 1468 N N . TYR A 1 185 ? -3.846 11.924 -4.841 1.00 89.69 185 TYR A N 1
ATOM 1469 C CA . TYR A 1 185 ? -3.364 13.018 -3.998 1.00 89.69 185 TYR A CA 1
ATOM 1470 C C . TYR A 1 185 ? -4.523 13.789 -3.360 1.00 89.69 185 TYR A C 1
ATOM 1472 O O . TYR A 1 185 ? -4.544 13.967 -2.145 1.00 89.69 185 TYR A O 1
ATOM 1480 N N . ARG A 1 186 ? -5.518 14.184 -4.161 1.00 91.62 186 ARG A N 1
ATOM 1481 C CA . ARG A 1 186 ? -6.688 14.939 -3.692 1.00 91.62 186 ARG A CA 1
ATOM 1482 C C . ARG A 1 186 ? -7.537 14.149 -2.703 1.00 91.62 186 ARG A C 1
ATOM 1484 O O . ARG A 1 186 ? -8.012 14.705 -1.714 1.00 91.62 186 ARG A O 1
ATOM 1491 N N . HIS A 1 187 ? -7.685 12.848 -2.942 1.00 87.94 187 HIS A N 1
ATOM 1492 C CA . HIS A 1 187 ? -8.323 11.940 -1.997 1.00 87.94 187 HIS A CA 1
ATOM 1493 C C . HIS A 1 187 ? -7.565 11.907 -0.663 1.00 87.94 187 HIS A C 1
ATOM 1495 O O . HIS A 1 187 ? -8.187 12.018 0.390 1.00 87.94 187 HIS A O 1
ATOM 1501 N N . THR A 1 188 ? -6.230 11.844 -0.694 1.00 82.56 188 THR A N 1
ATOM 1502 C CA . THR A 1 188 ? -5.386 11.885 0.514 1.00 82.56 188 THR A CA 1
ATOM 1503 C C . THR A 1 188 ? -5.493 13.213 1.257 1.00 82.56 188 THR A C 1
ATOM 1505 O O . THR A 1 188 ? -5.489 13.230 2.484 1.00 82.56 188 THR A O 1
ATOM 1508 N N . THR A 1 189 ? -5.628 14.331 0.542 1.00 84.12 189 THR A N 1
ATOM 1509 C CA . THR A 1 189 ? -5.799 15.658 1.153 1.00 84.12 189 THR A CA 1
ATOM 1510 C C . THR A 1 189 ? -7.237 15.959 1.590 1.00 84.12 189 THR A C 1
ATOM 1512 O O . THR A 1 189 ? -7.502 17.063 2.059 1.00 84.12 189 THR A O 1
ATOM 1515 N N . GLY A 1 190 ? -8.165 15.007 1.449 1.00 83.50 190 GLY A N 1
ATOM 1516 C CA . GLY A 1 190 ? -9.536 15.129 1.950 1.00 83.50 190 GLY A CA 1
ATOM 1517 C C . GLY A 1 190 ? -10.497 15.913 1.050 1.00 83.50 190 GLY A C 1
ATOM 1518 O O . GLY A 1 190 ? -11.445 16.507 1.560 1.00 83.50 190 GLY A O 1
ATOM 1519 N N . GLU A 1 191 ? -10.274 15.939 -0.268 1.00 89.25 191 GLU A N 1
ATOM 1520 C CA . GLU A 1 191 ? -11.241 16.516 -1.214 1.00 89.25 191 GLU A CA 1
ATOM 1521 C C . GLU A 1 191 ? -12.573 15.742 -1.204 1.00 89.25 191 GLU A C 1
ATOM 1523 O O . GLU A 1 191 ? -12.627 14.547 -0.901 1.00 89.25 191 GLU A O 1
ATOM 1528 N N . GLU A 1 192 ? -13.670 16.431 -1.530 1.00 89.88 192 GLU A N 1
ATOM 1529 C CA . GLU A 1 192 ? -15.011 15.850 -1.503 1.00 89.88 192 GLU A CA 1
ATOM 1530 C C . GLU A 1 192 ? -15.147 14.659 -2.466 1.00 89.88 192 GLU A C 1
ATOM 1532 O O . GLU A 1 192 ? -14.787 14.726 -3.645 1.00 89.88 192 GLU A O 1
ATOM 1537 N N . ALA A 1 193 ? -15.736 13.567 -1.969 1.00 90.50 193 ALA A N 1
ATOM 1538 C CA . ALA A 1 193 ? -15.887 12.323 -2.718 1.00 90.50 193 ALA A CA 1
ATOM 1539 C C . ALA A 1 193 ? -16.654 12.497 -4.043 1.00 90.50 193 ALA A C 1
ATOM 1541 O O . ALA A 1 193 ? -16.296 11.852 -5.026 1.00 90.50 193 ALA A O 1
ATOM 1542 N N . ALA A 1 194 ? -17.671 13.366 -4.097 1.00 94.44 194 ALA A N 1
ATOM 1543 C CA . ALA A 1 194 ? -18.443 13.623 -5.317 1.00 94.44 194 ALA A CA 1
ATOM 1544 C C . ALA A 1 194 ? -17.553 14.177 -6.444 1.00 94.44 194 ALA A C 1
ATOM 1546 O O . ALA A 1 194 ? -17.480 13.588 -7.523 1.00 94.44 194 ALA A O 1
ATOM 1547 N N . THR A 1 195 ? -16.781 15.225 -6.150 1.00 96.50 195 THR A N 1
ATOM 1548 C CA . THR A 1 195 ? -15.818 15.836 -7.077 1.00 96.50 195 THR A CA 1
ATOM 1549 C C . THR A 1 195 ? -14.762 14.835 -7.545 1.00 96.50 195 THR A C 1
ATOM 1551 O O . THR A 1 195 ? -14.421 14.766 -8.728 1.00 96.50 195 THR A O 1
ATOM 1554 N N . LEU A 1 196 ? -14.253 14.004 -6.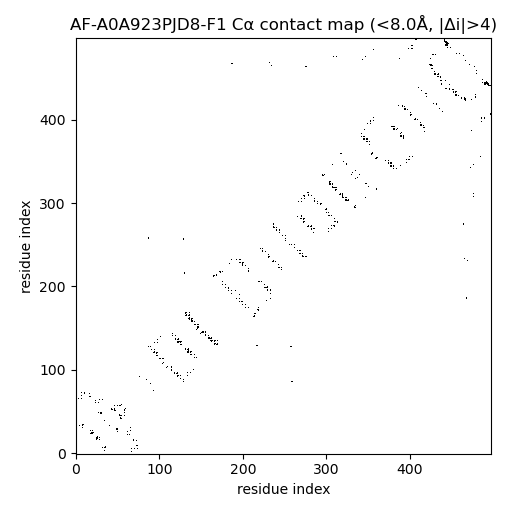631 1.00 96.06 196 LEU A N 1
ATOM 1555 C CA . LEU A 1 196 ? -13.273 12.968 -6.961 1.00 96.06 196 LEU A CA 1
ATOM 1556 C C . LEU A 1 196 ? -13.854 11.881 -7.880 1.00 96.06 196 LEU A C 1
ATOM 1558 O O . LEU A 1 196 ? -13.172 11.411 -8.792 1.00 96.06 196 LEU A O 1
ATOM 1562 N N . VAL A 1 197 ? -15.116 11.497 -7.675 1.00 97.12 197 VAL A N 1
ATOM 1563 C CA . VAL A 1 197 ? -15.828 10.534 -8.529 1.00 97.12 197 VAL A CA 1
ATOM 1564 C C . VAL A 1 197 ? -16.047 11.086 -9.933 1.00 97.12 197 VAL A C 1
ATOM 1566 O O . VAL A 1 197 ? -15.858 10.347 -10.904 1.00 97.12 197 VAL A O 1
ATOM 1569 N N . GLU A 1 198 ? -16.409 12.362 -10.062 1.00 97.88 198 GLU A N 1
ATOM 1570 C CA . GLU A 1 198 ? -16.541 13.030 -11.361 1.00 97.88 198 GLU A CA 1
ATOM 1571 C C . GLU A 1 198 ? -15.206 13.044 -12.110 1.00 97.88 198 GLU A C 1
ATOM 1573 O O . GLU A 1 198 ? -15.141 12.625 -13.267 1.00 97.88 198 GLU A O 1
ATOM 1578 N N . ARG A 1 199 ? -14.110 13.412 -11.431 1.00 98.00 199 ARG A N 1
ATOM 1579 C CA . ARG A 1 199 ? -12.753 13.388 -12.005 1.00 98.00 199 ARG A CA 1
ATOM 1580 C C . ARG A 1 199 ? -12.337 11.992 -12.456 1.00 98.00 199 ARG A C 1
ATOM 1582 O O . ARG A 1 199 ? -11.854 11.830 -13.576 1.00 98.00 199 ARG A O 1
ATOM 1589 N N . ALA A 1 200 ? -12.552 10.980 -11.616 1.00 97.94 200 ALA A N 1
ATOM 1590 C CA . ALA A 1 200 ? -12.251 9.596 -11.964 1.00 97.94 200 ALA A CA 1
ATOM 1591 C C . ALA A 1 200 ? -13.090 9.108 -13.152 1.00 97.94 200 ALA A C 1
ATOM 1593 O O . ALA A 1 200 ? -12.588 8.383 -14.005 1.00 97.94 200 ALA A O 1
ATOM 1594 N N . THR A 1 201 ? -14.350 9.533 -13.244 1.00 98.25 201 THR A N 1
ATOM 1595 C CA . THR A 1 201 ? -15.222 9.204 -14.379 1.00 98.25 201 THR A CA 1
ATOM 1596 C C . THR A 1 201 ? -14.727 9.866 -15.663 1.00 98.25 201 THR A C 1
ATOM 1598 O O . THR A 1 201 ? -14.554 9.174 -16.660 1.00 98.25 201 THR A O 1
ATOM 1601 N N . ALA A 1 202 ? -14.359 11.149 -15.618 1.00 97.94 202 ALA A N 1
ATOM 1602 C CA . ALA A 1 202 ? -13.776 11.844 -16.764 1.00 97.94 202 ALA A CA 1
ATOM 1603 C C . ALA A 1 202 ? -12.450 11.211 -17.233 1.00 97.94 202 ALA A C 1
ATOM 1605 O O . ALA A 1 202 ? -12.197 11.121 -18.435 1.00 97.94 202 ALA A O 1
ATOM 1606 N N . ALA A 1 203 ? -11.606 10.747 -16.304 1.00 97.88 203 ALA A N 1
ATOM 1607 C CA . ALA A 1 203 ? -10.380 10.016 -16.630 1.00 97.88 203 ALA A CA 1
ATOM 1608 C C . ALA A 1 203 ? -10.679 8.664 -17.307 1.00 97.88 203 ALA A C 1
ATOM 1610 O O . ALA A 1 203 ? -10.052 8.318 -18.308 1.00 97.88 203 ALA A O 1
ATOM 1611 N N . LEU A 1 204 ? -11.676 7.921 -16.813 1.00 98.00 204 LEU A N 1
ATOM 1612 C CA . LEU A 1 204 ? -12.123 6.669 -17.434 1.00 98.00 204 LEU A CA 1
ATOM 1613 C C . LEU A 1 204 ? -12.702 6.890 -18.834 1.00 98.00 204 LEU A C 1
ATOM 1615 O O . LEU A 1 204 ? -12.414 6.100 -19.731 1.00 98.00 204 LEU A O 1
ATOM 1619 N N . ASP A 1 205 ? -13.463 7.963 -19.046 1.00 97.44 205 ASP A N 1
ATOM 1620 C CA . ASP A 1 205 ? -13.998 8.307 -20.364 1.00 97.44 205 ASP A CA 1
ATOM 1621 C C . ASP A 1 205 ? -12.876 8.646 -21.354 1.00 97.44 205 ASP A C 1
ATOM 1623 O O . ASP A 1 205 ? -12.924 8.226 -22.511 1.00 97.44 205 ASP A O 1
ATOM 1627 N N . ARG A 1 206 ? -11.816 9.336 -20.909 1.00 95.81 206 ARG A N 1
ATOM 1628 C CA . ARG A 1 206 ? -10.618 9.562 -21.737 1.00 95.81 206 ARG A CA 1
ATOM 1629 C C . ARG A 1 206 ? -9.925 8.255 -22.113 1.00 95.81 206 ARG A C 1
ATOM 1631 O O . ARG A 1 206 ? -9.630 8.052 -23.287 1.00 95.81 206 ARG A O 1
ATOM 1638 N N . LEU A 1 207 ? -9.698 7.366 -21.144 1.00 95.38 207 LEU A N 1
ATOM 1639 C CA . LEU A 1 207 ? -9.048 6.070 -21.379 1.00 95.38 207 LEU A CA 1
ATOM 1640 C C . LEU A 1 207 ? -9.879 5.161 -22.297 1.00 95.38 207 LEU A C 1
ATOM 1642 O O . LEU A 1 207 ? -9.327 4.486 -23.161 1.00 95.38 207 LEU A O 1
ATOM 1646 N N . LYS A 1 208 ? -11.210 5.191 -22.170 1.00 94.81 208 LYS A N 1
ATOM 1647 C CA . LYS A 1 208 ? -12.132 4.434 -23.027 1.00 94.81 208 LYS A CA 1
ATOM 1648 C C . LYS A 1 208 ? -12.121 4.915 -24.481 1.00 94.81 208 LYS A C 1
ATOM 1650 O O . LYS A 1 208 ? -12.301 4.110 -25.388 1.00 94.81 208 LYS A O 1
ATOM 1655 N N . ASN A 1 209 ? -11.915 6.213 -24.699 1.00 94.00 209 ASN A N 1
ATOM 1656 C CA . ASN A 1 209 ? -11.912 6.835 -26.025 1.00 94.00 209 ASN A CA 1
ATOM 1657 C C . ASN A 1 209 ? -10.514 6.883 -26.672 1.00 94.00 209 ASN A C 1
ATOM 1659 O O . ASN A 1 209 ? -10.307 7.615 -27.643 1.00 94.00 209 ASN A O 1
ATOM 1663 N N . VAL A 1 210 ? -9.544 6.117 -26.158 1.00 93.75 210 VAL A N 1
ATOM 1664 C CA . VAL A 1 210 ? -8.227 5.975 -26.791 1.00 93.75 210 VAL A CA 1
ATOM 1665 C C . VAL A 1 210 ? -8.390 5.355 -28.189 1.00 93.75 210 VAL A C 1
ATOM 1667 O O . VAL A 1 210 ? -9.039 4.314 -28.321 1.00 93.75 210 VAL A O 1
ATOM 1670 N N . PRO A 1 211 ? -7.799 5.951 -29.246 1.00 93.12 211 PRO A N 1
ATOM 1671 C CA . PRO A 1 211 ? -7.865 5.393 -30.592 1.00 93.12 211 PRO A CA 1
ATOM 1672 C C . PRO A 1 211 ? -7.326 3.961 -30.646 1.00 93.12 211 PRO A C 1
ATOM 1674 O O . PRO A 1 211 ? -6.294 3.673 -30.044 1.00 93.12 211 PRO A O 1
ATOM 1677 N N . VAL A 1 212 ? -7.958 3.092 -31.443 1.00 91.94 212 VAL A N 1
ATOM 1678 C CA . VAL A 1 212 ? -7.536 1.684 -31.614 1.00 91.94 212 VAL A CA 1
ATOM 1679 C C . VAL A 1 212 ? -6.059 1.580 -32.012 1.00 91.94 212 VAL A C 1
ATOM 1681 O O . VAL A 1 212 ? -5.328 0.751 -31.485 1.00 91.94 212 VAL A O 1
ATOM 1684 N N . ALA A 1 213 ? -5.585 2.493 -32.866 1.00 91.00 213 ALA A N 1
ATOM 1685 C CA . ALA A 1 213 ? -4.187 2.565 -33.298 1.00 91.00 213 ALA A CA 1
ATOM 1686 C C . ALA A 1 213 ? -3.178 2.877 -32.173 1.00 91.00 213 ALA A C 1
ATOM 1688 O O . ALA A 1 213 ? -1.978 2.759 -32.393 1.00 91.00 213 ALA A O 1
ATOM 1689 N N . ALA A 1 214 ? -3.640 3.289 -30.990 1.00 92.19 214 ALA A N 1
ATOM 1690 C CA . ALA A 1 214 ? -2.825 3.597 -29.817 1.00 92.19 214 ALA A CA 1
ATOM 1691 C C . ALA A 1 214 ? -3.192 2.731 -28.597 1.00 92.19 214 ALA A C 1
ATOM 1693 O O . ALA A 1 214 ? -2.802 3.057 -27.473 1.00 92.19 214 ALA A O 1
ATOM 1694 N N . GLN A 1 215 ? -3.950 1.648 -28.796 1.00 91.69 215 GLN A N 1
ATOM 1695 C CA . GLN A 1 215 ? -4.253 0.701 -27.728 1.00 91.69 215 GLN A CA 1
ATOM 1696 C C . GLN A 1 215 ? -2.989 -0.038 -27.298 1.00 91.69 215 GLN A C 1
ATOM 1698 O O . GLN A 1 215 ? -2.224 -0.539 -28.115 1.00 91.69 215 GLN A O 1
ATOM 1703 N N . HIS A 1 216 ? -2.778 -0.109 -25.990 1.00 93.81 216 HIS A N 1
ATOM 1704 C CA . HIS A 1 216 ? -1.651 -0.804 -25.393 1.00 93.81 216 HIS A CA 1
ATOM 1705 C C . HIS A 1 216 ? -2.074 -1.306 -24.019 1.00 93.81 216 HIS A C 1
ATOM 1707 O O . HIS A 1 216 ? -2.630 -0.536 -23.240 1.00 93.81 216 HIS A O 1
ATOM 1713 N N . PHE A 1 217 ? -1.727 -2.545 -23.674 1.00 92.12 217 PHE A N 1
ATOM 1714 C CA . PHE A 1 217 ? -2.221 -3.204 -22.460 1.00 92.12 217 PHE A CA 1
ATOM 1715 C C . PHE A 1 217 ? -1.980 -2.422 -21.155 1.00 92.12 217 PHE A C 1
ATOM 1717 O O . PHE A 1 217 ? -2.756 -2.496 -20.207 1.00 92.12 217 PHE A O 1
ATOM 1724 N N . THR A 1 218 ? -0.896 -1.643 -21.073 1.00 92.00 218 THR A N 1
ATOM 1725 C CA . THR A 1 218 ? -0.631 -0.767 -19.916 1.00 92.00 218 THR A CA 1
ATOM 1726 C C . THR A 1 218 ? -1.731 0.289 -19.701 1.00 92.00 218 THR A C 1
ATOM 1728 O O . THR A 1 218 ? -1.981 0.655 -18.555 1.00 92.00 218 THR A O 1
ATOM 1731 N N . LEU A 1 219 ? -2.410 0.757 -20.756 1.00 94.75 219 LEU A N 1
ATOM 1732 C CA . LEU A 1 219 ? -3.571 1.654 -20.647 1.00 94.75 219 LEU A CA 1
ATOM 1733 C C . LEU A 1 219 ? -4.802 0.920 -20.092 1.00 94.75 219 LEU A C 1
ATOM 1735 O O . LEU A 1 219 ? -5.539 1.487 -19.283 1.00 94.75 219 LEU A O 1
ATOM 1739 N N . ASP A 1 220 ? -4.993 -0.351 -20.449 1.00 94.50 220 ASP A N 1
ATOM 1740 C CA . ASP A 1 220 ? -6.067 -1.184 -19.892 1.00 94.50 220 ASP A CA 1
ATOM 1741 C C . ASP A 1 220 ? -5.845 -1.436 -18.396 1.00 94.50 220 ASP A C 1
ATOM 1743 O O . ASP A 1 220 ? -6.749 -1.252 -17.579 1.00 94.50 220 ASP A O 1
ATOM 1747 N N . LEU A 1 221 ? -4.606 -1.749 -18.000 1.00 93.81 221 LEU A N 1
ATOM 1748 C CA . LEU A 1 221 ? -4.228 -1.876 -16.589 1.00 93.81 221 LEU A CA 1
ATOM 1749 C C . LEU A 1 221 ? -4.461 -0.573 -15.813 1.00 93.81 221 LEU A C 1
ATOM 1751 O O . LEU A 1 221 ? -5.005 -0.597 -14.710 1.00 93.81 221 LEU A O 1
ATOM 1755 N N . LEU A 1 222 ? -4.115 0.573 -16.399 1.00 95.50 222 LEU A N 1
ATOM 1756 C CA . LEU A 1 222 ? -4.397 1.875 -15.798 1.00 95.50 222 LEU A CA 1
ATOM 1757 C C . LEU A 1 222 ? -5.908 2.127 -15.662 1.00 95.50 222 LEU A C 1
ATOM 1759 O O . LEU A 1 222 ? -6.358 2.661 -14.650 1.00 95.50 222 LEU A O 1
ATOM 1763 N N . THR A 1 223 ? -6.710 1.674 -16.627 1.00 97.62 223 THR A N 1
ATOM 1764 C CA . THR A 1 223 ? -8.176 1.734 -16.546 1.00 97.62 223 THR A CA 1
ATOM 1765 C C . THR A 1 223 ? -8.694 0.957 -15.334 1.00 97.62 223 THR A C 1
ATOM 1767 O O . THR A 1 223 ? -9.543 1.466 -14.599 1.00 97.62 223 THR A O 1
ATOM 1770 N N . PHE A 1 224 ? -8.169 -0.244 -15.067 1.00 97.62 224 PHE A N 1
ATOM 1771 C CA . PHE A 1 224 ? -8.514 -0.997 -13.855 1.00 97.62 224 PHE A CA 1
ATOM 1772 C C . PHE A 1 224 ? -8.100 -0.263 -12.575 1.00 97.62 224 PHE A C 1
ATOM 1774 O O . PHE A 1 224 ? -8.892 -0.195 -11.636 1.00 97.62 224 PHE A O 1
ATOM 1781 N N . GLN A 1 225 ? -6.914 0.349 -12.542 1.00 95.62 225 GLN A N 1
ATOM 1782 C CA . GLN A 1 225 ? -6.456 1.131 -11.386 1.00 95.62 225 GLN A CA 1
ATOM 1783 C C . GLN A 1 225 ? -7.365 2.332 -11.096 1.00 95.62 225 GLN A C 1
ATOM 1785 O O . GLN A 1 225 ? -7.737 2.556 -9.944 1.00 95.62 225 GLN A O 1
ATOM 1790 N N . VAL A 1 226 ? -7.788 3.074 -12.125 1.00 96.94 226 VAL A N 1
ATOM 1791 C CA . VAL A 1 226 ? -8.718 4.202 -11.955 1.00 96.94 226 VAL A CA 1
ATOM 1792 C C . VAL A 1 226 ? -10.106 3.713 -11.517 1.00 96.94 226 VAL A C 1
ATOM 1794 O O . VAL A 1 226 ? -10.719 4.334 -10.648 1.00 96.94 226 VAL A O 1
ATOM 1797 N N . LYS A 1 227 ? -10.595 2.574 -12.037 1.00 97.75 227 LYS A N 1
ATOM 1798 C CA . LYS A 1 227 ? -11.849 1.949 -11.563 1.00 97.75 227 LYS A CA 1
ATOM 1799 C C . LYS A 1 227 ? -11.777 1.589 -10.079 1.00 97.75 227 LYS A C 1
ATOM 1801 O O . LYS A 1 227 ? -12.698 1.930 -9.339 1.00 97.75 227 LYS A O 1
ATOM 1806 N N . ILE A 1 228 ? -10.683 0.962 -9.644 1.00 95.81 228 ILE A N 1
ATOM 1807 C CA . ILE A 1 228 ? -10.443 0.602 -8.238 1.00 95.81 228 ILE A CA 1
ATOM 1808 C C . ILE A 1 228 ? -10.380 1.853 -7.359 1.00 95.81 228 ILE A C 1
ATOM 1810 O O . ILE A 1 228 ? -11.005 1.886 -6.300 1.00 95.81 228 ILE A O 1
ATOM 1814 N N . LEU A 1 229 ? -9.682 2.905 -7.799 1.00 93.81 229 LEU A N 1
ATOM 1815 C CA . LEU A 1 229 ? -9.598 4.166 -7.061 1.00 93.81 229 LEU A CA 1
ATOM 1816 C C . LEU A 1 229 ? -10.972 4.835 -6.932 1.00 93.81 229 LEU A C 1
ATOM 1818 O O . LEU A 1 229 ? -11.345 5.273 -5.847 1.00 93.81 229 LEU A O 1
ATOM 1822 N N . ARG A 1 230 ? -11.774 4.849 -8.003 1.00 95.75 230 ARG A N 1
ATOM 1823 C CA . ARG A 1 230 ? -13.153 5.353 -7.955 1.00 95.75 230 ARG A CA 1
ATOM 1824 C C . ARG A 1 230 ? -14.019 4.540 -6.993 1.00 95.75 230 ARG A C 1
ATOM 1826 O O . ARG A 1 230 ? -14.708 5.124 -6.164 1.00 95.75 230 ARG A O 1
ATOM 1833 N N . ALA A 1 231 ? -13.969 3.212 -7.081 1.00 94.25 231 ALA A N 1
ATOM 1834 C CA . ALA A 1 231 ? -14.714 2.311 -6.200 1.00 94.25 231 ALA A CA 1
ATOM 1835 C C . ALA A 1 231 ? -14.297 2.469 -4.730 1.00 94.25 231 ALA A C 1
ATOM 1837 O O . ALA A 1 231 ? -15.143 2.443 -3.839 1.00 94.25 231 ALA A O 1
ATOM 1838 N N . THR A 1 232 ? -13.010 2.718 -4.489 1.00 90.50 232 THR A N 1
ATOM 1839 C CA . THR A 1 232 ? -12.464 3.075 -3.178 1.00 90.50 232 THR A CA 1
ATOM 1840 C C . THR A 1 232 ? -13.091 4.359 -2.646 1.00 90.50 232 THR A C 1
ATOM 1842 O O . THR A 1 232 ? -13.622 4.361 -1.540 1.00 90.50 232 THR A O 1
ATOM 1845 N N . ILE A 1 233 ? -13.068 5.440 -3.433 1.00 89.88 233 ILE A N 1
ATOM 1846 C CA . ILE A 1 233 ? -13.659 6.732 -3.046 1.00 89.88 233 ILE A CA 1
ATOM 1847 C C . ILE A 1 233 ? -15.158 6.568 -2.750 1.00 89.88 233 ILE A C 1
ATOM 1849 O O . ILE A 1 233 ? -15.680 7.140 -1.796 1.00 89.88 233 ILE A O 1
ATOM 1853 N N . GLN A 1 234 ? -15.846 5.747 -3.548 1.00 90.25 234 GLN A N 1
ATOM 1854 C CA . GLN A 1 234 ? -17.268 5.427 -3.388 1.00 90.25 234 GLN A CA 1
ATOM 1855 C C . GLN A 1 234 ? -17.559 4.413 -2.278 1.00 90.25 234 GLN A C 1
ATOM 1857 O O . GLN A 1 234 ? -18.730 4.192 -1.971 1.00 90.25 234 GLN A O 1
ATOM 1862 N N . ARG A 1 235 ? -16.525 3.802 -1.687 1.00 85.88 235 ARG A N 1
ATOM 1863 C CA . ARG A 1 235 ? -16.620 2.787 -0.627 1.00 85.88 235 ARG A CA 1
ATOM 1864 C C . ARG A 1 235 ? -17.447 1.571 -1.043 1.00 85.88 235 ARG A C 1
ATOM 1866 O O . ARG A 1 235 ? -18.278 1.074 -0.289 1.00 85.88 235 ARG A O 1
ATOM 1873 N N . LYS A 1 236 ? -17.218 1.094 -2.266 1.00 91.25 236 LYS A N 1
ATOM 1874 C CA . LYS A 1 236 ? -17.884 -0.082 -2.837 1.00 91.25 236 LYS A CA 1
ATOM 1875 C C . LYS A 1 236 ? -16.886 -1.239 -2.949 1.00 91.25 236 LYS A C 1
ATOM 1877 O O . LYS A 1 236 ? -16.246 -1.370 -3.993 1.00 91.25 236 LYS A O 1
ATOM 1882 N N . PRO A 1 237 ? -16.718 -2.069 -1.899 1.00 91.81 237 PRO A N 1
ATOM 1883 C CA . PRO A 1 237 ? -15.738 -3.157 -1.915 1.00 91.81 237 PRO A CA 1
ATOM 1884 C C . PRO A 1 237 ? -16.003 -4.166 -3.040 1.00 91.81 237 PRO A C 1
ATOM 1886 O O . PRO A 1 237 ? -15.056 -4.615 -3.676 1.00 91.81 237 PRO A O 1
ATOM 1889 N N . GLU A 1 238 ? -17.266 -4.438 -3.372 1.00 94.94 238 GLU A N 1
ATOM 1890 C CA . GLU A 1 238 ? -17.627 -5.327 -4.488 1.00 94.94 238 GLU A CA 1
ATOM 1891 C C . GLU A 1 238 ? -17.131 -4.809 -5.848 1.00 94.94 238 GLU A C 1
ATOM 1893 O O . GLU A 1 238 ? -16.636 -5.582 -6.667 1.00 94.94 238 GLU A O 1
ATOM 1898 N N . ASP A 1 239 ? -17.168 -3.492 -6.075 1.00 96.12 239 ASP A N 1
ATOM 1899 C CA . ASP A 1 239 ? -16.662 -2.886 -7.313 1.00 96.12 239 ASP A CA 1
ATOM 1900 C C . ASP A 1 239 ? -15.122 -2.951 -7.384 1.00 96.12 239 ASP A C 1
ATOM 1902 O O . ASP A 1 239 ? -14.553 -3.086 -8.476 1.00 96.12 239 ASP A O 1
ATOM 1906 N N . ILE A 1 240 ? -14.439 -2.886 -6.229 1.00 95.56 240 ILE A N 1
ATOM 1907 C CA . ILE A 1 240 ? -12.989 -3.124 -6.129 1.00 95.56 240 ILE A CA 1
ATOM 1908 C C . ILE A 1 240 ? -12.688 -4.581 -6.487 1.00 95.56 240 ILE A C 1
ATOM 1910 O O . ILE A 1 240 ? -11.825 -4.821 -7.331 1.00 95.56 240 ILE A O 1
ATOM 1914 N N . ILE A 1 241 ? -13.422 -5.534 -5.900 1.00 96.44 241 ILE A N 1
ATOM 1915 C CA . ILE A 1 241 ? -13.262 -6.973 -6.152 1.00 96.44 241 ILE A CA 1
ATOM 1916 C C . ILE A 1 241 ? -13.464 -7.280 -7.635 1.00 96.44 241 ILE A C 1
ATOM 1918 O O . ILE A 1 241 ? -12.605 -7.905 -8.258 1.00 96.44 241 ILE A O 1
ATOM 1922 N N . ALA A 1 242 ? -14.552 -6.787 -8.229 1.00 97.81 242 ALA A N 1
ATOM 1923 C CA . ALA A 1 242 ? -14.847 -6.980 -9.644 1.00 97.81 242 ALA A CA 1
ATOM 1924 C C . ALA A 1 242 ? -13.742 -6.406 -10.546 1.00 97.81 242 ALA A C 1
ATOM 1926 O O . ALA A 1 242 ? -13.301 -7.062 -11.491 1.00 97.81 242 ALA A O 1
ATOM 1927 N N . SER A 1 243 ? -13.254 -5.199 -10.242 1.00 97.75 243 SER A N 1
ATOM 1928 C CA . SER A 1 243 ? -12.205 -4.547 -11.035 1.00 97.75 243 SER A CA 1
ATOM 1929 C C . SER A 1 243 ? -10.845 -5.237 -10.893 1.00 97.75 243 SER A C 1
ATOM 1931 O O . SER A 1 243 ? -10.140 -5.394 -11.888 1.00 97.75 243 SER A O 1
ATOM 1933 N N . ALA A 1 244 ? -10.477 -5.673 -9.685 1.00 96.88 244 ALA A N 1
ATOM 1934 C CA . ALA A 1 244 ? -9.225 -6.381 -9.431 1.00 96.88 244 ALA A CA 1
ATOM 1935 C C . ALA A 1 244 ? -9.221 -7.781 -10.064 1.00 96.88 244 ALA A C 1
ATOM 1937 O O . ALA A 1 244 ? -8.257 -8.135 -10.739 1.00 96.88 244 ALA A O 1
ATOM 1938 N N . ASN A 1 245 ? -10.317 -8.538 -9.945 1.00 97.19 245 ASN A N 1
ATOM 1939 C CA . ASN A 1 245 ? -10.464 -9.827 -10.626 1.00 97.19 245 ASN A CA 1
ATOM 1940 C C . ASN A 1 245 ? -10.456 -9.675 -12.151 1.00 97.19 245 ASN A C 1
ATOM 1942 O O . ASN A 1 245 ? -9.803 -10.458 -12.835 1.00 97.19 245 ASN A O 1
ATOM 1946 N N . GLY A 1 246 ? -11.107 -8.636 -12.688 1.00 97.06 246 GLY A N 1
ATOM 1947 C CA . GLY A 1 246 ? -11.040 -8.317 -14.116 1.00 97.06 246 GLY A CA 1
ATOM 1948 C C . GLY A 1 246 ? -9.609 -8.044 -14.592 1.00 97.06 246 GLY A C 1
ATOM 1949 O O . GLY A 1 246 ? -9.202 -8.543 -15.638 1.00 97.06 246 GLY A O 1
ATOM 1950 N N . ALA A 1 247 ? -8.816 -7.319 -13.798 1.00 95.81 247 ALA A N 1
ATOM 1951 C CA . ALA A 1 247 ? -7.408 -7.072 -14.100 1.00 95.81 247 ALA A CA 1
ATOM 1952 C C . ALA A 1 247 ? -6.553 -8.348 -14.028 1.00 95.81 247 ALA A C 1
ATOM 1954 O O . ALA A 1 247 ? -5.676 -8.546 -14.867 1.00 95.81 247 ALA A O 1
ATOM 1955 N N . LEU A 1 248 ? -6.802 -9.221 -13.047 1.00 94.62 248 LEU A N 1
ATOM 1956 C CA . LEU A 1 248 ? -6.107 -10.505 -12.910 1.00 94.62 248 LEU A CA 1
ATOM 1957 C C . LEU A 1 248 ? -6.433 -11.460 -14.064 1.00 94.62 248 LEU A C 1
ATOM 1959 O O . LEU A 1 248 ? -5.522 -12.098 -14.592 1.00 94.62 248 LEU A O 1
ATOM 1963 N N . ALA A 1 249 ? -7.696 -11.520 -14.494 1.00 95.06 249 ALA A N 1
ATOM 1964 C CA . ALA A 1 249 ? -8.110 -12.287 -15.666 1.00 95.06 249 ALA A CA 1
ATOM 1965 C C . ALA A 1 249 ? -7.418 -11.764 -16.934 1.00 95.06 249 ALA A C 1
ATOM 1967 O O . ALA A 1 249 ? -6.764 -12.532 -17.634 1.00 95.06 249 ALA A O 1
ATOM 1968 N N . PHE A 1 250 ? -7.441 -10.445 -17.149 1.00 94.19 250 PHE A N 1
ATOM 1969 C CA . PHE A 1 250 ? -6.746 -9.799 -18.265 1.00 94.19 250 PHE A CA 1
ATOM 1970 C C . PHE A 1 250 ? -5.232 -10.085 -18.267 1.00 94.19 250 PHE A C 1
ATOM 1972 O O . PHE A 1 250 ? -4.655 -10.425 -19.296 1.00 94.19 250 PHE A O 1
ATOM 1979 N N . LEU A 1 251 ? -4.570 -10.003 -17.106 1.00 91.38 251 LEU A N 1
ATOM 1980 C CA . LEU A 1 251 ? -3.152 -10.359 -16.974 1.00 91.38 251 LEU A CA 1
ATOM 1981 C C . LEU A 1 251 ? -2.888 -11.841 -17.263 1.00 91.38 251 LEU A C 1
ATOM 1983 O O . LEU A 1 251 ? -1.832 -12.165 -17.796 1.00 91.38 251 LEU A O 1
ATOM 1987 N N . THR A 1 252 ? -3.821 -12.727 -16.916 1.00 90.44 252 THR A N 1
ATOM 1988 C CA . THR A 1 252 ? -3.701 -14.169 -17.170 1.00 90.44 252 THR A CA 1
ATOM 1989 C C . THR A 1 252 ? -3.809 -14.476 -18.665 1.00 90.44 252 THR A C 1
ATOM 1991 O O . THR A 1 252 ? -3.014 -15.260 -19.178 1.00 90.44 252 THR A O 1
ATOM 1994 N N . GLU A 1 253 ? -4.718 -13.811 -19.384 1.00 90.94 253 GLU A N 1
ATOM 1995 C CA . GLU A 1 253 ? -4.869 -13.940 -20.843 1.00 90.94 253 GLU A CA 1
ATOM 1996 C C . GLU A 1 253 ? -3.626 -13.470 -21.612 1.00 90.94 253 GLU A C 1
ATOM 1998 O O . GLU A 1 253 ? -3.256 -14.067 -22.621 1.00 90.94 253 GLU A O 1
ATOM 2003 N N . MET A 1 254 ? -2.929 -12.446 -21.111 1.00 84.88 254 MET A N 1
ATOM 2004 C CA . MET A 1 254 ? -1.656 -11.987 -21.683 1.00 84.88 254 MET A CA 1
ATOM 2005 C C . MET A 1 254 ? -0.461 -12.909 -21.376 1.00 84.88 254 MET A C 1
ATOM 2007 O O . MET A 1 254 ? 0.642 -12.673 -21.871 1.00 84.88 254 MET A O 1
ATOM 2011 N N . GLY A 1 255 ? -0.657 -13.945 -20.559 1.00 78.88 255 GLY A N 1
ATOM 2012 C CA . GLY A 1 255 ? 0.379 -14.877 -20.125 1.00 78.88 255 GLY A CA 1
ATOM 2013 C C . GLY A 1 255 ? 1.161 -14.423 -18.887 1.00 78.88 255 GLY A C 1
ATOM 2014 O O . GLY A 1 255 ? 1.047 -13.302 -18.393 1.00 78.88 255 GLY A O 1
ATOM 2015 N N . ASN A 1 256 ? 2.012 -15.314 -18.370 1.00 65.44 256 ASN A N 1
ATOM 2016 C CA . ASN A 1 256 ? 2.753 -15.137 -17.109 1.00 65.44 256 ASN A CA 1
ATOM 2017 C C . ASN A 1 256 ? 3.883 -14.080 -17.145 1.00 65.44 256 ASN A C 1
ATOM 2019 O O . ASN A 1 256 ? 4.767 -14.091 -16.291 1.00 65.44 256 ASN A O 1
ATOM 2023 N N . ALA A 1 257 ? 3.872 -13.140 -18.091 1.00 64.25 257 ALA A N 1
ATOM 2024 C CA . ALA A 1 257 ? 4.948 -12.166 -18.280 1.00 64.25 257 ALA A CA 1
ATOM 2025 C C . ALA A 1 257 ? 5.048 -11.102 -17.159 1.00 64.25 257 ALA A C 1
ATOM 2027 O O . ALA A 1 257 ? 6.037 -10.371 -17.093 1.00 64.25 257 ALA A O 1
ATOM 2028 N N . PHE A 1 258 ? 4.056 -10.994 -16.258 1.00 70.94 258 PHE A N 1
ATOM 2029 C CA . PHE A 1 258 ? 3.968 -9.878 -15.301 1.00 70.94 258 PHE A CA 1
ATOM 2030 C C . PHE A 1 258 ? 3.558 -10.266 -13.862 1.00 70.94 258 PHE A C 1
ATOM 2032 O O . PHE A 1 258 ? 2.598 -9.693 -13.333 1.00 70.94 258 PHE A O 1
ATOM 2039 N N . PRO A 1 259 ? 4.277 -11.175 -13.173 1.00 74.25 259 PRO A N 1
ATOM 2040 C CA . PRO A 1 259 ? 3.929 -11.598 -11.809 1.00 74.25 259 PRO A CA 1
ATOM 2041 C C . PRO A 1 259 ? 3.884 -10.425 -10.814 1.00 74.25 259 PRO A C 1
ATOM 2043 O O . PRO A 1 259 ? 2.944 -10.306 -10.032 1.00 74.25 259 PRO A O 1
ATOM 2046 N N . GLU A 1 260 ? 4.824 -9.475 -10.912 1.00 74.31 260 GLU A N 1
ATOM 2047 C CA . GLU A 1 260 ? 4.849 -8.275 -10.058 1.00 74.31 260 GLU A CA 1
ATOM 2048 C C . GLU A 1 260 ? 3.582 -7.413 -10.198 1.00 74.31 260 GLU A C 1
ATOM 2050 O O . GLU A 1 260 ? 3.144 -6.797 -9.229 1.00 74.31 260 GLU A O 1
ATOM 2055 N N . ARG A 1 261 ? 2.965 -7.376 -11.391 1.00 80.81 261 ARG A N 1
ATOM 2056 C CA . ARG A 1 261 ? 1.741 -6.593 -11.628 1.00 80.81 261 ARG A CA 1
ATOM 2057 C C . ARG A 1 261 ? 0.503 -7.278 -11.048 1.00 80.81 261 ARG A C 1
ATOM 2059 O O . ARG A 1 261 ? -0.418 -6.578 -10.637 1.00 80.81 261 ARG A O 1
ATOM 2066 N N . ARG A 1 262 ? 0.481 -8.616 -10.984 1.00 88.50 262 ARG A N 1
ATOM 2067 C CA . ARG A 1 262 ? -0.618 -9.386 -10.368 1.00 88.50 262 ARG A CA 1
ATOM 2068 C C . ARG A 1 262 ? -0.713 -9.100 -8.875 1.00 88.50 262 ARG A C 1
ATOM 2070 O O . ARG A 1 262 ? -1.805 -8.865 -8.364 1.00 88.50 262 ARG A O 1
ATOM 2077 N N . LEU A 1 263 ? 0.436 -9.029 -8.203 1.00 87.44 263 LEU A N 1
ATOM 2078 C CA . LEU A 1 263 ? 0.506 -8.791 -6.764 1.00 87.44 263 LEU A CA 1
ATOM 2079 C C . LEU A 1 263 ? -0.218 -7.507 -6.334 1.00 87.44 263 LEU A C 1
ATOM 2081 O O . LEU A 1 263 ? -0.928 -7.508 -5.335 1.00 87.44 263 LEU A O 1
ATOM 2085 N N . THR A 1 264 ? -0.115 -6.426 -7.111 1.00 88.56 264 THR A N 1
ATOM 2086 C CA . THR A 1 264 ? -0.842 -5.180 -6.818 1.00 88.56 264 THR A CA 1
ATOM 2087 C C . THR A 1 264 ? -2.358 -5.391 -6.759 1.00 88.56 264 THR A C 1
ATOM 2089 O O . THR A 1 264 ? -3.014 -4.874 -5.858 1.00 88.56 264 THR A O 1
ATOM 2092 N N . TYR A 1 265 ? -2.926 -6.176 -7.679 1.00 92.62 265 TYR A N 1
ATOM 2093 C CA . TYR A 1 265 ? -4.365 -6.452 -7.699 1.00 92.62 265 TYR A CA 1
ATOM 2094 C C . TYR A 1 265 ? -4.795 -7.412 -6.592 1.00 92.62 265 TYR A C 1
ATOM 2096 O O . TYR A 1 265 ? -5.857 -7.220 -6.006 1.00 92.62 265 TYR A O 1
ATOM 2104 N N . HIS A 1 266 ? -3.945 -8.372 -6.229 1.00 92.56 266 HIS A N 1
ATOM 2105 C CA . HIS A 1 266 ? -4.172 -9.203 -5.051 1.00 92.56 266 HIS A CA 1
ATOM 2106 C C . HIS A 1 266 ? -4.174 -8.385 -3.749 1.00 92.56 266 HIS A C 1
ATOM 2108 O O . HIS A 1 266 ? -5.037 -8.593 -2.900 1.00 92.56 266 HIS A O 1
ATOM 2114 N N . LEU A 1 267 ? -3.294 -7.388 -3.606 1.00 89.56 267 LEU A N 1
ATOM 2115 C CA . LEU A 1 267 ? -3.338 -6.475 -2.458 1.00 89.56 267 LEU A CA 1
ATOM 2116 C C . LEU A 1 267 ? -4.641 -5.657 -2.426 1.00 89.56 267 LEU A C 1
ATOM 2118 O O . LEU A 1 267 ? -5.238 -5.507 -1.360 1.00 89.56 267 LEU A O 1
ATOM 2122 N N . TYR A 1 268 ? -5.136 -5.183 -3.578 1.00 91.50 268 TYR A N 1
ATOM 2123 C CA . TYR A 1 268 ? -6.451 -4.532 -3.645 1.00 91.50 268 TYR A CA 1
ATOM 2124 C C . TYR A 1 268 ? -7.597 -5.462 -3.225 1.00 91.50 268 TYR A C 1
ATOM 2126 O O . TYR A 1 268 ? -8.507 -5.007 -2.532 1.00 91.50 268 TYR A O 1
ATOM 2134 N N . LEU A 1 269 ? -7.543 -6.751 -3.583 1.00 93.88 269 LEU A N 1
ATOM 2135 C CA . LEU A 1 269 ? -8.508 -7.746 -3.105 1.00 93.88 269 LEU A CA 1
ATOM 2136 C C . LEU A 1 269 ? -8.442 -7.915 -1.585 1.00 93.88 269 LEU A C 1
ATOM 2138 O O . LEU A 1 269 ? -9.478 -7.840 -0.930 1.00 93.88 269 LEU A O 1
ATOM 2142 N N . GLY A 1 270 ? -7.242 -8.057 -1.014 1.00 91.81 270 GLY A N 1
ATOM 2143 C CA . GLY A 1 270 ? -7.059 -8.148 0.438 1.00 91.81 270 GLY A CA 1
ATOM 2144 C C . GLY A 1 270 ? -7.658 -6.943 1.170 1.00 91.81 270 GLY A C 1
ATOM 2145 O O . GLY A 1 270 ? -8.385 -7.100 2.150 1.00 91.81 270 GLY A O 1
ATOM 2146 N N . HIS A 1 271 ? -7.450 -5.735 0.641 1.00 88.62 271 HIS A N 1
ATOM 2147 C CA . HIS A 1 271 ? -8.086 -4.527 1.169 1.00 88.62 271 HIS A CA 1
ATOM 2148 C C . HIS A 1 271 ? -9.613 -4.526 1.020 1.00 88.62 271 HIS A C 1
ATOM 2150 O O . HIS A 1 271 ? -10.313 -4.117 1.944 1.00 88.62 271 HIS A O 1
ATOM 2156 N N . ALA A 1 272 ? -10.158 -4.991 -0.103 1.00 91.94 272 ALA A N 1
ATOM 2157 C CA . ALA A 1 272 ? -11.605 -5.071 -0.281 1.00 91.94 272 ALA A CA 1
ATOM 2158 C C . ALA A 1 272 ? -12.258 -6.091 0.669 1.00 91.94 272 ALA A C 1
ATOM 2160 O O . ALA A 1 272 ? -13.327 -5.822 1.224 1.00 91.94 272 ALA A O 1
ATOM 2161 N N . TYR A 1 273 ? -11.599 -7.223 0.925 1.00 93.19 273 TYR A N 1
ATOM 2162 C CA . TYR A 1 273 ? -12.037 -8.202 1.923 1.00 93.19 273 TYR A CA 1
ATOM 2163 C C . TYR A 1 273 ? -11.965 -7.649 3.350 1.00 93.19 273 TYR A C 1
ATOM 2165 O O . TYR A 1 273 ? -12.892 -7.853 4.129 1.00 93.19 273 TYR A O 1
ATOM 2173 N N . LEU A 1 274 ? -10.950 -6.836 3.665 1.00 89.31 274 LEU A N 1
ATOM 2174 C CA . LEU A 1 274 ? -10.880 -6.089 4.927 1.00 89.31 274 LEU A CA 1
ATOM 2175 C C . LEU A 1 274 ? -12.008 -5.063 5.104 1.00 89.31 274 LEU A C 1
ATOM 2177 O O . LEU A 1 274 ? -12.440 -4.833 6.232 1.00 89.31 274 LEU A O 1
ATOM 2181 N N . LEU A 1 275 ? -12.451 -4.406 4.028 1.00 86.44 275 LEU A N 1
ATOM 2182 C CA . LEU A 1 275 ? -13.548 -3.427 4.073 1.00 86.44 275 LEU A CA 1
ATOM 2183 C C . LEU A 1 275 ? -14.923 -4.094 4.190 1.00 86.44 275 LEU A C 1
ATOM 2185 O O . LEU A 1 275 ? -15.839 -3.525 4.779 1.00 86.44 275 LEU A O 1
ATOM 2189 N N . SER A 1 276 ? -15.064 -5.292 3.626 1.00 89.19 276 SER A N 1
ATOM 2190 C CA . SER A 1 276 ? -16.299 -6.083 3.645 1.00 89.19 276 SER A CA 1
ATOM 2191 C C . SER A 1 276 ? -16.378 -7.079 4.809 1.00 89.19 276 SER A C 1
ATOM 2193 O O . SER A 1 276 ? -17.397 -7.749 4.948 1.00 89.19 276 SER A O 1
ATOM 2195 N N . ASN A 1 277 ? -15.334 -7.176 5.646 1.00 89.44 277 ASN A 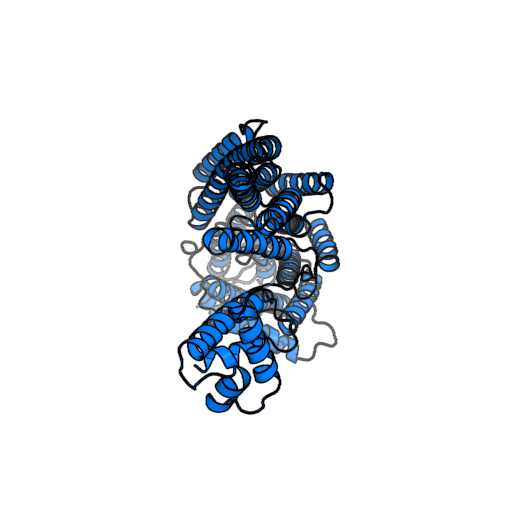N 1
ATOM 2196 C CA . ASN A 1 277 ? -15.171 -8.210 6.678 1.00 89.44 277 ASN A CA 1
ATOM 2197 C C . ASN A 1 277 ? -15.356 -9.645 6.145 1.00 89.44 277 ASN A C 1
ATOM 2199 O O . ASN A 1 277 ? -15.863 -10.514 6.851 1.00 89.44 277 ASN A O 1
ATOM 2203 N N . ASN A 1 278 ? -14.957 -9.907 4.899 1.00 93.25 278 ASN A N 1
ATOM 2204 C CA . ASN A 1 278 ? -15.042 -11.241 4.311 1.00 93.25 278 ASN A CA 1
ATOM 2205 C C . ASN A 1 278 ? -13.832 -12.077 4.751 1.00 93.25 278 ASN A C 1
ATOM 2207 O O . ASN A 1 278 ? -12.784 -12.058 4.099 1.00 93.25 278 ASN A O 1
ATOM 2211 N N . TYR A 1 279 ? -13.960 -12.742 5.902 1.00 94.81 279 TYR A N 1
ATOM 2212 C CA . TYR A 1 279 ? -12.867 -13.485 6.527 1.00 94.81 279 TYR A CA 1
ATOM 2213 C C . TYR A 1 279 ? -12.389 -14.637 5.646 1.00 94.81 279 TYR A C 1
ATOM 2215 O O . TYR A 1 279 ? -11.202 -14.728 5.349 1.00 94.81 279 TYR A O 1
ATOM 2223 N N . GLU A 1 280 ? -13.312 -15.475 5.181 1.00 96.50 280 GLU A N 1
ATOM 2224 C CA . GLU A 1 280 ? -13.004 -16.732 4.503 1.00 96.50 280 GLU A CA 1
ATOM 2225 C C . GLU A 1 280 ? -12.209 -16.482 3.220 1.00 96.50 280 GLU A C 1
ATOM 2227 O O . GLU A 1 280 ? -11.125 -17.038 3.037 1.00 96.50 280 GLU A O 1
ATOM 2232 N N . ARG A 1 281 ? -12.695 -15.570 2.365 1.00 96.25 281 ARG A N 1
ATOM 2233 C CA . ARG A 1 281 ? -11.992 -15.219 1.120 1.00 96.25 281 ARG A CA 1
ATOM 2234 C C . ARG A 1 281 ? -10.691 -14.472 1.379 1.00 96.25 281 ARG A C 1
ATOM 2236 O O . ARG A 1 281 ? -9.749 -14.589 0.598 1.00 96.25 281 ARG A O 1
ATOM 2243 N N . GLY A 1 282 ? -10.645 -13.668 2.440 1.00 95.56 282 GLY A N 1
ATOM 2244 C CA . GLY A 1 282 ? -9.444 -12.934 2.805 1.00 95.56 282 GLY A CA 1
ATOM 2245 C C . GLY A 1 282 ? -8.327 -13.857 3.281 1.00 95.56 282 GLY A C 1
ATOM 2246 O O . GLY A 1 282 ? -7.201 -13.702 2.818 1.00 95.56 282 GLY A O 1
ATOM 2247 N N . ILE A 1 283 ? -8.631 -14.845 4.127 1.00 96.50 283 ILE A N 1
ATOM 2248 C CA . ILE A 1 283 ? -7.651 -15.837 4.582 1.00 96.50 283 ILE A CA 1
ATOM 2249 C C . ILE A 1 283 ? -7.164 -16.698 3.421 1.00 96.50 283 ILE A C 1
ATOM 2251 O O . ILE A 1 283 ? -5.952 -16.774 3.224 1.00 96.50 283 ILE A O 1
ATOM 2255 N N . GLU A 1 284 ? -8.077 -17.240 2.608 1.00 96.81 284 GLU A N 1
ATOM 2256 C CA . GLU A 1 284 ? -7.728 -18.041 1.427 1.00 96.81 284 GLU A CA 1
ATOM 2257 C C . GLU A 1 284 ? -6.763 -17.286 0.501 1.00 96.81 284 GLU A C 1
ATOM 2259 O O . GLU A 1 284 ? -5.724 -17.815 0.106 1.00 96.81 284 GLU A O 1
ATOM 2264 N N . LEU A 1 285 ? -7.056 -16.011 0.217 1.00 95.81 285 LEU A N 1
ATOM 2265 C CA . LEU A 1 285 ? -6.174 -15.155 -0.569 1.00 95.81 285 LEU A CA 1
ATOM 2266 C C . LEU A 1 285 ? -4.810 -14.957 0.109 1.00 95.81 285 LEU A C 1
ATOM 2268 O O . LEU A 1 285 ? -3.784 -15.011 -0.563 1.00 95.81 285 LEU A O 1
ATOM 2272 N N . THR A 1 286 ? -4.774 -14.683 1.418 1.00 95.94 286 THR A N 1
ATOM 2273 C CA . THR A 1 286 ? -3.496 -14.468 2.115 1.00 95.94 286 THR A CA 1
ATOM 2274 C C . THR A 1 286 ? -2.637 -15.729 2.142 1.00 95.94 286 THR A C 1
ATOM 2276 O O . THR A 1 286 ? -1.433 -15.612 1.940 1.00 95.94 286 THR A O 1
ATOM 2279 N N . ASP A 1 287 ? -3.228 -16.911 2.327 1.00 96.06 287 ASP A N 1
ATOM 2280 C CA . ASP A 1 287 ? -2.503 -18.185 2.319 1.00 96.06 287 ASP A CA 1
ATOM 2281 C C . ASP A 1 287 ? -1.877 -18.444 0.943 1.00 96.06 287 ASP A C 1
ATOM 2283 O O . ASP A 1 287 ? -0.665 -18.637 0.854 1.00 96.06 287 ASP A O 1
ATOM 2287 N N . GLN A 1 288 ? -2.661 -18.301 -0.134 1.00 94.50 288 GLN A N 1
ATOM 2288 C CA . GLN A 1 288 ? -2.165 -18.421 -1.512 1.00 94.50 288 GLN A CA 1
ATOM 2289 C C . GLN A 1 288 ? -0.984 -17.474 -1.782 1.00 94.50 288 GLN A C 1
ATOM 2291 O O . GLN A 1 288 ? 0.040 -17.872 -2.333 1.00 94.50 288 GLN A O 1
ATOM 2296 N N . LEU A 1 289 ? -1.088 -16.209 -1.364 1.00 93.00 289 LEU A N 1
ATOM 2297 C CA . LEU A 1 289 ? -0.033 -15.227 -1.619 1.00 93.00 289 LEU A CA 1
ATOM 2298 C C . LEU A 1 289 ? 1.235 -15.469 -0.794 1.00 93.00 289 LEU A C 1
ATOM 2300 O O . LEU A 1 289 ? 2.330 -15.181 -1.278 1.00 93.00 289 LEU A O 1
ATOM 2304 N N . LEU A 1 290 ? 1.114 -15.959 0.443 1.00 94.38 290 LEU A N 1
ATOM 2305 C CA . LEU A 1 290 ? 2.274 -16.277 1.282 1.00 94.38 290 LEU A CA 1
ATOM 2306 C C . LEU A 1 290 ? 3.067 -17.468 0.725 1.00 94.38 290 LEU A C 1
ATOM 2308 O O . LEU A 1 290 ? 4.280 -17.514 0.914 1.00 94.38 290 LEU A O 1
ATOM 2312 N N . GLU A 1 291 ? 2.422 -18.386 0.003 1.00 93.44 291 GLU A N 1
ATOM 2313 C CA . GLU A 1 291 ? 3.100 -19.479 -0.705 1.00 93.44 291 GLU A CA 1
ATOM 2314 C C . GLU A 1 291 ? 3.849 -18.997 -1.960 1.00 93.44 291 GLU A C 1
ATOM 2316 O O . GLU A 1 291 ? 4.939 -19.484 -2.267 1.00 93.44 291 GLU A O 1
ATOM 2321 N N . GLU A 1 292 ? 3.296 -18.020 -2.684 1.00 89.25 292 GLU A N 1
ATOM 2322 C CA . GLU A 1 292 ? 3.873 -17.520 -3.940 1.00 89.25 292 GLU A CA 1
ATOM 2323 C C . GLU A 1 292 ? 5.005 -16.500 -3.739 1.00 89.25 292 GLU A C 1
ATOM 2325 O O . GLU A 1 292 ? 5.901 -16.355 -4.581 1.00 89.25 292 GLU A O 1
ATOM 2330 N N . ILE A 1 293 ? 4.957 -15.735 -2.650 1.00 88.62 293 ILE A N 1
ATOM 2331 C CA . ILE A 1 293 ? 5.831 -14.582 -2.443 1.00 88.62 293 ILE A CA 1
ATOM 2332 C C . ILE A 1 293 ? 7.045 -14.967 -1.609 1.00 88.62 293 ILE A C 1
ATOM 2334 O O . ILE A 1 293 ? 6.948 -15.594 -0.561 1.00 88.62 293 ILE A O 1
ATOM 2338 N N . ALA A 1 294 ? 8.216 -14.493 -2.038 1.00 88.56 294 ALA A N 1
ATOM 2339 C CA . ALA A 1 294 ? 9.453 -14.706 -1.300 1.00 88.56 294 ALA A CA 1
ATOM 2340 C C . ALA A 1 294 ? 9.328 -14.197 0.155 1.00 88.56 294 ALA A C 1
ATOM 2342 O O . ALA A 1 294 ? 9.028 -13.005 0.340 1.00 88.56 294 ALA A O 1
ATOM 2343 N N . PRO A 1 295 ? 9.648 -15.034 1.166 1.00 90.75 295 PRO A N 1
ATOM 2344 C CA . PRO A 1 295 ? 9.533 -14.667 2.573 1.00 90.75 295 PRO A CA 1
ATOM 2345 C C . PRO A 1 295 ? 10.264 -13.375 2.913 1.00 90.75 295 PRO A C 1
ATOM 2347 O O . PRO A 1 295 ? 9.711 -12.543 3.599 1.00 90.75 295 PRO A O 1
ATOM 2350 N N . GLY A 1 296 ? 11.451 -13.111 2.364 1.00 88.56 296 GLY A N 1
ATOM 2351 C CA . GLY A 1 296 ? 12.192 -11.872 2.649 1.00 88.56 296 GLY A CA 1
ATOM 2352 C C . GLY A 1 296 ? 11.632 -10.585 2.017 1.00 88.56 296 GLY A C 1
ATOM 2353 O O . GLY A 1 296 ? 12.261 -9.537 2.123 1.00 88.56 296 GLY A O 1
ATOM 2354 N N . SER A 1 297 ? 10.507 -10.630 1.295 1.00 88.75 297 SER A N 1
ATOM 2355 C CA . SER A 1 297 ? 9.983 -9.455 0.589 1.00 88.75 297 SER A CA 1
ATOM 2356 C C . SER A 1 297 ? 9.094 -8.574 1.474 1.00 88.75 297 SER A C 1
ATOM 2358 O O . SER A 1 297 ? 8.321 -9.067 2.287 1.00 88.75 297 SER A O 1
ATOM 2360 N N . HIS A 1 298 ? 9.118 -7.256 1.251 1.00 88.69 298 HIS A N 1
ATOM 2361 C CA . HIS A 1 298 ? 8.247 -6.304 1.960 1.00 88.69 298 HIS A CA 1
ATOM 2362 C C . HIS A 1 298 ? 6.750 -6.661 1.864 1.00 88.69 298 HIS A C 1
ATOM 2364 O O . HIS A 1 298 ? 6.000 -6.497 2.826 1.00 88.69 298 HIS A O 1
ATOM 2370 N N . ASN A 1 299 ? 6.319 -7.177 0.708 1.00 88.06 299 ASN A N 1
ATOM 2371 C CA . ASN A 1 299 ? 4.923 -7.543 0.477 1.00 88.06 299 ASN A CA 1
ATOM 2372 C C . ASN A 1 299 ? 4.486 -8.752 1.315 1.00 88.06 299 ASN A C 1
ATOM 2374 O O . ASN A 1 299 ? 3.323 -8.808 1.697 1.00 88.06 299 ASN A O 1
ATOM 2378 N N . TYR A 1 300 ? 5.406 -9.660 1.659 1.00 93.06 300 TYR A N 1
ATOM 2379 C CA . TYR A 1 300 ? 5.129 -10.768 2.577 1.00 93.06 300 TYR A CA 1
ATOM 2380 C C . TYR A 1 300 ? 4.673 -10.239 3.946 1.00 93.06 300 TYR A C 1
ATOM 2382 O O . TYR A 1 300 ? 3.609 -10.609 4.441 1.00 93.06 300 TYR A O 1
ATOM 2390 N N . GLY A 1 301 ? 5.406 -9.267 4.503 1.00 92.75 301 GLY A N 1
ATOM 2391 C CA . GLY A 1 301 ? 5.014 -8.574 5.735 1.00 92.75 301 GLY A CA 1
ATOM 2392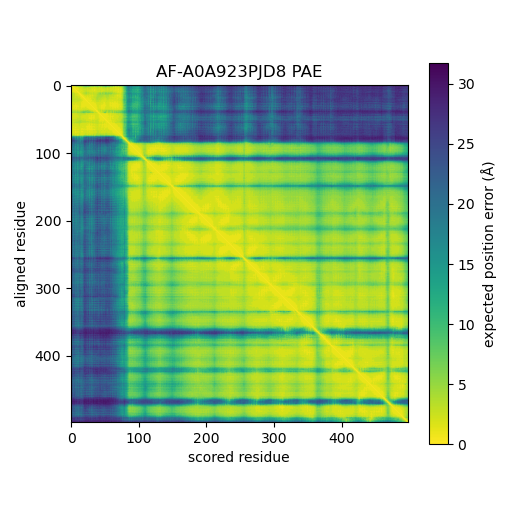 C C . GLY A 1 301 ? 3.667 -7.851 5.625 1.00 92.75 301 GLY A C 1
ATOM 2393 O O . GLY A 1 301 ? 2.857 -7.912 6.546 1.00 92.75 301 GLY A O 1
ATOM 2394 N N . LYS A 1 302 ? 3.373 -7.217 4.480 1.00 90.94 302 LYS A N 1
ATOM 2395 C CA . LYS A 1 302 ? 2.074 -6.556 4.238 1.00 90.94 302 LYS A CA 1
ATOM 2396 C C . LYS A 1 302 ? 0.900 -7.535 4.184 1.00 90.94 302 LYS A C 1
ATOM 2398 O O . LYS A 1 302 ? -0.189 -7.202 4.643 1.00 90.94 302 LYS A O 1
ATOM 2403 N N . ILE A 1 303 ? 1.108 -8.738 3.661 1.00 93.75 303 ILE A N 1
ATOM 2404 C CA . ILE A 1 303 ? 0.074 -9.780 3.626 1.00 93.75 303 ILE A CA 1
ATOM 2405 C C . ILE A 1 303 ? -0.183 -10.335 5.027 1.00 93.75 303 ILE A C 1
ATOM 2407 O O . ILE A 1 303 ? -1.341 -10.485 5.415 1.00 93.75 303 ILE A O 1
ATOM 2411 N N . LEU A 1 304 ? 0.870 -10.556 5.819 1.00 95.44 304 LEU A N 1
ATOM 2412 C CA . LEU A 1 304 ? 0.725 -10.915 7.232 1.00 95.44 304 LEU A CA 1
ATOM 2413 C C . LEU A 1 304 ? -0.021 -9.829 8.020 1.00 95.44 304 LEU A C 1
ATOM 2415 O O . LEU A 1 304 ? -0.916 -10.141 8.799 1.00 95.44 304 LEU A O 1
ATOM 2419 N N . GLU A 1 305 ? 0.279 -8.552 7.778 1.00 93.62 305 GLU A N 1
ATOM 2420 C CA . GLU A 1 305 ? -0.440 -7.424 8.379 1.00 93.62 305 GLU A CA 1
ATOM 2421 C C . GLU A 1 305 ? -1.943 -7.439 8.037 1.00 93.62 305 GLU A C 1
ATOM 2423 O O . GLU A 1 305 ? -2.781 -7.282 8.928 1.00 93.62 305 GLU A O 1
ATOM 2428 N N . ILE A 1 306 ? -2.294 -7.684 6.768 1.00 93.06 306 ILE A N 1
ATOM 2429 C CA . ILE A 1 306 ? -3.691 -7.852 6.332 1.00 93.06 306 ILE A CA 1
ATOM 2430 C C . ILE A 1 306 ? -4.348 -9.021 7.072 1.00 93.06 306 ILE A C 1
ATOM 2432 O O . ILE A 1 306 ? -5.466 -8.869 7.563 1.00 93.06 306 ILE A O 1
ATOM 2436 N N . ARG A 1 307 ? -3.655 -10.159 7.199 1.00 95.62 307 ARG A N 1
ATOM 2437 C CA . ARG A 1 307 ? -4.158 -11.348 7.902 1.00 95.62 307 ARG A CA 1
ATOM 2438 C C . ARG A 1 307 ? -4.450 -11.067 9.376 1.00 95.62 307 ARG A C 1
ATOM 2440 O O . ARG A 1 307 ? -5.519 -11.438 9.865 1.00 95.62 307 ARG A O 1
ATOM 2447 N N . VAL A 1 308 ? -3.541 -10.379 10.070 1.00 95.69 308 VAL A N 1
ATOM 2448 C CA . VAL A 1 308 ? -3.730 -9.963 11.471 1.00 95.69 308 VAL A CA 1
ATOM 2449 C C . VAL A 1 308 ? -4.968 -9.081 11.598 1.00 95.69 308 VAL A C 1
ATOM 2451 O O . VAL A 1 308 ? -5.855 -9.358 12.408 1.00 95.69 308 VAL A O 1
ATOM 2454 N N . LEU A 1 309 ? -5.060 -8.039 10.770 1.00 93.75 309 LEU A N 1
ATOM 2455 C CA . LEU A 1 309 ? -6.162 -7.085 10.835 1.00 93.75 309 LEU A CA 1
ATOM 2456 C C . LEU A 1 309 ? -7.510 -7.732 10.497 1.00 93.75 309 LEU A C 1
ATOM 2458 O O . LEU A 1 309 ? -8.505 -7.455 11.163 1.00 93.75 309 LEU A O 1
ATOM 2462 N N . LEU A 1 310 ? -7.552 -8.610 9.494 1.00 94.12 310 LEU A N 1
ATOM 2463 C CA . LEU A 1 310 ? -8.765 -9.326 9.103 1.00 94.12 310 LEU A CA 1
ATOM 2464 C C . LEU A 1 310 ? -9.270 -10.210 10.245 1.00 94.12 310 LEU A C 1
ATOM 2466 O O . LEU A 1 310 ? -10.466 -10.216 10.543 1.00 94.12 310 LEU A O 1
ATOM 2470 N N . SER A 1 311 ? -8.351 -10.897 10.921 1.00 95.75 311 SER A N 1
ATOM 2471 C CA . SER A 1 311 ? -8.659 -11.767 12.056 1.00 95.75 311 SER A CA 1
ATOM 2472 C C . SER A 1 311 ? -9.208 -10.964 13.243 1.00 95.75 311 SER A C 1
ATOM 2474 O O . SER A 1 311 ? -10.274 -11.291 13.766 1.00 95.75 311 SER A O 1
ATOM 2476 N N . PHE A 1 312 ? -8.583 -9.831 13.596 1.00 94.62 312 PHE A N 1
ATOM 2477 C CA . PHE A 1 312 ? -9.129 -8.921 14.614 1.00 94.62 312 PHE A CA 1
ATOM 2478 C C . PHE A 1 312 ? -10.507 -8.370 14.244 1.00 94.62 312 PHE A C 1
ATOM 2480 O O . PHE A 1 312 ? -11.395 -8.308 15.099 1.00 94.62 312 PHE A O 1
ATOM 2487 N N . ARG A 1 313 ? -10.705 -7.972 12.982 1.00 91.38 313 ARG A N 1
ATOM 2488 C CA . ARG A 1 313 ? -11.956 -7.340 12.547 1.00 91.38 313 ARG A CA 1
ATOM 2489 C C . ARG A 1 313 ? -13.148 -8.278 12.529 1.00 91.38 313 ARG A C 1
ATOM 2491 O O . ARG A 1 313 ? -14.276 -7.836 12.726 1.00 91.38 313 ARG A O 1
ATOM 2498 N N . THR A 1 314 ? -12.898 -9.558 12.306 1.00 92.50 314 THR A N 1
ATOM 2499 C CA . THR A 1 314 ? -13.941 -10.581 12.189 1.00 92.50 314 THR A CA 1
ATOM 2500 C C . THR A 1 314 ? -14.122 -11.407 13.463 1.00 92.50 314 THR A C 1
ATOM 2502 O O . THR A 1 314 ? -15.024 -12.233 13.521 1.00 92.50 314 THR A O 1
ATOM 2505 N N . GLY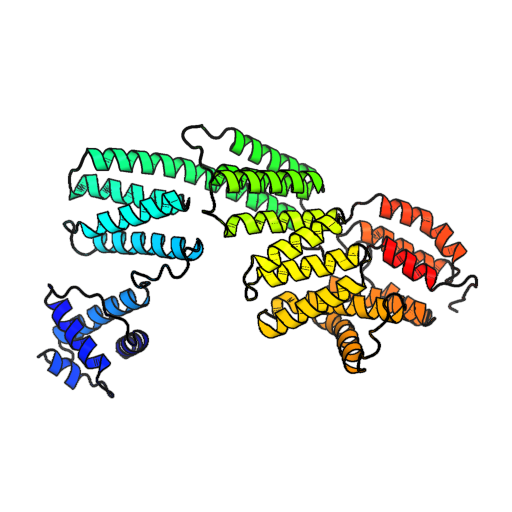 A 1 315 ? -13.332 -11.141 14.510 1.00 93.38 315 GLY A N 1
ATOM 2506 C CA . GLY A 1 315 ? -13.454 -11.801 15.814 1.00 93.38 315 GLY A CA 1
ATOM 2507 C C . GLY A 1 315 ? -12.713 -13.137 15.937 1.00 93.38 315 GLY A C 1
ATOM 2508 O O . GLY A 1 315 ? -12.866 -13.812 16.952 1.00 93.38 315 GLY A O 1
ATOM 2509 N N . HIS A 1 316 ? -11.891 -13.495 14.950 1.00 95.56 316 HIS A N 1
ATOM 2510 C CA . HIS A 1 316 ? -11.035 -14.687 14.931 1.00 95.56 316 HIS A CA 1
ATOM 2511 C C . HIS A 1 316 ? -9.734 -14.408 15.703 1.00 95.56 316 HIS A C 1
ATOM 2513 O O . HIS A 1 316 ? -8.662 -14.207 15.133 1.00 95.56 316 HIS A O 1
ATOM 2519 N N . TYR A 1 317 ? -9.843 -14.232 17.022 1.00 93.62 317 TYR A N 1
ATOM 2520 C CA . TYR A 1 317 ? -8.744 -13.696 17.836 1.00 93.62 317 TYR A CA 1
ATOM 2521 C C . TYR A 1 317 ? -7.595 -14.687 18.078 1.00 93.62 317 TYR A C 1
ATOM 2523 O O . TYR A 1 317 ? -6.454 -14.258 18.288 1.00 93.62 317 TYR A O 1
ATOM 2531 N N . ASP A 1 318 ? -7.867 -15.989 18.024 1.00 90.81 318 ASP A N 1
ATOM 2532 C CA . ASP A 1 318 ? -6.829 -17.016 18.134 1.00 90.81 318 ASP A CA 1
ATOM 2533 C C . ASP A 1 318 ? -5.950 -17.001 16.874 1.00 90.81 318 ASP A C 1
ATOM 2535 O O . ASP A 1 318 ? -4.720 -16.947 16.950 1.00 90.81 318 ASP A O 1
ATOM 2539 N N . GLU A 1 319 ? -6.571 -16.890 15.701 1.00 94.06 319 GLU A N 1
ATOM 2540 C CA . GLU A 1 319 ? -5.896 -16.724 14.417 1.00 94.06 319 GLU A CA 1
ATOM 2541 C C . GLU A 1 319 ? -5.172 -15.376 14.324 1.00 94.06 319 GLU A C 1
ATOM 2543 O O . GLU A 1 319 ? -4.073 -15.304 13.771 1.00 94.06 319 GLU A O 1
ATOM 2548 N N . ALA A 1 320 ? -5.728 -14.314 14.921 1.00 94.25 320 ALA A N 1
ATOM 2549 C CA . ALA A 1 320 ? -5.045 -13.026 15.037 1.00 94.25 320 ALA A CA 1
ATOM 2550 C C . ALA A 1 320 ? -3.747 -13.142 15.852 1.00 94.25 320 ALA A C 1
ATOM 2552 O O . ALA A 1 320 ? -2.751 -12.505 15.507 1.00 94.25 320 ALA A O 1
ATOM 2553 N N . THR A 1 321 ? -3.743 -13.972 16.901 1.00 92.19 321 THR A N 1
ATOM 2554 C CA . THR A 1 321 ? -2.553 -14.242 17.721 1.00 92.19 321 THR A CA 1
ATOM 2555 C C . THR A 1 321 ? -1.482 -14.946 16.894 1.00 92.19 321 THR A C 1
ATOM 2557 O O . THR A 1 321 ? -0.364 -14.442 16.796 1.00 92.19 321 THR A O 1
ATOM 2560 N N . ALA A 1 322 ? -1.840 -16.042 16.217 1.00 92.75 322 ALA A N 1
ATOM 2561 C CA . ALA A 1 322 ? -0.909 -16.789 15.371 1.00 92.75 322 ALA A CA 1
ATOM 2562 C C . ALA A 1 322 ? -0.345 -15.929 14.223 1.00 92.75 322 ALA A C 1
ATOM 2564 O O . ALA A 1 322 ? 0.857 -15.933 13.952 1.00 92.75 322 ALA A O 1
ATOM 2565 N N . ALA A 1 323 ? -1.197 -15.132 13.570 1.00 94.50 323 ALA A N 1
ATOM 2566 C CA . ALA A 1 323 ? -0.774 -14.224 12.509 1.00 94.50 323 ALA A CA 1
ATOM 2567 C C . ALA A 1 323 ? 0.153 -13.108 13.029 1.00 94.50 323 ALA A C 1
ATOM 2569 O O . ALA A 1 323 ? 1.091 -12.715 12.333 1.00 94.50 323 ALA A O 1
ATOM 2570 N N . LEU A 1 324 ? -0.078 -12.606 14.249 1.00 94.88 324 LEU A N 1
ATOM 2571 C CA . LEU A 1 324 ? 0.761 -11.576 14.862 1.00 94.88 324 LEU A CA 1
ATOM 2572 C C . LEU A 1 324 ? 2.141 -12.124 15.231 1.00 94.88 324 LEU A C 1
ATOM 2574 O O . LEU A 1 324 ? 3.138 -11.439 15.019 1.00 94.88 324 LEU A O 1
ATOM 2578 N N . GLU A 1 325 ? 2.211 -13.352 15.742 1.00 93.38 325 GLU A N 1
ATOM 2579 C CA . GLU A 1 325 ? 3.479 -14.038 16.009 1.00 93.38 325 GLU A CA 1
ATOM 2580 C C . GLU A 1 325 ? 4.275 -14.262 14.722 1.00 93.38 325 GLU A C 1
ATOM 2582 O O . GLU A 1 325 ? 5.474 -13.977 14.681 1.00 93.38 325 GLU A O 1
ATOM 2587 N N . ALA A 1 326 ? 3.607 -14.686 13.644 1.00 94.88 326 ALA A N 1
ATOM 2588 C CA . ALA A 1 326 ? 4.231 -14.815 12.331 1.00 94.88 326 ALA A CA 1
ATOM 2589 C C . ALA A 1 326 ? 4.771 -13.467 11.819 1.00 94.88 326 ALA A C 1
ATOM 2591 O O . ALA A 1 326 ? 5.890 -13.405 11.305 1.00 94.88 326 ALA A O 1
ATOM 2592 N N . LEU A 1 327 ? 4.013 -12.377 11.994 1.00 95.38 327 LEU A N 1
ATOM 2593 C CA . LEU A 1 327 ? 4.448 -11.029 11.624 1.00 95.38 327 LEU A CA 1
ATOM 2594 C C . LEU A 1 327 ? 5.632 -10.548 12.474 1.00 95.38 327 LEU A C 1
ATOM 2596 O O . LEU A 1 327 ? 6.600 -10.039 11.916 1.00 95.38 327 LEU A O 1
ATOM 2600 N N . ASP A 1 328 ? 5.595 -10.719 13.796 1.00 93.75 328 ASP A N 1
ATOM 2601 C CA . ASP A 1 328 ? 6.691 -10.345 14.703 1.00 93.75 328 ASP A CA 1
ATOM 2602 C C . ASP A 1 328 ? 7.967 -11.133 14.376 1.00 93.75 328 ASP A C 1
ATOM 2604 O O . ASP A 1 328 ? 9.042 -10.546 14.244 1.00 93.75 328 ASP A O 1
ATOM 2608 N N . HIS A 1 329 ? 7.855 -12.446 14.156 1.00 94.31 329 HIS A N 1
ATOM 2609 C CA . HIS A 1 329 ? 8.980 -13.274 13.729 1.00 94.31 329 HIS A CA 1
ATOM 2610 C C . HIS A 1 329 ? 9.559 -12.800 12.392 1.00 94.31 329 HIS A C 1
ATOM 2612 O O . HIS A 1 329 ? 10.778 -12.671 12.248 1.00 94.31 329 HIS A O 1
ATOM 2618 N N . TRP A 1 330 ? 8.695 -12.494 11.424 1.00 95.69 330 TRP A N 1
ATOM 2619 C CA . TRP A 1 330 ? 9.118 -11.992 10.126 1.00 95.69 330 TRP A CA 1
ATOM 2620 C C . TRP A 1 330 ? 9.828 -10.637 10.232 1.00 95.69 330 TRP A C 1
ATOM 2622 O O . TRP A 1 330 ? 10.900 -10.468 9.651 1.00 95.69 330 TRP A O 1
ATOM 2632 N N . VAL A 1 331 ? 9.288 -9.688 11.005 1.00 93.81 331 VAL A N 1
ATOM 2633 C CA . VAL A 1 331 ? 9.905 -8.366 11.204 1.00 93.81 331 VAL A CA 1
ATOM 2634 C C . VAL A 1 331 ? 11.282 -8.494 11.849 1.00 93.81 331 VAL A C 1
ATOM 2636 O O . VAL A 1 331 ? 12.214 -7.836 11.404 1.00 93.81 331 VAL A O 1
ATOM 2639 N N . ASN A 1 332 ? 11.437 -9.374 12.840 1.00 92.56 332 ASN A N 1
ATOM 2640 C CA . ASN A 1 332 ? 12.720 -9.586 13.514 1.00 92.56 332 ASN A CA 1
ATOM 2641 C C . ASN A 1 332 ? 1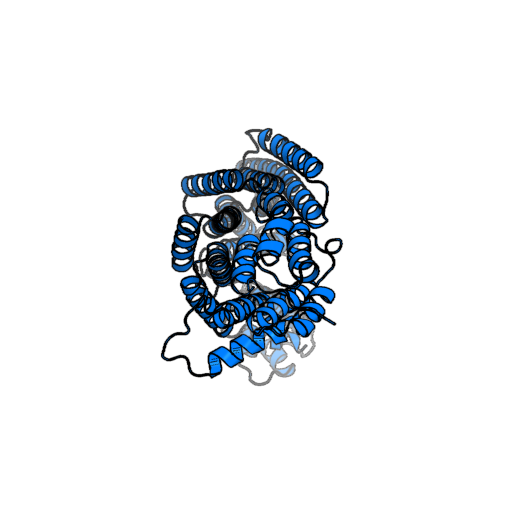3.761 -10.312 12.640 1.00 92.56 332 ASN A C 1
ATOM 2643 O O . ASN A 1 332 ? 14.956 -10.200 12.903 1.00 92.56 332 ASN A O 1
ATOM 2647 N N . THR A 1 333 ? 13.323 -11.056 11.620 1.00 93.88 333 THR A N 1
ATOM 2648 C CA . THR A 1 333 ? 14.207 -11.873 10.770 1.00 93.88 333 THR A CA 1
ATOM 2649 C C . THR A 1 333 ? 14.563 -11.189 9.450 1.00 93.88 333 THR A C 1
ATOM 2651 O O . THR A 1 333 ? 15.708 -11.245 9.007 1.00 93.88 333 THR A O 1
ATOM 2654 N N . TYR A 1 334 ? 13.581 -10.559 8.806 1.00 90.44 334 TYR A N 1
ATOM 2655 C CA . TYR A 1 334 ? 13.686 -10.024 7.445 1.00 90.44 334 TYR A CA 1
ATOM 2656 C C . TYR A 1 334 ? 13.239 -8.565 7.325 1.00 90.44 334 TYR A C 1
ATOM 2658 O O . TYR A 1 334 ? 13.680 -7.865 6.413 1.00 90.44 334 TYR A O 1
ATOM 2666 N N . GLY A 1 335 ? 12.305 -8.134 8.174 1.00 84.00 335 GLY A N 1
ATOM 2667 C CA . GLY A 1 335 ? 11.618 -6.858 8.021 1.00 84.00 335 GLY A CA 1
ATOM 2668 C C . GLY A 1 335 ? 12.379 -5.652 8.567 1.00 84.00 335 GLY A C 1
ATOM 2669 O O . GLY A 1 335 ? 13.373 -5.757 9.279 1.00 84.00 335 GLY A O 1
ATOM 2670 N N . ASP A 1 336 ? 11.858 -4.470 8.240 1.00 82.50 336 ASP A N 1
ATOM 2671 C CA . ASP A 1 336 ? 12.289 -3.210 8.837 1.00 82.50 336 ASP A CA 1
ATOM 2672 C C . ASP A 1 336 ? 11.359 -2.858 10.005 1.00 82.50 336 ASP A C 1
ATOM 2674 O O . ASP A 1 336 ? 10.176 -2.539 9.815 1.00 82.50 336 ASP A O 1
ATOM 2678 N N . ALA A 1 337 ? 11.900 -2.912 11.223 1.00 87.06 337 ALA A N 1
ATOM 2679 C CA . ALA A 1 337 ? 11.178 -2.573 12.442 1.00 87.06 337 ALA A CA 1
ATOM 2680 C C . ALA A 1 337 ? 10.661 -1.124 12.445 1.00 87.06 337 ALA A C 1
ATOM 2682 O O . ALA A 1 337 ? 9.659 -0.848 13.104 1.00 87.06 337 ALA A O 1
ATOM 2683 N N . GLN A 1 338 ? 11.273 -0.204 11.689 1.00 85.06 338 GLN A N 1
ATOM 2684 C CA . GLN A 1 338 ? 10.773 1.168 11.563 1.00 85.06 338 GLN A CA 1
ATOM 2685 C C . GLN A 1 338 ? 9.447 1.225 10.801 1.00 85.06 338 GLN A C 1
ATOM 2687 O O . GLN A 1 338 ? 8.591 2.045 11.123 1.00 85.06 338 GLN A O 1
ATOM 2692 N N . ILE A 1 339 ? 9.255 0.341 9.817 1.00 85.06 339 ILE A N 1
ATOM 2693 C CA . ILE A 1 339 ? 8.067 0.354 8.957 1.00 85.06 339 ILE A CA 1
ATOM 2694 C C . ILE A 1 339 ? 6.882 -0.353 9.625 1.00 85.06 339 ILE A C 1
ATOM 2696 O O . ILE A 1 339 ? 5.749 0.110 9.519 1.00 85.06 339 ILE A O 1
ATOM 2700 N N . PHE A 1 340 ? 7.125 -1.476 10.307 1.00 89.62 340 PHE A N 1
ATOM 2701 C CA . PHE A 1 340 ? 6.058 -2.311 10.879 1.00 89.62 340 PHE A CA 1
ATOM 2702 C C . PHE A 1 340 ? 5.910 -2.183 12.399 1.00 89.62 340 PHE A C 1
ATOM 2704 O O . PHE A 1 340 ? 4.909 -2.640 12.953 1.00 89.62 340 PHE A O 1
ATOM 2711 N N . GLY A 1 341 ? 6.867 -1.555 13.089 1.00 90.00 341 GLY A N 1
ATOM 2712 C CA . GLY A 1 341 ? 6.906 -1.499 14.553 1.00 90.00 341 GLY A CA 1
ATOM 2713 C C . GLY A 1 341 ? 5.687 -0.824 15.177 1.00 90.00 341 GLY A C 1
ATOM 2714 O O . GLY A 1 341 ? 5.206 -1.276 16.216 1.00 90.00 341 GLY A O 1
ATOM 2715 N N . GLN A 1 342 ? 5.140 0.209 14.527 1.00 91.12 342 GLN A N 1
ATOM 2716 C CA . GLN A 1 342 ? 3.908 0.862 14.974 1.00 91.12 342 GLN A CA 1
ATOM 2717 C C . GLN A 1 342 ? 2.722 -0.108 14.962 1.00 91.12 342 GLN A C 1
ATOM 2719 O O . GLN A 1 342 ? 2.022 -0.241 15.966 1.00 91.12 342 GLN A O 1
ATOM 2724 N N . ASN A 1 343 ? 2.527 -0.828 13.857 1.00 91.69 343 ASN A N 1
ATOM 2725 C CA . ASN A 1 343 ? 1.391 -1.735 13.699 1.00 91.69 343 ASN A CA 1
ATOM 2726 C C . ASN A 1 343 ? 1.544 -2.967 14.595 1.00 91.69 343 ASN A C 1
ATOM 2728 O O . ASN A 1 343 ? 0.578 -3.366 15.238 1.00 91.69 343 ASN A O 1
ATOM 2732 N N . LEU A 1 344 ? 2.763 -3.494 14.750 1.00 92.81 344 LEU A N 1
ATOM 2733 C CA . LEU A 1 344 ? 3.067 -4.539 15.733 1.00 92.81 344 LEU A CA 1
ATOM 2734 C C . LEU A 1 344 ? 2.719 -4.113 17.163 1.00 92.81 344 LEU A C 1
ATOM 2736 O O . LEU A 1 344 ? 2.072 -4.869 17.892 1.00 92.81 344 LEU A O 1
ATOM 2740 N N . ALA A 1 345 ? 3.113 -2.902 17.568 1.00 92.88 345 ALA A N 1
ATOM 2741 C CA . ALA A 1 345 ? 2.792 -2.385 18.894 1.00 92.88 345 ALA A CA 1
ATOM 2742 C C . ALA A 1 345 ? 1.275 -2.229 19.081 1.00 92.88 345 ALA A C 1
ATOM 2744 O O . ALA A 1 345 ? 0.732 -2.600 20.121 1.00 92.88 345 ALA A O 1
ATOM 2745 N N . LEU A 1 346 ? 0.579 -1.739 18.057 1.00 93.75 346 LEU A N 1
ATOM 2746 C CA . LEU A 1 346 ? -0.866 -1.551 18.072 1.00 93.75 346 LEU A CA 1
ATOM 2747 C C . LEU A 1 346 ? -1.617 -2.885 18.180 1.00 93.75 346 LEU A C 1
ATOM 2749 O O . LEU A 1 346 ? -2.428 -3.063 19.089 1.00 93.75 346 LEU A O 1
ATOM 2753 N N . PHE A 1 347 ? -1.308 -3.849 17.311 1.00 94.94 347 PHE A N 1
ATOM 2754 C CA . PHE A 1 347 ? -1.897 -5.189 17.337 1.00 94.94 347 PHE A CA 1
ATOM 2755 C C . PHE A 1 347 ? -1.606 -5.902 18.660 1.00 94.94 347 PHE A C 1
ATOM 2757 O O . PHE A 1 347 ? -2.513 -6.457 19.280 1.00 94.94 347 PHE A O 1
ATOM 2764 N N . GLY A 1 348 ? -0.365 -5.815 19.146 1.00 93.56 348 GLY A N 1
ATOM 2765 C CA . GLY A 1 348 ? 0.019 -6.365 20.440 1.00 93.56 348 GLY A CA 1
ATOM 2766 C C . GLY A 1 348 ? -0.747 -5.731 21.604 1.00 93.56 348 GLY A C 1
ATOM 2767 O O . GLY A 1 348 ? -1.186 -6.444 22.503 1.00 93.56 348 GLY A O 1
ATOM 2768 N N . ALA A 1 349 ? -0.974 -4.416 21.584 1.00 94.12 349 ALA A N 1
ATOM 2769 C CA . ALA A 1 349 ? -1.751 -3.729 22.614 1.00 94.12 349 ALA A CA 1
ATOM 2770 C C . ALA A 1 349 ? -3.241 -4.133 22.599 1.00 94.12 349 ALA A C 1
ATOM 2772 O O . ALA A 1 349 ? -3.856 -4.260 23.658 1.00 94.12 349 ALA A O 1
ATOM 2773 N N . TYR A 1 350 ? -3.826 -4.396 21.427 1.00 95.19 350 TYR A N 1
ATOM 2774 C CA . TYR A 1 350 ? -5.186 -4.940 21.335 1.00 95.19 350 TYR A CA 1
ATOM 2775 C C . TYR A 1 350 ? -5.269 -6.394 21.806 1.00 95.19 350 TYR A C 1
ATOM 2777 O O . TYR A 1 350 ? -6.210 -6.752 22.515 1.00 95.19 350 TYR A O 1
ATOM 2785 N N . LEU A 1 351 ? -4.266 -7.220 21.502 1.00 93.31 351 LEU A N 1
ATOM 2786 C CA . LEU A 1 351 ? -4.190 -8.576 22.044 1.00 93.31 351 LEU A CA 1
ATOM 2787 C C . LEU A 1 351 ? -4.072 -8.566 23.578 1.00 93.31 351 LEU A C 1
ATOM 2789 O O . LEU A 1 351 ? -4.724 -9.367 24.249 1.00 93.31 351 LEU A O 1
ATOM 2793 N N . HIS A 1 352 ? -3.305 -7.622 24.144 1.00 90.88 352 HIS A N 1
ATOM 2794 C CA . HIS A 1 352 ? -3.246 -7.402 25.593 1.00 90.88 352 HIS A CA 1
ATOM 2795 C C . HIS A 1 352 ? -4.640 -7.198 26.183 1.00 90.88 352 HIS A C 1
ATOM 2797 O O . HIS A 1 352 ? -5.019 -7.873 27.140 1.00 90.88 352 HIS A O 1
ATOM 2803 N N . LEU A 1 353 ? -5.399 -6.278 25.584 1.00 92.75 353 LEU A N 1
ATOM 2804 C CA . LEU A 1 353 ? -6.742 -5.944 26.026 1.00 92.75 353 LEU A CA 1
ATOM 2805 C C . LEU A 1 353 ? -7.653 -7.173 26.011 1.00 92.75 353 LEU A C 1
ATOM 2807 O O . LEU A 1 353 ? -8.328 -7.442 26.999 1.00 92.75 353 LEU A O 1
ATOM 2811 N N . LEU A 1 354 ? -7.664 -7.930 24.914 1.00 93.12 354 LEU A N 1
ATOM 2812 C CA . LEU A 1 354 ? -8.521 -9.110 24.784 1.00 93.12 354 LEU A CA 1
ATOM 2813 C C . LEU A 1 354 ? -8.216 -10.180 25.838 1.00 93.12 354 LEU A C 1
ATOM 2815 O O . LEU A 1 354 ? -9.142 -10.801 26.362 1.00 93.12 354 LEU A O 1
ATOM 2819 N N . ARG A 1 355 ? -6.940 -10.356 26.200 1.00 89.62 355 ARG A N 1
ATOM 2820 C CA . ARG A 1 355 ? -6.527 -11.257 27.286 1.00 89.62 355 ARG A CA 1
ATOM 2821 C C . ARG A 1 355 ? -6.982 -10.753 28.656 1.00 89.62 355 ARG A C 1
ATOM 2823 O O . ARG A 1 355 ? -7.514 -11.532 29.439 1.00 89.62 355 ARG A O 1
ATOM 2830 N N . GLU A 1 356 ? -6.846 -9.456 28.938 1.00 88.19 356 GLU A N 1
ATOM 2831 C CA . GLU A 1 356 ? -7.342 -8.853 30.191 1.00 88.19 356 GLU A CA 1
ATOM 2832 C C . GLU A 1 356 ? -8.869 -8.966 30.332 1.00 88.19 356 GLU A C 1
ATOM 2834 O O . GLU A 1 356 ? -9.387 -9.085 31.442 1.00 88.19 356 GLU A O 1
ATOM 2839 N N . LEU A 1 357 ? -9.592 -8.959 29.210 1.00 89.12 357 LEU A N 1
ATOM 2840 C CA . LEU A 1 357 ? -11.039 -9.167 29.163 1.00 89.12 357 LEU A CA 1
ATOM 2841 C C . LEU A 1 357 ? -11.448 -10.652 29.163 1.00 89.12 357 LEU A C 1
ATOM 2843 O O . LEU A 1 357 ? -12.644 -10.933 29.115 1.00 89.12 357 LEU A O 1
ATOM 2847 N N . ALA A 1 358 ? -10.487 -11.582 29.225 1.00 85.62 358 ALA A N 1
ATOM 2848 C CA . ALA A 1 358 ? -10.689 -13.032 29.143 1.00 85.62 358 ALA A CA 1
ATOM 2849 C C . ALA A 1 358 ? -11.436 -13.497 27.874 1.00 85.62 358 ALA A C 1
ATOM 2851 O O . ALA A 1 358 ? -12.143 -14.502 27.896 1.00 85.62 358 ALA A O 1
ATOM 2852 N N . VAL A 1 359 ? -11.283 -12.758 26.769 1.00 85.62 359 VAL A N 1
ATOM 2853 C CA . VAL A 1 359 ? -11.831 -13.120 25.449 1.00 85.62 359 VAL A CA 1
ATOM 2854 C C . VAL A 1 359 ? -10.922 -14.126 24.747 1.00 85.62 359 VAL A C 1
ATOM 2856 O O . VAL A 1 359 ? -11.407 -15.022 24.069 1.00 85.62 359 VAL A O 1
ATOM 2859 N N . VAL A 1 360 ? -9.609 -13.981 24.938 1.00 81.50 360 VAL A N 1
ATOM 2860 C CA . VAL A 1 360 ? -8.583 -14.892 24.421 1.00 81.50 360 VAL A CA 1
ATOM 2861 C C . VAL A 1 360 ? -7.953 -15.615 25.597 1.00 81.50 360 VAL A C 1
ATOM 2863 O O . VAL A 1 360 ? -7.516 -14.976 26.562 1.00 81.50 360 VAL A O 1
ATOM 2866 N N . VAL A 1 361 ? -7.898 -16.942 25.518 1.00 76.25 361 VAL A N 1
ATOM 2867 C CA . VAL A 1 361 ? -7.252 -17.765 26.539 1.00 76.25 361 VAL A CA 1
ATOM 2868 C C . VAL A 1 361 ? -5.757 -17.828 26.222 1.00 76.25 361 VAL A C 1
ATOM 2870 O O . VAL A 1 361 ? -5.395 -18.227 25.117 1.00 76.25 361 VAL A O 1
ATOM 2873 N N . PRO A 1 362 ? -4.865 -17.436 27.149 1.00 68.44 362 PRO A N 1
ATOM 2874 C CA . PRO A 1 362 ? -3.438 -17.609 26.926 1.00 68.44 362 PRO A CA 1
ATOM 2875 C C . PRO A 1 362 ? -3.119 -19.110 26.819 1.00 68.44 362 PRO A C 1
ATOM 2877 O O . PRO A 1 362 ? -3.670 -19.903 27.591 1.00 68.44 362 PRO A O 1
ATOM 2880 N N . PRO A 1 363 ? -2.241 -19.532 25.895 1.00 68.81 363 PRO A N 1
ATOM 2881 C CA . PRO A 1 363 ? -1.813 -20.922 25.822 1.00 68.81 363 PRO A CA 1
ATOM 2882 C C . PRO A 1 363 ? -1.214 -21.369 27.165 1.00 68.81 363 PRO A C 1
ATOM 2884 O O . PRO A 1 363 ? -0.500 -20.619 27.828 1.00 68.81 363 PRO A O 1
ATOM 2887 N N . LEU A 1 364 ? -1.499 -22.611 27.571 1.00 57.22 364 LEU A N 1
ATOM 2888 C CA . LEU A 1 364 ? -1.184 -23.159 28.905 1.00 57.22 364 LEU A CA 1
ATOM 2889 C C . LEU A 1 364 ? 0.307 -23.078 29.302 1.00 57.22 364 LEU A C 1
ATOM 2891 O O . LEU A 1 364 ? 0.620 -23.156 30.488 1.00 57.22 364 LEU A O 1
ATOM 2895 N N . ASN A 1 365 ? 1.205 -22.896 28.329 1.00 58.88 365 ASN A N 1
ATOM 2896 C CA . ASN A 1 365 ? 2.661 -22.870 28.499 1.00 58.88 365 ASN A CA 1
ATOM 2897 C C . ASN A 1 365 ? 3.284 -21.476 28.299 1.00 58.88 365 ASN A C 1
ATOM 2899 O O . ASN A 1 365 ? 4.498 -21.363 28.140 1.00 58.88 365 ASN A O 1
ATOM 2903 N N . GLU A 1 366 ? 2.485 -20.408 28.268 1.00 59.34 366 GLU A N 1
ATOM 2904 C CA . GLU A 1 366 ? 3.019 -19.056 28.114 1.00 59.34 366 GLU A CA 1
ATOM 2905 C C . GLU A 1 366 ? 3.760 -18.605 29.383 1.00 59.34 366 GLU A C 1
ATOM 2907 O O . GLU A 1 366 ? 3.168 -18.220 30.394 1.00 59.34 366 GLU A O 1
ATOM 2912 N N . GLU A 1 367 ? 5.093 -18.629 29.332 1.00 54.00 367 GLU A N 1
ATOM 2913 C CA . GLU A 1 367 ? 5.930 -17.992 30.342 1.00 54.00 367 GLU A CA 1
ATOM 2914 C C . GLU A 1 367 ? 5.582 -16.495 30.437 1.00 54.00 367 GLU A C 1
ATOM 2916 O O . GLU A 1 367 ? 5.351 -15.819 29.429 1.00 54.00 367 GLU A O 1
ATOM 2921 N N . GLY A 1 368 ? 5.600 -15.927 31.649 1.00 58.75 368 GLY A N 1
ATOM 2922 C CA . GLY A 1 368 ? 5.211 -14.531 31.913 1.00 58.75 368 GLY A CA 1
ATOM 2923 C C . GLY A 1 368 ? 5.975 -13.447 31.124 1.00 58.75 368 GLY A C 1
ATOM 2924 O O . GLY A 1 368 ? 5.654 -12.264 31.252 1.00 58.75 368 GLY A O 1
ATOM 2925 N N . GLY A 1 369 ? 6.969 -13.816 30.309 1.00 62.66 369 GLY A N 1
ATOM 2926 C CA . GLY A 1 369 ? 7.674 -12.946 29.369 1.00 62.66 369 GLY A CA 1
ATOM 2927 C C . GLY A 1 369 ? 6.803 -12.420 28.221 1.00 62.66 369 GLY A C 1
ATOM 2928 O O . GLY A 1 369 ? 6.878 -11.227 27.924 1.00 62.66 369 GLY A O 1
ATOM 2929 N N . ILE A 1 370 ? 5.926 -13.244 27.628 1.00 65.25 370 ILE A N 1
ATOM 2930 C CA . ILE A 1 370 ? 5.069 -12.824 26.498 1.00 65.25 370 ILE A CA 1
ATOM 2931 C C . ILE A 1 370 ? 4.060 -11.763 26.953 1.00 65.25 370 ILE A C 1
ATOM 2933 O O . ILE A 1 370 ? 3.946 -10.706 26.334 1.00 65.25 370 ILE A O 1
ATOM 2937 N N . LEU A 1 371 ? 3.422 -11.963 28.110 1.00 66.50 371 LEU A N 1
ATOM 2938 C CA . LEU A 1 371 ? 2.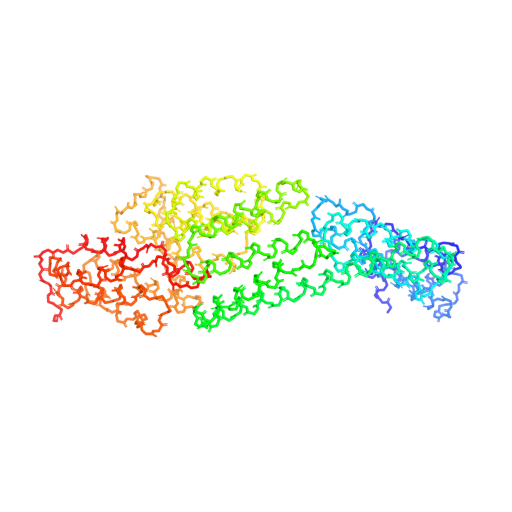532 -10.968 28.720 1.00 66.50 371 LEU A CA 1
ATOM 2939 C C . LEU A 1 371 ? 3.252 -9.648 29.037 1.00 66.50 371 LEU A C 1
ATOM 2941 O O . LEU A 1 371 ? 2.683 -8.573 28.839 1.00 66.50 371 LEU A O 1
ATOM 2945 N N . ARG A 1 372 ? 4.513 -9.697 29.495 1.00 73.75 372 ARG A N 1
ATOM 2946 C CA . ARG A 1 372 ? 5.321 -8.484 29.712 1.00 73.75 372 ARG A CA 1
ATOM 2947 C C . ARG A 1 372 ? 5.637 -7.765 28.400 1.00 73.75 372 ARG A C 1
ATOM 2949 O O . ARG A 1 372 ? 5.510 -6.544 28.369 1.00 73.75 372 ARG A O 1
ATOM 2956 N N . LYS A 1 373 ? 5.995 -8.491 27.331 1.00 77.06 373 LYS A N 1
ATOM 2957 C CA . LYS A 1 373 ? 6.230 -7.923 25.988 1.00 77.06 373 LYS A CA 1
ATOM 2958 C C . LYS A 1 373 ? 4.959 -7.266 25.440 1.00 77.06 373 LYS A C 1
ATOM 2960 O O . LYS A 1 373 ? 4.981 -6.110 25.033 1.00 77.06 373 LYS A O 1
ATOM 2965 N N . ILE A 1 374 ? 3.830 -7.964 25.527 1.00 73.62 374 ILE A N 1
ATOM 2966 C CA . ILE A 1 374 ? 2.511 -7.483 25.101 1.00 73.62 374 ILE A CA 1
ATOM 2967 C C . ILE A 1 374 ? 2.095 -6.220 25.876 1.00 73.62 374 ILE A C 1
ATOM 2969 O O . ILE A 1 374 ? 1.622 -5.251 25.285 1.00 73.62 374 ILE A O 1
ATOM 2973 N N . LYS A 1 375 ? 2.339 -6.175 27.189 1.00 79.88 375 LYS A N 1
ATOM 2974 C CA . LYS A 1 375 ? 2.098 -4.972 27.995 1.00 79.88 375 LYS A CA 1
ATOM 2975 C C . LYS A 1 375 ? 3.048 -3.823 27.637 1.00 79.88 375 LYS A C 1
ATOM 2977 O O . LYS A 1 375 ? 2.630 -2.667 27.646 1.00 79.88 375 LYS A O 1
ATOM 2982 N N . ALA A 1 376 ? 4.306 -4.118 27.308 1.00 86.19 376 ALA A N 1
ATOM 2983 C CA . ALA A 1 376 ? 5.265 -3.109 26.861 1.00 86.19 376 ALA A CA 1
ATOM 2984 C C . ALA A 1 376 ? 4.817 -2.435 25.553 1.00 86.19 376 ALA A C 1
ATOM 2986 O O . ALA A 1 376 ? 4.995 -1.225 25.414 1.00 86.19 376 ALA A O 1
ATOM 2987 N N . ASN A 1 377 ? 4.155 -3.171 24.651 1.00 86.31 377 ASN A N 1
ATOM 2988 C CA . ASN A 1 377 ? 3.602 -2.619 23.410 1.00 86.31 377 ASN A CA 1
ATOM 2989 C C . ASN A 1 377 ? 2.587 -1.494 23.659 1.00 86.31 377 ASN A C 1
ATOM 2991 O O . ASN A 1 377 ? 2.610 -0.491 22.950 1.00 86.31 377 ASN A O 1
ATOM 2995 N N . LEU A 1 378 ? 1.755 -1.603 24.704 1.00 88.00 378 LEU A N 1
ATOM 2996 C CA . LEU A 1 378 ? 0.830 -0.532 25.086 1.00 88.00 378 LEU A CA 1
ATOM 2997 C C . LEU A 1 378 ? 1.590 0.750 25.450 1.00 88.00 378 LEU A C 1
ATOM 2999 O O . LEU A 1 378 ? 1.257 1.823 24.961 1.00 88.00 378 LEU A O 1
ATOM 3003 N N . SER A 1 379 ? 2.637 0.652 26.271 1.00 89.00 379 SER A N 1
ATOM 3004 C CA . SER A 1 379 ? 3.483 1.807 26.601 1.00 89.00 379 SER A CA 1
ATOM 3005 C C . SER A 1 379 ? 4.223 2.358 25.379 1.00 89.00 379 SER A C 1
ATOM 3007 O O . SER A 1 379 ? 4.406 3.569 25.276 1.00 89.00 379 SER A O 1
ATOM 3009 N N . HIS A 1 380 ? 4.604 1.488 24.443 1.00 89.94 380 HIS A N 1
ATOM 3010 C CA . HIS A 1 380 ? 5.300 1.859 23.215 1.00 89.94 380 HIS A CA 1
ATOM 3011 C C . HIS A 1 380 ? 4.449 2.751 22.296 1.00 89.94 380 HIS A C 1
ATOM 3013 O O . HIS A 1 380 ? 4.999 3.596 21.596 1.00 89.94 380 HIS A O 1
ATOM 3019 N N . LEU A 1 381 ? 3.113 2.646 22.350 1.00 90.50 381 LEU A N 1
ATOM 3020 C CA . LEU A 1 381 ? 2.210 3.501 21.565 1.00 90.50 381 LEU A CA 1
ATOM 3021 C C . LEU A 1 381 ? 2.427 5.000 21.805 1.00 90.50 381 LEU A C 1
ATOM 3023 O O . LEU A 1 381 ? 2.289 5.794 20.879 1.00 90.50 381 LEU A O 1
ATOM 3027 N N . LEU A 1 382 ? 2.812 5.389 23.023 1.00 89.69 382 LEU A N 1
ATOM 3028 C CA . LEU A 1 382 ? 3.077 6.789 23.361 1.00 89.69 382 LEU A CA 1
ATOM 3029 C C . LEU A 1 382 ? 4.376 7.328 22.742 1.00 89.69 382 LEU A C 1
ATOM 3031 O O . LEU A 1 382 ? 4.559 8.541 22.702 1.00 89.69 382 LEU A O 1
ATOM 3035 N N . LEU A 1 383 ? 5.273 6.461 22.260 1.00 89.88 383 LEU A N 1
ATOM 3036 C CA . LEU A 1 383 ? 6.561 6.868 21.689 1.00 89.88 383 LEU A CA 1
ATOM 3037 C C . LEU A 1 383 ? 6.465 7.273 20.212 1.00 89.88 383 LEU A C 1
ATOM 3039 O O . LEU A 1 383 ? 7.340 7.982 19.724 1.00 89.88 383 LEU A O 1
ATOM 3043 N N . PHE A 1 384 ? 5.415 6.855 19.495 1.00 85.69 384 PHE A N 1
ATOM 3044 C CA . PHE A 1 384 ? 5.298 7.088 18.049 1.00 85.69 384 PHE A CA 1
ATOM 3045 C C . PHE A 1 384 ? 4.913 8.525 17.663 1.00 85.69 384 PHE A C 1
ATOM 3047 O O . PHE A 1 384 ? 4.869 8.827 16.475 1.00 85.69 384 PHE A O 1
ATOM 3054 N N . ASN A 1 385 ? 4.636 9.418 18.625 1.00 82.69 385 ASN A N 1
ATOM 3055 C CA . ASN A 1 385 ? 4.162 10.794 18.384 1.00 82.69 385 ASN A CA 1
ATOM 3056 C C . ASN A 1 385 ? 2.967 10.896 17.404 1.00 82.69 385 ASN A C 1
ATOM 3058 O O . ASN A 1 385 ? 2.720 11.955 16.830 1.00 82.69 385 ASN A O 1
ATOM 3062 N N . ASP A 1 386 ? 2.213 9.8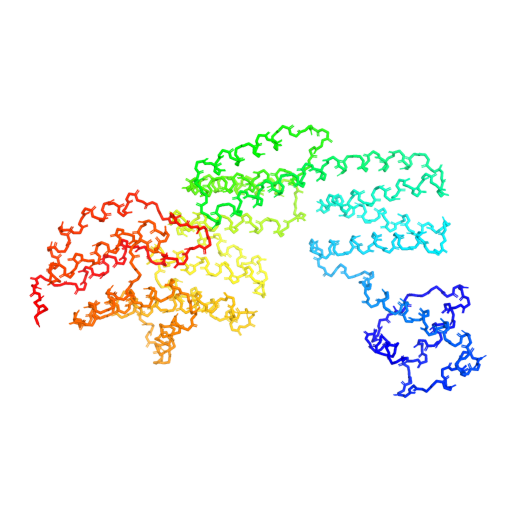09 17.225 1.00 87.69 386 ASP A N 1
ATOM 3063 C CA . ASP A 1 386 ? 1.031 9.743 16.370 1.00 87.69 386 ASP A CA 1
ATOM 3064 C C . ASP A 1 386 ? -0.231 9.939 17.232 1.00 87.69 386 ASP A C 1
ATOM 3066 O O . ASP A 1 386 ? -0.466 9.141 18.152 1.00 87.69 386 ASP A O 1
ATOM 3070 N N . PRO A 1 387 ? -1.067 10.963 16.956 1.00 88.44 387 PRO A N 1
ATOM 3071 C CA . PRO A 1 387 ? -2.332 11.173 17.654 1.00 88.44 387 PRO A CA 1
ATOM 3072 C C . PRO A 1 387 ? -3.230 9.930 17.680 1.00 88.44 387 PRO A C 1
ATOM 3074 O O . PRO A 1 387 ? -3.884 9.675 18.693 1.00 88.44 387 PRO A O 1
ATOM 3077 N N . ASN A 1 388 ? -3.235 9.126 16.612 1.00 87.81 388 ASN A N 1
ATOM 3078 C CA . ASN A 1 388 ? -4.020 7.896 16.558 1.00 87.81 388 ASN A CA 1
ATOM 3079 C C . ASN A 1 388 ? -3.500 6.865 17.564 1.00 87.81 388 ASN A C 1
ATOM 3081 O O . ASN A 1 388 ? -4.289 6.320 18.337 1.00 87.81 388 ASN A O 1
ATOM 3085 N N . CYS A 1 389 ? -2.184 6.647 17.641 1.00 90.94 389 CYS A N 1
ATOM 3086 C CA . CYS A 1 389 ? -1.580 5.753 18.637 1.00 90.94 389 CYS A CA 1
ATOM 3087 C C . CYS A 1 389 ? -1.892 6.186 20.072 1.00 90.94 389 CYS A C 1
ATOM 3089 O O . CYS A 1 389 ? -2.251 5.351 20.904 1.00 90.94 389 CYS A O 1
ATOM 3091 N N . VAL A 1 390 ? -1.812 7.489 20.358 1.00 91.75 390 VAL A N 1
ATOM 3092 C CA . VAL A 1 390 ? -2.177 8.047 21.669 1.00 91.75 390 VAL A CA 1
ATOM 3093 C C . VAL A 1 390 ? -3.659 7.799 21.967 1.00 91.75 390 VAL A C 1
ATOM 3095 O O . VAL A 1 390 ? -4.019 7.380 23.070 1.00 91.75 390 VAL A O 1
ATOM 3098 N N . ASN A 1 391 ? -4.533 7.973 20.976 1.00 92.50 391 ASN A N 1
ATOM 3099 C CA . ASN A 1 391 ? -5.956 7.702 21.131 1.00 92.50 391 ASN A CA 1
ATOM 3100 C C . ASN A 1 391 ? -6.246 6.216 21.415 1.00 92.50 391 ASN A C 1
ATOM 3102 O O . ASN A 1 391 ? -7.004 5.900 22.335 1.00 92.50 391 ASN A O 1
ATOM 3106 N N . HIS A 1 392 ? -5.597 5.298 20.689 1.00 93.75 392 HIS A N 1
ATOM 3107 C CA . HIS A 1 392 ? -5.683 3.856 20.944 1.00 93.75 392 HIS A CA 1
ATOM 3108 C C . HIS A 1 392 ? -5.155 3.488 22.334 1.00 93.75 392 HIS A C 1
ATOM 3110 O O . HIS A 1 392 ? -5.792 2.703 23.038 1.00 93.75 392 HIS A O 1
ATOM 3116 N N . TYR A 1 393 ? -4.053 4.101 22.779 1.00 95.06 393 TYR A N 1
ATOM 3117 C CA . TYR A 1 393 ? -3.540 3.931 24.139 1.00 95.06 393 TYR A CA 1
ATOM 3118 C C . TYR A 1 393 ? -4.597 4.286 25.194 1.00 95.06 393 TYR A C 1
ATOM 3120 O O . TYR A 1 393 ? -4.831 3.510 26.127 1.00 95.06 393 TYR A O 1
ATOM 3128 N N . HIS A 1 394 ? -5.264 5.436 25.057 1.00 95.19 394 HIS A N 1
ATOM 3129 C CA . HIS A 1 394 ? -6.303 5.848 26.001 1.00 95.19 394 HIS A CA 1
ATOM 3130 C C . HIS A 1 394 ? -7.536 4.942 25.944 1.00 95.19 394 HIS A C 1
ATOM 3132 O O . HIS A 1 394 ? -8.053 4.577 27.000 1.00 95.19 394 HIS A O 1
ATOM 3138 N N . LEU A 1 395 ? -7.965 4.520 24.752 1.00 95.12 395 LEU A N 1
ATOM 3139 C CA . LEU A 1 395 ? -9.082 3.590 24.580 1.00 95.12 395 LEU A CA 1
ATOM 3140 C C . LEU A 1 395 ? -8.818 2.233 25.252 1.00 95.12 395 LEU A C 1
ATOM 3142 O O . LEU A 1 395 ? -9.659 1.741 26.005 1.00 95.12 395 LEU A O 1
ATOM 3146 N N . ILE A 1 396 ? -7.642 1.646 25.019 1.00 95.25 396 ILE A N 1
ATOM 3147 C CA . ILE A 1 396 ? -7.266 0.350 25.596 1.00 95.25 396 ILE A CA 1
ATOM 3148 C C . ILE A 1 396 ? -7.220 0.440 27.125 1.00 95.25 396 ILE A C 1
ATOM 3150 O O . ILE A 1 396 ? -7.861 -0.359 27.811 1.00 95.25 396 ILE A O 1
ATOM 3154 N N . ASN A 1 397 ? -6.548 1.461 27.671 1.00 94.81 397 ASN A N 1
ATOM 3155 C CA . ASN A 1 397 ? -6.491 1.660 29.120 1.00 94.81 397 ASN A CA 1
ATOM 3156 C C . ASN A 1 397 ? -7.876 1.926 29.724 1.00 94.81 397 ASN A C 1
ATOM 3158 O O . ASN A 1 397 ? -8.172 1.436 30.811 1.00 94.81 397 ASN A O 1
ATOM 3162 N N . LEU A 1 398 ? -8.745 2.680 29.044 1.00 95.88 398 LEU A N 1
ATOM 3163 C CA . LEU A 1 398 ? -10.122 2.893 29.486 1.00 95.88 398 LEU A CA 1
ATOM 3164 C C . LEU A 1 398 ? -10.836 1.557 29.691 1.00 95.88 398 LEU A C 1
ATOM 3166 O O . LEU A 1 398 ? -11.406 1.332 30.760 1.00 95.88 398 LEU A O 1
ATOM 3170 N N . MET A 1 399 ? -10.776 0.666 28.701 1.00 94.94 399 MET A N 1
ATOM 3171 C CA . MET A 1 399 ? -11.439 -0.637 28.770 1.00 94.94 399 MET A CA 1
ATOM 3172 C C . MET A 1 399 ? -10.834 -1.530 29.862 1.00 94.94 399 MET A C 1
ATOM 3174 O O . MET A 1 399 ? -11.579 -2.115 30.650 1.00 94.94 399 MET A O 1
ATOM 3178 N N . GLU A 1 400 ? -9.505 -1.558 29.990 1.00 93.81 400 GLU A N 1
ATOM 3179 C CA . GLU A 1 400 ? -8.794 -2.279 31.057 1.00 93.81 400 GLU A CA 1
ATOM 3180 C C . GLU A 1 400 ? -9.219 -1.789 32.456 1.00 93.81 400 GLU A C 1
ATOM 3182 O O . GLU A 1 400 ? -9.524 -2.582 33.354 1.00 93.81 400 GLU A O 1
ATOM 3187 N N . GLN A 1 401 ? -9.295 -0.470 32.666 1.00 95.00 401 GLN A N 1
ATOM 3188 C CA . GLN A 1 401 ? -9.708 0.089 33.955 1.00 95.00 401 GLN A CA 1
ATOM 3189 C C . GLN A 1 401 ? -11.194 -0.153 34.251 1.00 95.00 401 GLN A C 1
ATOM 3191 O O . GLN A 1 401 ? -11.548 -0.325 35.422 1.00 95.00 401 GLN A O 1
ATOM 3196 N N . LEU A 1 402 ? -12.062 -0.194 33.233 1.00 93.50 402 LEU A N 1
ATOM 3197 C CA . LEU A 1 402 ? -13.468 -0.578 33.402 1.00 93.50 402 LEU A CA 1
ATOM 3198 C C . LEU A 1 402 ? -13.599 -2.036 33.852 1.00 93.50 402 LEU A C 1
ATOM 3200 O O . LEU A 1 402 ? -14.288 -2.290 34.842 1.00 93.50 402 LEU A O 1
ATOM 3204 N N . ALA A 1 403 ? -12.882 -2.964 33.212 1.00 91.94 403 ALA A N 1
ATOM 3205 C CA . ALA A 1 403 ? -12.855 -4.377 33.602 1.00 91.94 403 ALA A CA 1
ATOM 3206 C C . ALA A 1 403 ? -12.391 -4.559 35.059 1.00 91.94 403 ALA A C 1
ATOM 3208 O O . ALA A 1 403 ? -13.000 -5.281 35.852 1.00 91.94 403 ALA A O 1
ATOM 3209 N N . ARG A 1 404 ? -11.373 -3.789 35.468 1.00 93.00 404 ARG A N 1
ATOM 3210 C CA . ARG A 1 404 ? -10.855 -3.752 36.848 1.00 93.00 404 ARG A CA 1
ATOM 3211 C C . ARG A 1 404 ? -11.691 -2.910 37.817 1.00 93.00 404 ARG A C 1
ATOM 3213 O O . ARG A 1 404 ? -11.320 -2.778 38.984 1.00 93.00 404 ARG A O 1
ATOM 3220 N N . ARG A 1 405 ? -12.810 -2.331 37.367 1.00 93.06 405 ARG A N 1
ATOM 3221 C CA . ARG A 1 405 ? -13.736 -1.488 38.153 1.00 93.06 405 ARG A CA 1
ATOM 3222 C C . ARG A 1 405 ? -13.094 -0.241 38.765 1.00 93.06 405 ARG A C 1
ATOM 3224 O O . ARG A 1 405 ? -13.559 0.289 39.774 1.00 93.06 405 ARG A O 1
ATOM 3231 N N . ARG A 1 406 ? -12.034 0.269 38.144 1.00 94.56 406 ARG A N 1
ATOM 3232 C CA . ARG A 1 406 ? -11.340 1.504 38.532 1.00 94.56 406 ARG A CA 1
ATOM 3233 C C . ARG A 1 406 ? -11.937 2.695 37.787 1.00 94.56 406 ARG A C 1
ATOM 3235 O O . ARG A 1 406 ? -11.266 3.388 37.027 1.00 94.56 406 ARG A O 1
ATOM 3242 N N . TYR A 1 407 ? -13.219 2.952 38.033 1.00 94.25 407 TYR A N 1
ATOM 3243 C CA . TYR A 1 407 ? -14.033 3.890 37.253 1.00 94.25 407 TYR A CA 1
ATOM 3244 C C . TYR A 1 407 ? -13.490 5.328 37.193 1.00 94.25 407 TYR A C 1
ATOM 3246 O O . TYR A 1 407 ? -13.579 5.973 36.153 1.00 94.25 407 TYR A O 1
ATOM 3254 N N . ARG A 1 408 ? -12.873 5.829 38.276 1.00 94.25 408 ARG A N 1
ATOM 3255 C CA . ARG A 1 408 ? -12.238 7.162 38.285 1.00 94.25 408 ARG A CA 1
ATOM 3256 C C . ARG A 1 408 ? -11.042 7.246 37.333 1.00 94.25 408 ARG A C 1
ATOM 3258 O O . ARG A 1 408 ? -10.824 8.285 36.723 1.00 94.25 408 ARG A O 1
ATOM 3265 N N . VAL A 1 409 ? -10.266 6.169 37.212 1.00 95.75 409 VAL A N 1
ATOM 3266 C CA . VAL A 1 409 ? -9.119 6.113 36.294 1.00 95.75 409 VAL A CA 1
ATOM 3267 C C . VAL A 1 409 ? -9.618 5.955 34.859 1.00 95.75 409 VAL A C 1
ATOM 3269 O O . VAL A 1 409 ? -9.145 6.663 33.978 1.00 95.75 409 VAL A O 1
ATOM 3272 N N . ALA A 1 410 ? -10.642 5.123 34.640 1.00 95.31 410 ALA A N 1
ATOM 3273 C CA . ALA A 1 410 ? -11.300 5.002 33.338 1.00 95.31 410 ALA A CA 1
ATOM 3274 C C . ALA A 1 410 ? -11.824 6.356 32.822 1.00 95.31 410 ALA A C 1
ATOM 3276 O O . ALA A 1 410 ? -11.619 6.683 31.656 1.00 95.31 410 ALA A O 1
ATOM 3277 N N . LEU A 1 411 ? -12.424 7.176 33.699 1.00 95.19 411 LEU A N 1
ATOM 3278 C CA . LEU A 1 411 ? -12.881 8.525 33.346 1.00 95.19 411 LEU A CA 1
ATOM 3279 C C . LEU A 1 411 ? -11.727 9.421 32.873 1.00 95.19 411 LEU A C 1
ATOM 3281 O O . LEU A 1 411 ? -11.887 10.135 31.890 1.00 95.19 411 LEU A O 1
ATOM 3285 N N . LYS A 1 412 ? -10.559 9.363 33.528 1.00 96.56 412 LYS A N 1
ATOM 3286 C CA . LYS A 1 412 ? -9.380 10.137 33.104 1.00 96.56 412 LYS A CA 1
ATOM 3287 C C . LYS A 1 412 ? -8.914 9.745 31.704 1.00 96.56 412 LYS A C 1
ATOM 3289 O O . LYS A 1 412 ? -8.598 10.623 30.912 1.00 96.56 412 LYS A O 1
ATOM 3294 N N . HIS A 1 413 ? -8.889 8.448 31.390 1.00 95.94 413 HIS A N 1
ATOM 3295 C CA . HIS A 1 413 ? -8.529 7.999 30.045 1.00 95.94 413 HIS A CA 1
ATOM 3296 C C . HIS A 1 413 ? -9.565 8.434 29.009 1.00 95.94 413 HIS A C 1
ATOM 3298 O O . HIS A 1 413 ? -9.159 8.911 27.960 1.00 95.94 413 HIS A O 1
ATOM 3304 N N . TRP A 1 414 ? -10.865 8.369 29.318 1.00 95.69 414 TRP A N 1
ATOM 3305 C CA . TRP A 1 414 ? -11.913 8.890 28.430 1.00 95.69 414 TRP A CA 1
ATOM 3306 C C . TRP A 1 414 ? -11.727 10.381 28.125 1.00 95.69 414 TRP A C 1
ATOM 3308 O O . TRP A 1 414 ? -11.786 10.782 26.971 1.00 95.69 414 TRP A O 1
ATOM 3318 N N . GLN A 1 415 ? -11.450 11.197 29.147 1.00 94.25 415 GLN A N 1
ATOM 3319 C CA . GLN A 1 415 ? -11.221 12.639 28.983 1.00 94.25 415 GLN A CA 1
ATOM 3320 C C . GLN A 1 415 ? -9.954 12.966 28.183 1.00 94.25 415 GLN A C 1
ATOM 3322 O O . GLN A 1 415 ? -9.873 14.042 27.598 1.00 94.25 415 GLN A O 1
ATOM 3327 N N . ALA A 1 416 ? -8.969 12.066 28.186 1.00 94.69 416 ALA A N 1
ATOM 3328 C CA . ALA A 1 416 ? -7.715 12.215 27.455 1.00 94.69 416 ALA A CA 1
ATOM 3329 C C . ALA A 1 416 ? -7.769 11.658 26.020 1.00 94.69 416 ALA A C 1
ATOM 3331 O O . ALA A 1 416 ? -6.829 11.867 25.257 1.00 94.69 416 ALA A O 1
ATOM 3332 N N . MET A 1 417 ? -8.842 10.952 25.640 1.00 93.25 417 MET A N 1
ATOM 3333 C CA . MET A 1 417 ? -9.055 10.531 24.254 1.00 93.25 417 MET A CA 1
ATOM 3334 C C . MET A 1 417 ? -9.248 11.744 23.340 1.00 93.25 417 MET A C 1
ATOM 3336 O O . MET A 1 417 ? -9.717 12.802 23.767 1.00 93.25 417 MET A O 1
ATOM 3340 N N . LEU A 1 418 ? -8.923 11.577 22.055 1.00 88.19 418 LEU A N 1
ATOM 3341 C CA . LEU A 1 418 ? -9.116 12.636 21.073 1.00 88.19 418 LEU A CA 1
ATOM 3342 C C . LEU A 1 418 ? -10.606 12.991 20.964 1.00 88.19 418 LEU A C 1
ATOM 3344 O O . LEU A 1 418 ? -11.443 12.093 20.792 1.00 88.19 418 LEU A O 1
ATOM 3348 N N . PRO A 1 419 ? -10.960 14.285 21.007 1.00 86.69 419 PRO A N 1
ATOM 3349 C CA . PRO A 1 419 ? -12.319 14.730 20.767 1.00 86.69 419 PRO A CA 1
ATOM 3350 C C . PRO A 1 419 ? -12.831 14.306 19.385 1.00 86.69 419 PRO A C 1
ATOM 3352 O O . PRO A 1 419 ? -12.097 14.284 18.399 1.00 86.69 419 PRO A O 1
ATOM 3355 N N . SER A 1 420 ? -14.135 14.033 19.286 1.00 82.25 420 SER A N 1
ATOM 3356 C CA . SER A 1 420 ? -14.756 13.543 18.041 1.00 82.25 420 SER A CA 1
ATOM 3357 C C . SER A 1 420 ? -14.602 14.450 16.809 1.00 82.25 420 SER A C 1
ATOM 3359 O O . SER A 1 420 ? -14.782 13.973 15.696 1.00 82.25 420 SER A O 1
ATOM 3361 N N . ASN A 1 421 ? -14.299 15.741 16.981 1.00 78.50 421 ASN A N 1
ATOM 3362 C CA . ASN A 1 421 ? -14.066 16.692 15.887 1.00 78.50 421 ASN A CA 1
ATOM 3363 C C . ASN A 1 421 ? -12.619 16.689 15.367 1.00 78.50 421 ASN A C 1
ATOM 3365 O O . ASN A 1 421 ? -12.352 17.343 14.365 1.00 78.50 421 ASN A O 1
ATOM 3369 N N . GLN A 1 422 ? -11.702 15.997 16.045 1.00 77.75 422 GLN A N 1
ATOM 3370 C CA . GLN A 1 422 ? -10.293 15.899 15.654 1.00 77.75 422 GLN A CA 1
ATOM 3371 C C . GLN A 1 422 ? -9.969 14.595 14.911 1.00 77.75 422 GLN A C 1
ATOM 3373 O O . GLN A 1 422 ? -8.873 14.463 14.379 1.00 77.75 422 GLN A O 1
ATOM 3378 N N . VAL A 1 423 ? -10.907 13.643 14.857 1.00 78.00 423 VAL A N 1
ATOM 3379 C CA . VAL A 1 423 ? -10.723 12.346 14.194 1.00 78.00 423 VAL A CA 1
ATOM 3380 C C . VAL A 1 423 ? -11.492 12.320 12.875 1.00 78.00 423 VAL A C 1
ATOM 3382 O O . VAL A 1 423 ? -12.674 12.658 12.821 1.00 78.00 423 VAL A O 1
ATOM 3385 N N . THR A 1 424 ? -10.812 11.894 11.814 1.00 74.38 424 THR A N 1
ATOM 3386 C CA . THR A 1 424 ? -11.322 11.778 10.438 1.00 74.38 424 THR A CA 1
ATOM 3387 C C . THR A 1 424 ? -12.377 10.688 10.285 1.00 74.38 424 THR A C 1
ATOM 3389 O O . THR A 1 424 ? -13.312 10.850 9.504 1.00 74.38 424 THR A O 1
ATOM 3392 N N . ASN A 1 425 ? -12.260 9.593 11.043 1.00 82.19 425 ASN A N 1
ATOM 3393 C CA . ASN A 1 425 ? -13.201 8.481 10.994 1.00 82.19 425 ASN A CA 1
ATOM 3394 C C . ASN A 1 425 ? -14.589 8.890 11.541 1.00 82.19 425 ASN A C 1
ATOM 3396 O O . ASN A 1 425 ? -14.754 9.076 12.753 1.00 82.19 425 ASN A O 1
ATOM 3400 N N . PRO A 1 426 ? -15.638 8.956 10.702 1.00 83.31 426 PRO A N 1
ATOM 3401 C CA . PRO A 1 426 ? -16.969 9.369 11.146 1.00 83.31 426 PRO A CA 1
ATOM 3402 C C . PRO A 1 426 ? -17.626 8.366 12.104 1.00 83.31 426 PRO A C 1
ATOM 3404 O O . PRO A 1 426 ? -18.504 8.754 12.880 1.00 83.31 426 PRO A O 1
ATOM 3407 N N . ARG A 1 427 ? -17.203 7.094 12.100 1.00 90.25 427 ARG A N 1
ATOM 3408 C CA . ARG A 1 427 ? -17.669 6.076 13.055 1.00 90.25 427 ARG A CA 1
ATOM 3409 C C . ARG A 1 427 ? -17.173 6.369 14.467 1.00 90.25 427 ARG A C 1
ATOM 3411 O O . ARG A 1 427 ? -17.942 6.239 15.422 1.00 90.25 427 ARG A O 1
ATOM 3418 N N . TYR A 1 428 ? -15.948 6.883 14.597 1.00 91.19 428 TYR A N 1
ATOM 3419 C CA . TYR A 1 428 ? -15.370 7.245 15.892 1.00 91.19 428 TYR A CA 1
ATOM 3420 C C . TYR A 1 428 ? -16.228 8.270 16.639 1.00 91.19 428 TYR A C 1
ATOM 3422 O O . TYR A 1 428 ? -16.408 8.155 17.847 1.00 91.19 428 TYR A O 1
ATOM 3430 N N . LYS A 1 429 ? -16.852 9.225 15.938 1.00 92.00 429 LYS A N 1
ATOM 3431 C CA . LYS A 1 429 ? -17.774 10.194 16.554 1.00 92.00 429 LYS A CA 1
ATOM 3432 C C . LYS A 1 429 ? -18.915 9.518 17.319 1.00 92.00 429 LYS A C 1
ATOM 3434 O O . LYS A 1 429 ? -19.242 9.930 18.433 1.00 92.00 429 LYS A O 1
ATOM 3439 N N . TYR A 1 430 ? -19.536 8.499 16.729 1.00 94.69 430 TYR A N 1
ATOM 3440 C CA . TYR A 1 430 ? -20.636 7.775 17.368 1.00 94.69 430 TYR A CA 1
ATOM 3441 C C . TYR A 1 430 ? -20.136 6.839 18.463 1.00 94.69 430 TYR A C 1
ATOM 3443 O O . TYR A 1 430 ? -20.771 6.752 19.512 1.00 94.69 430 TYR A O 1
ATOM 3451 N N . PHE A 1 431 ? -18.977 6.213 18.267 1.00 95.75 431 PHE A N 1
ATOM 3452 C CA . PHE A 1 431 ? -18.345 5.401 19.301 1.00 95.75 431 PHE A CA 1
ATOM 3453 C C . PHE A 1 431 ? -17.935 6.230 20.528 1.00 95.75 431 PHE A C 1
ATOM 3455 O O . PHE A 1 431 ? -18.246 5.865 21.657 1.00 95.75 431 PHE A O 1
ATOM 3462 N N . HIS A 1 432 ? -17.351 7.411 20.336 1.00 95.19 432 HIS A N 1
ATOM 3463 C CA . HIS A 1 432 ? -17.037 8.345 21.416 1.00 95.19 432 HIS A CA 1
ATOM 3464 C C . HIS A 1 432 ? -18.302 8.782 22.176 1.00 95.19 432 HIS A C 1
ATOM 3466 O O . HIS A 1 432 ? -18.301 8.867 23.407 1.00 95.19 432 HIS A O 1
ATOM 3472 N N . ALA A 1 433 ? -19.411 9.017 21.463 1.00 95.56 433 ALA A N 1
ATOM 3473 C CA . ALA A 1 433 ? -20.703 9.302 22.087 1.00 95.56 433 ALA A CA 1
ATOM 3474 C C . ALA A 1 433 ? -21.238 8.104 22.894 1.00 95.56 433 ALA A C 1
ATOM 3476 O O . ALA A 1 433 ? -21.745 8.305 23.996 1.00 95.56 433 ALA A O 1
ATOM 3477 N N . LEU A 1 434 ? -21.079 6.868 22.402 1.00 96.75 434 LEU A N 1
ATOM 3478 C CA . LEU A 1 434 ? -21.388 5.651 23.163 1.00 96.75 434 LEU A CA 1
ATOM 3479 C C . LEU A 1 434 ? -20.576 5.589 24.462 1.00 96.75 434 LEU A C 1
ATOM 3481 O O . LEU A 1 434 ? -21.160 5.434 25.534 1.00 96.75 434 LEU A O 1
ATOM 3485 N N . LEU A 1 435 ? -19.257 5.796 24.398 1.00 96.75 435 LEU A N 1
ATOM 3486 C CA . LEU A 1 435 ? -18.395 5.810 25.585 1.00 96.75 435 LEU A CA 1
ATOM 3487 C C . LEU A 1 435 ? -18.840 6.862 26.606 1.00 96.75 435 LEU A C 1
ATOM 3489 O O . LEU A 1 435 ? -18.894 6.572 27.798 1.00 96.75 435 LEU A O 1
ATOM 3493 N N . SER A 1 436 ? -19.242 8.052 26.154 1.00 96.00 436 SER A N 1
ATOM 3494 C CA . SER A 1 436 ? -19.757 9.105 27.036 1.00 96.00 436 SER A CA 1
ATOM 3495 C C . SER A 1 436 ? -20.989 8.653 27.834 1.00 96.00 436 SER A C 1
ATOM 3497 O O . SER A 1 436 ? -21.054 8.888 29.045 1.00 96.00 436 SER A O 1
ATOM 3499 N N . THR A 1 437 ? -21.910 7.898 27.215 1.00 96.62 437 THR A N 1
ATOM 3500 C CA . THR A 1 437 ? -23.105 7.386 27.915 1.00 96.62 437 THR A CA 1
ATOM 3501 C C . THR A 1 437 ? -22.775 6.451 29.082 1.00 96.62 437 THR A C 1
ATOM 3503 O O . THR A 1 437 ? -23.535 6.395 30.050 1.00 96.62 437 THR A O 1
ATOM 3506 N N . VAL A 1 438 ? -21.630 5.757 29.045 1.00 96.06 438 VAL A N 1
ATOM 3507 C CA . VAL A 1 438 ? -21.163 4.893 30.145 1.00 96.06 438 VAL A CA 1
ATOM 3508 C C . VAL A 1 438 ? -20.999 5.703 31.430 1.00 96.06 438 VAL A C 1
ATOM 3510 O O . VAL A 1 438 ? -21.453 5.288 32.501 1.00 96.06 438 VAL A O 1
ATOM 3513 N N . PHE A 1 439 ? -20.385 6.880 31.310 1.00 94.94 439 PHE A N 1
ATOM 3514 C CA . PHE A 1 439 ? -20.104 7.772 32.429 1.00 94.94 439 PHE A CA 1
ATOM 3515 C C . PHE A 1 439 ? -21.355 8.539 32.868 1.00 94.94 439 PHE A C 1
ATOM 3517 O O . PHE A 1 439 ? -21.630 8.609 34.065 1.00 94.94 439 PHE A O 1
ATOM 3524 N N . GLU A 1 440 ? -22.160 9.034 31.921 1.00 94.75 440 GLU A N 1
ATOM 3525 C CA . GLU A 1 440 ? -23.418 9.743 32.211 1.00 94.75 440 GLU A CA 1
ATOM 3526 C C . GLU A 1 440 ? -24.411 8.884 33.005 1.00 94.75 440 GLU A C 1
ATOM 3528 O O . GLU A 1 440 ? -25.102 9.376 33.896 1.00 94.75 440 GLU A O 1
ATOM 3533 N N . GLN A 1 441 ? -24.479 7.584 32.706 1.00 95.69 441 GLN A N 1
ATOM 3534 C CA . GLN A 1 441 ? -25.407 6.655 33.357 1.00 95.69 441 GLN A CA 1
ATOM 3535 C C . GLN A 1 441 ? -24.804 5.953 34.586 1.00 95.69 441 GLN A C 1
ATOM 3537 O O . GLN A 1 441 ? -25.381 4.986 35.099 1.00 95.69 441 GLN A O 1
ATOM 3542 N N . GLY A 1 442 ? -23.645 6.414 35.071 1.00 92.75 442 GLY A N 1
ATOM 3543 C CA . GLY A 1 442 ? -22.999 5.885 36.272 1.00 92.75 442 GLY A CA 1
ATOM 3544 C C . GLY A 1 442 ? -22.694 4.388 36.180 1.00 92.75 442 GLY A C 1
ATOM 3545 O O . GLY A 1 442 ? -22.893 3.666 37.160 1.00 92.75 442 GLY A O 1
ATOM 3546 N N . PHE A 1 443 ? -22.248 3.917 35.009 1.00 94.00 443 PHE A N 1
ATOM 3547 C CA . PHE A 1 443 ? -21.838 2.528 34.742 1.00 94.00 443 PHE A CA 1
ATOM 3548 C C . PHE A 1 443 ? -22.949 1.473 34.869 1.00 94.00 443 PHE A C 1
ATOM 3550 O O . PHE A 1 443 ? -22.663 0.276 34.914 1.00 94.00 443 PHE A O 1
ATOM 3557 N N . HIS A 1 444 ? -24.219 1.883 34.925 1.00 94.88 444 HIS A N 1
ATOM 3558 C CA . HIS A 1 444 ? -25.334 0.944 35.020 1.00 94.88 444 HIS A CA 1
ATOM 3559 C C . HIS A 1 444 ? -25.669 0.346 33.651 1.00 94.88 444 HIS A C 1
ATOM 3561 O O . HIS A 1 444 ? -26.316 1.004 32.834 1.00 94.88 444 HIS A O 1
ATOM 3567 N N . ARG A 1 445 ? -25.325 -0.929 33.439 1.00 95.44 445 ARG A N 1
ATOM 3568 C CA . ARG A 1 445 ? -25.416 -1.620 32.140 1.00 95.44 445 ARG A CA 1
ATOM 3569 C C . ARG A 1 445 ? -26.713 -1.353 31.367 1.00 95.44 445 ARG A C 1
ATOM 3571 O O . ARG A 1 445 ? -26.657 -0.777 30.292 1.00 95.44 445 ARG A O 1
ATOM 3578 N N . VAL A 1 446 ? -27.880 -1.662 31.942 1.00 96.19 446 VAL A N 1
ATOM 3579 C CA . VAL A 1 446 ? -29.178 -1.499 31.242 1.00 96.19 446 VAL A CA 1
ATOM 3580 C C . VAL A 1 446 ? -29.461 -0.045 30.838 1.00 96.19 446 VAL A C 1
ATOM 3582 O O . VAL A 1 446 ? -30.054 0.220 29.795 1.00 96.19 446 VAL A O 1
ATOM 3585 N N . ALA A 1 447 ? -29.039 0.925 31.654 1.00 95.44 447 ALA A N 1
ATOM 3586 C CA . ALA A 1 447 ? -29.243 2.335 31.341 1.00 95.44 447 ALA A CA 1
ATOM 3587 C C . ALA A 1 447 ? -28.295 2.765 30.215 1.00 95.44 447 ALA A C 1
ATOM 3589 O O . ALA A 1 447 ? -28.730 3.418 29.271 1.00 95.44 447 ALA A O 1
ATOM 3590 N N . VAL A 1 448 ? -27.031 2.342 30.284 1.00 96.88 448 VAL A N 1
ATOM 3591 C CA . VAL A 1 448 ? -26.035 2.565 29.231 1.00 96.88 448 VAL A CA 1
ATOM 3592 C C . VAL A 1 448 ? -26.511 1.980 27.900 1.00 96.88 448 VAL A C 1
ATOM 3594 O O . VAL A 1 448 ? -26.532 2.695 26.906 1.00 96.88 448 VAL A O 1
ATOM 3597 N N . GLU A 1 449 ? -26.980 0.731 27.882 1.00 96.25 449 GLU A N 1
ATOM 3598 C CA . GLU A 1 449 ? -27.522 0.080 26.681 1.00 96.25 449 GLU A CA 1
ATOM 3599 C C . GLU A 1 449 ? -28.699 0.873 26.095 1.00 96.25 449 GLU A C 1
ATOM 3601 O O . GLU A 1 449 ? -28.689 1.235 24.917 1.00 96.25 449 GLU A O 1
ATOM 3606 N N . ARG A 1 450 ? -29.681 1.232 26.932 1.00 96.75 450 ARG A N 1
ATOM 3607 C CA . ARG A 1 450 ? -30.869 1.981 26.499 1.00 96.75 450 ARG A CA 1
ATOM 3608 C C . ARG A 1 450 ? -30.526 3.359 25.931 1.00 96.75 450 ARG A C 1
ATOM 3610 O O . ARG A 1 450 ? -31.069 3.751 24.902 1.00 96.75 450 ARG A O 1
ATOM 3617 N N . HIS A 1 451 ? -29.657 4.114 26.602 1.00 96.75 451 HIS A N 1
ATOM 3618 C CA . HIS A 1 451 ? -29.297 5.474 26.184 1.00 96.75 451 HIS A CA 1
ATOM 3619 C C . HIS A 1 451 ? -28.270 5.490 25.037 1.00 96.75 451 HIS A C 1
ATOM 3621 O O . HIS A 1 451 ? -28.271 6.423 24.228 1.00 96.75 451 HIS A O 1
ATOM 3627 N N . GLY A 1 452 ? -27.444 4.447 24.929 1.00 97.12 452 GLY A N 1
ATOM 3628 C CA . GLY A 1 452 ? -26.473 4.246 23.858 1.00 97.12 452 GLY A CA 1
ATOM 3629 C C . GLY A 1 452 ? -27.084 3.742 22.548 1.00 97.12 452 GLY A C 1
ATOM 3630 O O . GLY A 1 452 ? -26.552 4.048 21.484 1.00 97.12 452 GLY A O 1
ATOM 3631 N N . ALA A 1 453 ? -28.232 3.053 22.584 1.00 97.25 453 ALA A N 1
ATOM 3632 C CA . ALA A 1 453 ? -28.857 2.427 21.411 1.00 97.25 453 ALA A CA 1
ATOM 3633 C C . ALA A 1 453 ? -28.962 3.353 20.183 1.00 97.25 453 ALA A C 1
ATOM 3635 O O . ALA A 1 453 ? -28.630 2.955 19.069 1.00 97.25 453 ALA A O 1
ATOM 3636 N N . LYS A 1 454 ? -29.334 4.627 20.379 1.00 97.19 454 LYS A N 1
ATOM 3637 C CA . LYS A 1 454 ? -29.434 5.607 19.281 1.00 97.19 454 LYS A CA 1
ATOM 3638 C C . LYS A 1 454 ? -28.099 5.867 18.571 1.00 97.19 454 LYS A C 1
ATOM 3640 O O . LYS A 1 454 ? -28.091 6.159 17.379 1.00 97.19 454 LYS A O 1
ATOM 3645 N N . TYR A 1 455 ? -26.982 5.824 19.298 1.00 97.19 455 TYR A N 1
ATOM 3646 C CA . TYR A 1 455 ? -25.649 6.032 18.734 1.00 97.19 455 TYR A CA 1
ATOM 3647 C C . TYR A 1 455 ? -25.124 4.749 18.100 1.00 97.19 455 TYR A C 1
ATOM 3649 O O . TYR A 1 455 ? -24.492 4.830 17.055 1.00 97.19 455 TYR A O 1
ATOM 3657 N N . LEU A 1 456 ? -25.456 3.585 18.667 1.00 97.00 456 LEU A N 1
ATOM 3658 C CA . LEU A 1 456 ? -25.128 2.288 18.079 1.00 97.00 456 LEU A CA 1
ATOM 3659 C C . LEU A 1 456 ? -25.797 2.107 16.710 1.00 97.00 456 LEU A C 1
ATOM 3661 O O . LEU A 1 456 ? -25.123 1.748 15.755 1.00 97.00 456 LEU A O 1
ATOM 3665 N N . ILE A 1 457 ? -27.080 2.461 16.580 1.00 96.62 457 ILE A N 1
ATOM 3666 C CA . ILE A 1 457 ? -27.785 2.431 15.286 1.00 96.62 457 ILE A CA 1
ATOM 3667 C C . ILE A 1 457 ? -27.093 3.349 14.266 1.00 96.62 457 ILE A C 1
ATOM 3669 O O . ILE A 1 457 ? -26.898 2.973 13.113 1.00 96.62 457 ILE A O 1
ATOM 3673 N N . LYS A 1 458 ? -26.681 4.555 14.683 1.00 94.88 458 LYS A N 1
ATOM 3674 C CA . LYS A 1 458 ? -25.958 5.492 13.807 1.00 94.88 458 LYS A CA 1
ATOM 3675 C C . LYS A 1 458 ? -24.561 5.001 13.433 1.00 94.88 458 LYS A C 1
ATOM 3677 O O . LYS A 1 458 ? -24.122 5.286 12.327 1.00 94.88 458 LYS A O 1
ATOM 3682 N N . LEU A 1 459 ? -23.883 4.300 14.339 1.00 93.81 459 LEU A N 1
ATOM 3683 C CA . LEU A 1 459 ? -22.592 3.664 14.095 1.00 93.81 459 LEU A CA 1
ATOM 3684 C C . LEU A 1 459 ? -22.735 2.540 13.057 1.00 93.81 459 LEU A C 1
ATOM 3686 O O . LEU A 1 459 ? -22.030 2.555 12.058 1.00 93.81 459 LEU A O 1
ATOM 3690 N N . GLN A 1 460 ? -23.706 1.644 13.239 1.00 92.75 460 GLN A N 1
ATOM 3691 C CA . GLN A 1 460 ? -23.977 0.516 12.338 1.00 92.75 460 GLN A CA 1
ATOM 3692 C C . GLN A 1 460 ? -24.441 0.951 10.943 1.00 92.75 460 GLN A C 1
ATOM 3694 O O . GLN A 1 460 ? -24.188 0.265 9.959 1.00 92.75 460 GLN A O 1
ATOM 3699 N N . ALA A 1 461 ? -25.095 2.110 10.836 1.00 90.62 461 ALA A N 1
ATOM 3700 C CA . ALA A 1 461 ? -25.477 2.695 9.552 1.00 90.62 461 ALA A CA 1
ATOM 3701 C C . ALA A 1 461 ? -24.279 3.224 8.733 1.00 90.62 461 ALA A C 1
ATOM 3703 O O . ALA A 1 461 ? -24.467 3.679 7.604 1.00 90.62 461 ALA A O 1
ATOM 3704 N N . LYS A 1 462 ? -23.068 3.222 9.302 1.00 87.00 462 LYS A N 1
ATOM 3705 C CA . LYS A 1 462 ? -21.833 3.706 8.679 1.00 87.00 462 LYS A CA 1
ATOM 3706 C C . LYS A 1 462 ? -20.916 2.532 8.359 1.00 87.00 462 LYS A C 1
ATOM 3708 O O . LYS A 1 462 ? -20.632 1.719 9.235 1.00 87.00 462 LYS A O 1
ATOM 3713 N N . ALA A 1 463 ? -20.445 2.454 7.117 1.00 79.50 463 ALA A N 1
ATOM 3714 C CA . ALA A 1 463 ? -19.630 1.332 6.652 1.00 79.50 463 ALA A CA 1
ATOM 3715 C C . ALA A 1 463 ? -18.247 1.306 7.328 1.00 79.50 463 ALA A C 1
ATOM 3717 O O . ALA A 1 463 ? -17.714 2.336 7.735 1.00 79.50 463 ALA A O 1
ATOM 3718 N N . LEU A 1 464 ? -17.628 0.133 7.444 1.00 75.25 464 LEU A N 1
ATOM 3719 C CA . LEU A 1 464 ? -16.237 0.053 7.893 1.00 75.25 464 LEU A CA 1
ATOM 3720 C C . LEU A 1 464 ? -15.312 0.698 6.857 1.00 75.25 464 LEU A C 1
ATOM 3722 O O . LEU A 1 464 ? -15.534 0.588 5.653 1.00 75.25 464 LEU A O 1
ATOM 3726 N N . GLY A 1 465 ? -14.282 1.402 7.329 1.00 64.31 465 GLY A N 1
ATOM 3727 C CA . GLY A 1 465 ? -13.371 2.116 6.435 1.00 64.31 465 GLY A CA 1
ATOM 3728 C C . GLY A 1 465 ? -13.988 3.359 5.787 1.00 64.31 465 GLY A C 1
ATOM 3729 O O . GLY A 1 465 ? -13.603 3.734 4.688 1.00 64.31 465 GLY A O 1
ATOM 3730 N N . GLU A 1 466 ? -14.905 4.055 6.472 1.00 55.44 466 GLU A N 1
ATOM 3731 C CA . GLU A 1 466 ? -15.270 5.431 6.097 1.00 55.44 466 GLU A CA 1
ATOM 3732 C C . GLU A 1 466 ? -14.108 6.450 6.271 1.00 55.44 466 GLU A C 1
ATOM 3734 O O . GLU A 1 466 ? -14.306 7.647 6.051 1.00 55.44 466 GLU A O 1
ATOM 3739 N N . GLY A 1 467 ? -12.907 5.989 6.643 1.00 51.56 467 GLY A N 1
ATOM 3740 C CA . GLY A 1 467 ? -11.630 6.706 6.579 1.00 51.56 467 GLY A CA 1
ATOM 3741 C C . GLY A 1 467 ? -10.821 6.380 5.312 1.00 51.56 467 GLY A C 1
ATOM 3742 O O . GLY A 1 467 ? -11.255 5.633 4.439 1.00 51.56 467 GLY A O 1
ATOM 3743 N N . PHE A 1 468 ? -9.643 6.982 5.177 1.00 47.38 468 PHE A N 1
ATOM 3744 C CA . PHE A 1 468 ? -8.762 6.802 4.018 1.00 47.38 468 PHE A CA 1
ATOM 3745 C C . PHE A 1 468 ? -8.184 5.368 3.974 1.00 47.38 468 PHE A C 1
ATOM 3747 O O . PHE A 1 468 ? -7.935 4.775 5.015 1.00 47.38 468 PHE A O 1
ATOM 3754 N N . LEU A 1 469 ? -7.902 4.793 2.793 1.00 48.72 469 LEU A N 1
ATOM 3755 C CA . LEU A 1 469 ? -7.356 3.419 2.672 1.00 48.72 469 LEU A CA 1
ATOM 3756 C C . LEU A 1 469 ? -6.061 3.177 3.470 1.00 48.72 469 LEU A C 1
ATOM 3758 O O . LEU A 1 469 ? -5.783 2.041 3.850 1.00 48.72 469 LEU A O 1
ATOM 3762 N N . ALA A 1 470 ? -5.263 4.221 3.720 1.00 45.00 470 ALA A N 1
ATOM 3763 C CA . ALA A 1 470 ? -4.060 4.106 4.547 1.00 45.00 470 ALA A CA 1
ATOM 3764 C C . ALA A 1 470 ? -4.349 4.112 6.062 1.00 45.00 470 ALA A C 1
ATOM 3766 O O . ALA A 1 470 ? -3.442 3.850 6.843 1.00 45.00 470 ALA A O 1
ATOM 3767 N N . SER A 1 471 ? -5.594 4.359 6.488 1.00 56.06 471 SER A N 1
ATOM 3768 C CA . SER A 1 471 ? -6.014 4.420 7.893 1.00 56.06 471 SER A CA 1
ATOM 3769 C C . SER A 1 471 ? -6.720 3.145 8.370 1.00 56.06 471 SER A C 1
ATOM 3771 O O . SER A 1 471 ? -7.460 3.160 9.350 1.00 56.06 471 SER A O 1
ATOM 3773 N N . ASN A 1 472 ? -6.445 1.997 7.734 1.00 62.50 472 ASN A N 1
ATOM 3774 C CA . ASN A 1 472 ? -6.981 0.689 8.145 1.00 62.50 472 ASN A CA 1
ATOM 3775 C C . ASN A 1 472 ? -6.712 0.343 9.626 1.00 62.50 472 ASN A C 1
ATOM 3777 O O . ASN A 1 472 ? -7.397 -0.508 10.193 1.00 62.50 472 ASN A O 1
ATOM 3781 N N . VAL A 1 473 ? -5.758 1.027 10.255 1.00 76.44 473 VAL A N 1
ATOM 3782 C CA . VAL A 1 473 ? -5.411 0.890 11.669 1.00 76.44 473 VAL A CA 1
ATOM 3783 C C . VAL A 1 473 ? -6.232 1.759 12.637 1.00 76.44 473 VAL A C 1
ATOM 3785 O O . VAL A 1 473 ? -6.153 1.525 13.836 1.00 76.44 473 VAL A O 1
ATOM 3788 N N . GLU A 1 474 ? -7.071 2.692 12.163 1.00 80.69 474 GLU A N 1
ATOM 3789 C CA . GLU A 1 474 ? -7.964 3.498 13.029 1.00 80.69 474 GLU A CA 1
ATOM 3790 C C . GLU A 1 474 ? -9.007 2.641 13.765 1.00 80.69 474 GLU A C 1
ATOM 3792 O O . GLU A 1 474 ? -9.506 3.013 14.827 1.00 80.69 474 GLU A O 1
ATOM 3797 N N . GLU A 1 475 ? -9.361 1.491 13.190 1.00 87.88 475 GLU A N 1
ATOM 3798 C CA . GLU A 1 475 ? -10.341 0.554 13.733 1.00 87.88 475 GLU A CA 1
ATOM 3799 C C . GLU A 1 475 ? -9.812 -0.882 13.572 1.00 87.88 475 GLU A C 1
ATOM 3801 O O . GLU A 1 475 ? -10.058 -1.558 12.568 1.00 87.88 475 GLU A O 1
ATOM 3806 N N . ILE A 1 476 ? -9.027 -1.322 14.567 1.00 92.06 476 ILE A N 1
ATOM 3807 C CA . ILE A 1 476 ? -8.450 -2.679 14.639 1.00 92.06 476 ILE A CA 1
ATOM 3808 C C . ILE A 1 476 ? -9.519 -3.717 14.933 1.00 92.06 476 ILE A C 1
ATOM 3810 O O . ILE A 1 476 ? -9.650 -4.705 14.220 1.00 92.06 476 ILE A O 1
ATOM 3814 N N . ILE A 1 477 ? -10.305 -3.451 15.971 1.00 93.31 477 ILE A N 1
ATOM 3815 C CA . ILE A 1 477 ? -11.503 -4.205 16.311 1.00 93.31 477 ILE A CA 1
ATOM 3816 C C . ILE A 1 477 ? -12.685 -3.268 16.054 1.00 93.31 477 ILE A C 1
ATOM 3818 O O . ILE A 1 477 ? -12.640 -2.131 16.541 1.00 93.31 477 ILE A O 1
ATOM 3822 N N . PRO A 1 478 ? -13.729 -3.713 15.332 1.00 92.62 478 PRO A N 1
ATOM 3823 C CA . PRO A 1 478 ? -14.912 -2.916 15.088 1.00 92.62 478 PRO A CA 1
ATOM 3824 C C . PRO A 1 478 ? -15.466 -2.308 16.371 1.00 92.62 478 PRO A C 1
ATOM 3826 O O . PRO A 1 478 ? -15.553 -2.970 17.411 1.00 92.62 478 PRO A O 1
ATOM 3829 N N . PHE A 1 479 ? -15.855 -1.041 16.307 1.00 94.38 479 PHE A N 1
ATOM 3830 C CA . PHE A 1 479 ? -16.371 -0.296 17.446 1.00 94.38 479 PHE A CA 1
ATOM 3831 C C . PHE A 1 479 ? -17.621 -0.943 18.051 1.00 94.38 479 PHE A C 1
ATOM 3833 O O . PHE A 1 479 ? -17.816 -0.864 19.262 1.00 94.38 479 PHE A O 1
ATOM 3840 N N . GLU A 1 480 ? -18.444 -1.628 17.254 1.00 95.06 480 GLU A N 1
ATOM 3841 C CA . GLU A 1 480 ? -19.576 -2.419 17.742 1.00 95.06 480 GLU A CA 1
ATOM 3842 C C . GLU A 1 480 ? -19.108 -3.585 18.619 1.00 95.06 480 GLU A C 1
ATOM 3844 O O . GLU A 1 480 ? -19.668 -3.810 19.694 1.00 95.06 480 GLU A O 1
ATOM 3849 N N . SER A 1 481 ? -18.057 -4.291 18.199 1.00 95.19 481 SER A N 1
ATOM 3850 C CA . SER A 1 481 ? -17.467 -5.398 18.956 1.00 95.19 481 SER A CA 1
ATOM 3851 C C . SER A 1 481 ? -16.822 -4.894 20.248 1.00 95.19 481 SER A C 1
ATOM 3853 O O . SER A 1 481 ? -17.083 -5.439 21.319 1.00 95.19 481 SER A O 1
ATOM 3855 N N . LEU A 1 482 ? -16.061 -3.794 20.190 1.00 95.31 482 LEU A N 1
ATOM 3856 C CA . LEU A 1 482 ? -15.500 -3.154 21.388 1.00 95.31 482 LEU A CA 1
ATOM 3857 C C . LEU A 1 482 ? -16.594 -2.670 22.347 1.00 95.31 482 LEU A C 1
ATOM 3859 O O . LEU A 1 482 ? -16.463 -2.822 23.562 1.00 95.31 482 LEU A O 1
ATOM 3863 N N . TRP A 1 483 ? -17.688 -2.121 21.817 1.00 96.69 483 TRP A N 1
ATOM 3864 C CA . TRP A 1 483 ? -18.844 -1.715 22.611 1.00 96.69 483 TRP A CA 1
ATOM 3865 C C . TRP A 1 483 ? -19.500 -2.906 23.315 1.00 96.69 483 TRP A C 1
ATOM 3867 O O . TRP A 1 483 ? -19.762 -2.839 24.516 1.00 96.69 483 TRP A O 1
ATOM 3877 N N . ALA A 1 484 ? -19.713 -4.016 22.604 1.00 96.00 484 ALA A N 1
ATOM 3878 C CA . ALA A 1 484 ? -20.258 -5.238 23.185 1.00 96.00 484 ALA A CA 1
ATOM 3879 C C . ALA A 1 484 ? -19.361 -5.781 24.311 1.00 96.00 484 ALA A C 1
ATOM 3881 O O . ALA A 1 484 ? -19.858 -6.089 25.397 1.00 96.00 484 ALA A O 1
ATOM 3882 N N . LEU A 1 485 ? -18.042 -5.818 24.091 1.00 94.69 485 LEU A N 1
ATOM 3883 C CA . LEU A 1 485 ? -17.062 -6.215 25.106 1.00 94.69 485 LEU A CA 1
ATOM 3884 C C . LEU A 1 485 ? -17.093 -5.293 26.329 1.00 94.69 485 LEU A C 1
ATOM 3886 O O . LEU A 1 485 ? -17.050 -5.770 27.462 1.00 94.69 485 LEU A O 1
ATOM 3890 N N . LEU A 1 486 ? -17.221 -3.980 26.124 1.00 95.44 486 LEU A N 1
ATOM 3891 C CA . LEU A 1 486 ? -17.332 -3.007 27.210 1.00 95.44 486 LEU A CA 1
ATOM 3892 C C . LEU A 1 486 ? -18.587 -3.249 28.054 1.00 95.44 486 LEU A C 1
ATOM 3894 O O . LEU A 1 486 ? -18.505 -3.266 29.283 1.00 95.44 486 LEU A O 1
ATOM 3898 N N . LEU A 1 487 ? -19.745 -3.459 27.420 1.00 95.19 487 LEU A N 1
ATOM 3899 C CA . LEU A 1 487 ? -21.010 -3.696 28.122 1.00 95.19 487 LEU A CA 1
ATOM 3900 C C . LEU A 1 487 ? -20.964 -4.943 29.013 1.00 95.19 487 LEU A C 1
ATOM 3902 O O . LEU A 1 487 ? -21.558 -4.941 30.094 1.00 95.19 487 LEU A O 1
ATOM 3906 N N . GLN A 1 488 ? -20.229 -5.981 28.602 1.00 94.12 488 GLN A N 1
ATOM 3907 C CA . GLN A 1 488 ? -20.019 -7.185 29.412 1.00 94.12 488 GLN A CA 1
ATOM 3908 C C . GLN A 1 488 ? -19.278 -6.893 30.726 1.00 94.12 488 GLN A C 1
ATOM 3910 O O . GLN A 1 488 ? -19.498 -7.591 31.715 1.00 94.12 488 GLN A O 1
ATOM 3915 N N . GLN A 1 489 ? -18.469 -5.830 30.776 1.00 92.75 489 GLN A N 1
ATOM 3916 C CA . GLN A 1 489 ? -17.753 -5.417 31.988 1.00 92.75 489 GLN A CA 1
ATOM 3917 C C . GLN A 1 489 ? -18.633 -4.620 32.968 1.00 92.75 489 GLN A C 1
ATOM 3919 O O . GLN A 1 489 ? -18.280 -4.459 34.142 1.00 92.75 489 GLN A O 1
ATOM 3924 N N . LEU A 1 490 ? -19.787 -4.114 32.517 1.00 92.44 490 LEU A N 1
ATOM 3925 C CA . LEU A 1 490 ? -20.695 -3.307 33.331 1.00 92.44 490 LEU A CA 1
ATOM 3926 C C . LEU A 1 490 ? -21.663 -4.171 34.152 1.00 92.44 490 LEU A C 1
ATOM 3928 O O . LEU A 1 490 ? -22.070 -5.265 33.765 1.00 92.44 490 LEU A O 1
ATOM 3932 N N . ARG A 1 491 ? -22.093 -3.640 35.302 1.00 90.31 491 ARG A N 1
ATOM 3933 C CA . ARG A 1 491 ? -23.050 -4.293 36.214 1.00 90.31 491 ARG A CA 1
ATOM 3934 C C . ARG A 1 491 ? -24.381 -3.542 36.253 1.00 90.31 491 ARG A C 1
ATOM 3936 O O . ARG A 1 491 ? -24.456 -2.359 35.934 1.00 90.31 491 ARG A O 1
ATOM 3943 N N . ASN A 1 492 ? -25.424 -4.194 36.763 1.00 88.94 492 ASN A N 1
ATOM 3944 C CA . ASN A 1 492 ? -26.745 -3.587 36.999 1.00 88.94 492 ASN A CA 1
ATOM 3945 C C . ASN A 1 492 ? -26.805 -2.755 38.298 1.00 88.94 492 ASN A C 1
ATOM 3947 O O . ASN A 1 492 ? -27.821 -2.721 38.983 1.00 88.94 492 ASN A O 1
ATOM 3951 N N . LYS A 1 493 ? -25.699 -2.106 38.680 1.00 85.69 493 LYS A N 1
ATOM 3952 C CA . LYS A 1 493 ? -25.619 -1.256 39.875 1.00 85.69 493 LYS A CA 1
ATOM 3953 C C . LYS A 1 493 ? -24.988 0.078 39.502 1.00 85.69 493 LYS A C 1
ATOM 3955 O O . LYS A 1 493 ? -23.900 0.100 38.933 1.00 85.69 493 LYS A O 1
ATOM 3960 N N . ARG A 1 494 ? -25.660 1.181 39.850 1.00 83.44 494 ARG A N 1
ATOM 3961 C CA . ARG A 1 494 ? -25.119 2.532 39.654 1.00 83.44 494 ARG A CA 1
ATOM 3962 C C . ARG A 1 494 ? -23.923 2.754 40.570 1.00 83.44 494 ARG A C 1
ATOM 3964 O O . ARG A 1 494 ? -23.992 2.459 41.765 1.00 83.44 494 ARG A O 1
ATOM 3971 N N . THR A 1 495 ? -22.856 3.306 40.009 1.00 82.94 495 THR A N 1
ATOM 3972 C CA . THR A 1 495 ? -21.679 3.739 40.757 1.00 82.94 495 THR A CA 1
ATOM 3973 C C . THR A 1 495 ? -21.596 5.258 40.714 1.00 82.94 495 THR A C 1
ATOM 3975 O O . THR A 1 495 ? -21.468 5.842 39.641 1.00 82.94 495 THR A O 1
ATOM 3978 N N . ASN A 1 496 ? -21.679 5.902 41.879 1.00 77.88 496 ASN A N 1
ATOM 3979 C CA . ASN A 1 496 ? -21.533 7.351 41.981 1.00 77.88 496 ASN A CA 1
ATOM 3980 C C . ASN A 1 496 ? -20.048 7.716 42.020 1.00 77.88 496 ASN A C 1
ATOM 3982 O O . ASN A 1 496 ? -19.328 7.319 42.935 1.00 77.88 496 ASN A O 1
ATOM 3986 N N . LEU A 1 497 ? -19.610 8.505 41.043 1.00 73.56 497 LEU A N 1
ATOM 3987 C CA . LEU A 1 497 ? -18.298 9.147 41.026 1.00 73.56 497 LEU A CA 1
ATOM 3988 C C . LEU A 1 497 ? -18.373 10.476 41.796 1.00 73.56 497 LEU A C 1
ATOM 3990 O O . LEU A 1 497 ? -18.221 11.537 41.202 1.00 73.56 497 LEU A O 1
ATOM 3994 N N . ARG A 1 498 ? -18.697 10.429 43.093 1.00 55.75 498 ARG A N 1
ATOM 3995 C CA . ARG A 1 498 ? -18.472 11.580 43.984 1.00 55.75 498 ARG A CA 1
ATOM 3996 C C . ARG A 1 498 ? -17.072 11.522 44.563 1.00 55.75 498 ARG A C 1
ATOM 3998 O O . ARG A 1 498 ? -16.573 10.387 44.760 1.00 55.75 498 ARG A O 1
#

Secondary structure (DSSP, 8-state):
-THHHHHHHHHTT------TTSHHHHHHHHHHHHHHH-SS--HHHHHHHHTS-TT-HHHHHHHHHHHHHHHHHHSSPPTT---S--HHHHHHHHHHHHHHHHHHHHHT-TT-HHHHHHHHHHHHHHHHTT-HHHHHHHHHHHHHHIIIII--HHHHHHHHHHHHHHHHHHHHHHHHHHHHHHHHHHHHTT--HHHHHHHHHHHHHHHHT--GGG--HHHHHHHHHHHHHHHHHTT-HHHHHHHHHHHHHHHHHT-TT-HHHHHHHHHHHHHHHHHHT-HHHHHHHHHHHHHHS-TTSHHHHHHHHHHHHHHHHHT-HHHHHHHHHHHHHHHHHTS-HHHHHHHHHHHHHHHHHHHHTTSSPPPTT--HHHHHHHHHHHHHGGGG--HHHHHHHHHHHHHHHHHTT-HHHHHHHHHHSPPTTT-S-HHHHHHHHHHHHHHHTTTBHHHHHHHHHHHHHHHHTS-TT-S-GGGTTS-SS-HHHHHHHHHHH-BSS-----

Sequence (498 aa):
MDYVYDLVGQMGSRRLSIDLKTPNGKRAFRLYQYLQQADHHAPEAEAAVLGCPVGGTVHRRTLRYLEGVLANNLSALQPGEMTSGKLADVRKYVWKLIAIARRRVIHLDASSSLGIHLLKEAFQMAEEAGLVLAAKIASETIAVFTAHLNFDEKAYLFYRERANYYRQVNLLLQQGILDFQEIHYRHTTGEEAATLVERATAALDRLKNVPVAAQHFTLDLLTFQVKILRATIQRKPEDIIASANGALAFLTEMGNAFPERRLTYHLYLGHAYLLSNNYERGIELTDQLLEEIAPGSHNYGKILEIRVLLSFRTGHYDEATAALEALDHWVNTYGDAQIFGQNLALFGAYLHLLRELAVVVPPLNEEGGILRKIKANLSHLLLFNDPNCVNHYHLINLMEQLARRRYRVALKHWQAMLPSNQVTNPRYKYFHALLSTVFEQGFHRVAVERHGAKYLIKLQAKALGEGFLASNVEEIIPFESLWALLLQQLRNKRTNLR

Nearest PDB structures (foldseek):
  6q6h-assembly1_O  TM=4.287E-01  e=2.852E-01  Homo sapiens
  5xyb-assembly1_A  TM=3.495E-01  e=3.325E-01  Spbetavirus SPbeta
  7t7t-assembly2_B  TM=3.302E-01  e=5.690E-01  Citrus unshiu
  8a3y-assembly1_Q  TM=2.539E-01  e=5.071E-01  Homo sapiens
  8rot-assembly1_B  TM=2.070E-01  e=2.019E-01  Myxococcus xanthus

Foldseek 3Di:
DCLLLVLLVLCPPPDQDFPCVDPLRVLLVQLSVCSNPDPDDDLCVSCVSNVHDRPDPSSVSSSVVNSVSSVLRSLDDPPVPPVDLALVSLVSQLVNLLVVLVVCCVDPDLADCSSLVSLVVSLVSCQLSVVLVSVLSSLVVNLVSCVPRVVPPVSNVVSVLSNVLSVLLVVLLVVLVVLLVVLVVCVVVPHDLVVSLVSLVVSLVSLVPRDPSNDDVSSVLSSLSSQLSNCQSVLPLVSLLVSLVVSLVVVVVSPPSCPVSNLVSLLSNLLSCLQVLVLPVNVVSLVVVCVVDDLLDPVVLVSLLSQLLSCQANVVLVSNVVSLVVNVVSCVPRNPCVVCVLVSLLSLLVNLLCVLLVVDDDPPPDDCVSNVVSVVSLVCLVVVPDLLSLQSSLLSVLLSCLLVVVNVVSVVSLVSHDACVVDQDVLVNLLNVLVVLCVVQQLQLVSSCVVSVVSLVVSVVDGPCPDRSVVSSSPSYRSNVVSVSSSVSGHNDHHDPD